Protein AF-A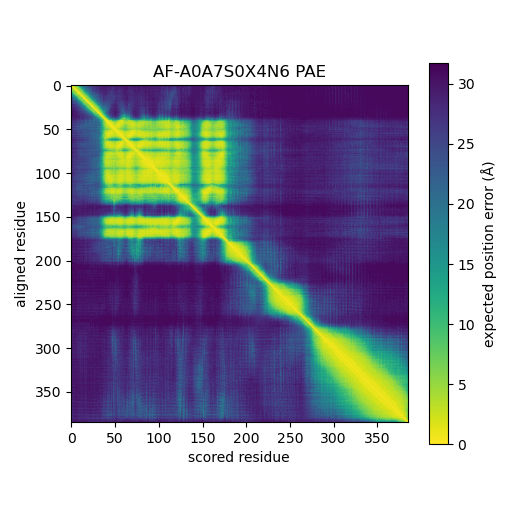0A7S0X4N6-F1 (afdb_monomer)

Structure (mmCIF, N/CA/C/O backbone):
data_AF-A0A7S0X4N6-F1
#
_entry.id   AF-A0A7S0X4N6-F1
#
loop_
_atom_site.group_PDB
_atom_site.id
_atom_site.type_symbol
_atom_site.label_atom_id
_atom_site.label_alt_id
_atom_site.label_comp_id
_atom_site.label_asym_id
_atom_site.label_entity_id
_atom_site.label_seq_id
_atom_site.pdbx_PDB_ins_code
_atom_site.Cartn_x
_atom_site.Cartn_y
_atom_site.Cartn_z
_atom_site.occupancy
_atom_site.B_iso_or_equiv
_atom_site.auth_seq_id
_atom_site.auth_comp_id
_atom_site.auth_asym_id
_atom_site.auth_atom_id
_atom_site.pdbx_PDB_model_num
ATOM 1 N N . GLU A 1 1 ? -35.706 44.283 23.475 1.00 34.91 1 GLU A N 1
ATOM 2 C CA . GLU A 1 1 ? -36.079 42.912 23.058 1.00 34.91 1 GLU A CA 1
ATOM 3 C C . GLU A 1 1 ? -34.803 42.077 23.034 1.00 34.91 1 GLU A C 1
ATOM 5 O O . GLU A 1 1 ? -33.827 42.545 22.472 1.00 34.91 1 GLU A O 1
ATOM 10 N N . LYS A 1 2 ? -34.649 41.153 23.996 1.00 35.38 2 LYS A N 1
ATOM 11 C CA . LYS A 1 2 ? -34.745 39.679 23.831 1.00 35.38 2 LYS A CA 1
ATOM 12 C C . LYS A 1 2 ? -33.702 39.139 22.829 1.00 35.38 2 LYS A C 1
ATOM 14 O O . LYS A 1 2 ? -33.760 39.520 21.676 1.00 35.38 2 LYS A O 1
ATOM 19 N N . GLY A 1 3 ? -32.761 38.253 23.155 1.00 32.62 3 GLY A N 1
ATOM 20 C CA . GLY A 1 3 ? -32.582 37.374 24.314 1.00 32.62 3 GLY A CA 1
ATOM 21 C C . GLY A 1 3 ? -32.271 35.942 23.844 1.00 32.62 3 GLY A C 1
ATOM 22 O O . GLY A 1 3 ? -32.855 35.508 22.856 1.00 32.62 3 GLY A O 1
ATOM 23 N N . PHE A 1 4 ? -31.438 35.250 24.632 1.00 31.69 4 PHE A N 1
ATOM 24 C CA . PHE A 1 4 ? -31.155 33.801 24.699 1.00 31.69 4 PHE A CA 1
ATOM 25 C C . PHE A 1 4 ? -30.160 33.152 23.715 1.00 31.69 4 PHE A C 1
ATOM 27 O O . PHE A 1 4 ? -30.196 33.454 22.532 1.00 31.69 4 PHE A O 1
ATOM 34 N N . GLU A 1 5 ? -29.376 32.111 24.042 1.00 32.62 5 GLU A N 1
ATOM 35 C CA . GLU A 1 5 ? -28.629 31.557 25.208 1.00 32.62 5 GLU A CA 1
ATOM 36 C C . GLU A 1 5 ? -28.194 30.130 24.773 1.00 32.62 5 GLU A C 1
ATOM 38 O O . GLU A 1 5 ? -28.921 29.487 24.016 1.00 32.62 5 GLU A O 1
ATOM 43 N N . GLY A 1 6 ? -27.058 29.610 25.261 1.00 29.50 6 GLY A N 1
ATOM 44 C CA . GLY A 1 6 ? -26.665 28.189 25.142 1.00 29.50 6 GLY A CA 1
ATOM 45 C C . GLY A 1 6 ? -25.225 27.998 24.640 1.00 29.50 6 GLY A C 1
ATOM 46 O O . GLY A 1 6 ? -25.002 27.913 23.442 1.00 29.50 6 GLY A O 1
ATOM 47 N N . ALA A 1 7 ? -24.168 28.118 25.451 1.00 30.84 7 ALA A N 1
ATOM 48 C CA . ALA A 1 7 ? -23.722 27.247 26.550 1.00 30.84 7 ALA A CA 1
ATOM 49 C C . ALA A 1 7 ? -23.368 25.813 26.117 1.00 30.84 7 ALA A C 1
ATOM 51 O O . ALA A 1 7 ? -24.271 25.003 25.984 1.00 30.84 7 ALA A O 1
ATOM 52 N N . LEU A 1 8 ? -22.067 25.483 26.036 1.00 30.23 8 LEU A N 1
ATOM 53 C CA . LEU A 1 8 ? -21.508 24.160 26.372 1.00 30.23 8 LEU A CA 1
ATOM 54 C C . LEU A 1 8 ? -20.004 24.269 26.739 1.00 30.23 8 LEU A C 1
ATOM 56 O O . LEU A 1 8 ? -19.116 24.176 25.905 1.00 30.23 8 LEU A O 1
ATOM 60 N N . ARG A 1 9 ? -19.787 24.520 28.037 1.00 32.00 9 ARG A N 1
ATOM 61 C CA . ARG A 1 9 ? -18.803 23.949 28.989 1.00 32.00 9 ARG A CA 1
ATOM 62 C C . ARG A 1 9 ? -17.347 23.640 28.556 1.00 32.00 9 ARG A C 1
ATOM 64 O O . ARG A 1 9 ? -17.135 22.733 27.759 1.00 32.00 9 ARG A O 1
ATOM 71 N N . PRO A 1 10 ? -16.343 24.184 29.277 1.00 28.00 10 PRO A N 1
ATOM 72 C CA . PRO A 1 10 ? -15.025 23.564 29.400 1.00 28.00 10 PRO A CA 1
ATOM 73 C C . PRO A 1 10 ? -15.053 22.467 30.483 1.00 28.00 10 PRO A C 1
ATOM 75 O O . PRO A 1 10 ? -15.591 22.676 31.573 1.00 28.00 10 PRO A O 1
ATOM 78 N N . ARG A 1 11 ? -14.482 21.289 30.199 1.00 32.66 11 ARG A N 1
ATOM 79 C CA . ARG A 1 11 ? -14.186 20.271 31.221 1.00 32.66 11 ARG A CA 1
ATOM 80 C C . ARG A 1 11 ? -12.713 20.353 31.609 1.00 32.66 11 ARG A C 1
ATOM 82 O O . ARG A 1 11 ? -11.833 20.066 30.810 1.00 32.66 11 ARG A O 1
ATOM 89 N N . THR A 1 12 ? -12.496 20.736 32.856 1.00 32.38 12 THR A N 1
ATOM 90 C CA . THR A 1 12 ? -11.285 20.524 33.650 1.00 32.38 12 THR A CA 1
ATOM 91 C C . THR A 1 12 ? -11.126 19.047 34.018 1.00 32.38 12 THR A C 1
ATOM 93 O O . THR A 1 12 ? -12.127 18.430 34.373 1.00 32.38 12 THR A O 1
ATOM 96 N N . TYR A 1 13 ? -9.894 18.532 34.012 1.00 29.19 13 TYR A N 1
ATOM 97 C CA . TYR A 1 13 ? -9.364 17.497 34.924 1.00 29.19 13 TYR A CA 1
ATOM 98 C C . TYR A 1 13 ? -7.826 17.639 34.887 1.00 29.19 13 TYR A C 1
ATOM 100 O O . TYR A 1 13 ? -7.227 17.532 33.823 1.00 29.19 13 TYR A O 1
ATOM 108 N N . GLU A 1 14 ? -7.230 18.286 35.895 1.00 27.55 14 GLU A N 1
ATOM 109 C CA . GLU A 1 14 ? -6.426 17.651 36.964 1.00 27.55 14 GLU A CA 1
ATOM 110 C C . GLU A 1 14 ? -5.335 16.717 36.411 1.00 27.55 14 GLU A C 1
ATOM 112 O O . GLU A 1 14 ? -5.600 15.631 35.919 1.00 27.55 14 GLU A O 1
ATOM 117 N N . SER A 1 15 ? -4.098 17.206 36.311 1.00 26.28 15 SER A N 1
ATOM 118 C CA . SER A 1 15 ? -3.085 17.131 37.377 1.00 26.28 15 SER A CA 1
ATOM 119 C C . SER A 1 15 ? -2.648 15.695 37.682 1.00 26.28 15 SER A C 1
ATOM 121 O O . SER A 1 15 ? -3.133 15.066 38.615 1.00 26.28 15 SER A O 1
ATOM 123 N N . TYR A 1 16 ? -1.645 15.228 36.937 1.00 28.50 16 TYR A N 1
ATOM 124 C CA . TYR A 1 16 ? -0.627 14.330 37.472 1.00 28.50 16 TYR A CA 1
ATOM 125 C C . TYR A 1 16 ? 0.748 14.893 37.124 1.00 28.50 16 TYR A C 1
ATOM 127 O O . TYR A 1 16 ? 1.290 14.688 36.042 1.00 28.50 16 TYR A O 1
ATOM 135 N N . CYS A 1 17 ? 1.303 15.635 38.077 1.00 26.27 17 CYS A N 1
ATOM 136 C CA . CYS A 1 17 ? 2.735 15.834 38.185 1.00 26.27 17 CYS A CA 1
ATOM 137 C C . CYS A 1 17 ? 3.366 14.506 38.629 1.00 26.27 17 CYS A C 1
ATOM 139 O O . CYS A 1 17 ? 3.067 14.035 39.724 1.00 26.27 17 CYS A O 1
ATOM 141 N N . TYR A 1 18 ? 4.277 13.947 37.837 1.00 28.02 18 TYR A N 1
ATOM 142 C CA . TYR A 1 18 ? 5.422 13.207 38.368 1.00 28.02 18 TYR A CA 1
ATOM 143 C C . TYR A 1 18 ? 6.668 13.585 37.561 1.00 28.02 18 TYR A C 1
ATOM 145 O O . TYR A 1 18 ? 6.627 13.750 36.347 1.00 28.02 18 TYR A O 1
ATOM 153 N N . ALA A 1 19 ? 7.732 13.848 38.308 1.00 29.48 19 ALA A N 1
ATOM 154 C CA . ALA A 1 19 ? 8.927 14.594 37.937 1.00 29.48 19 ALA A CA 1
ATOM 155 C C . ALA A 1 19 ? 9.917 13.792 37.046 1.00 29.48 19 ALA A C 1
ATOM 157 O O . ALA A 1 19 ? 9.737 12.588 36.858 1.00 29.48 19 ALA A O 1
ATOM 158 N N . PRO A 1 20 ? 10.975 14.438 36.511 1.00 35.53 20 PRO A N 1
ATOM 159 C CA . PRO A 1 20 ? 11.866 13.875 35.504 1.00 35.53 20 PRO A CA 1
ATOM 160 C C . PRO A 1 20 ? 13.005 13.072 36.147 1.00 35.53 20 PRO A C 1
ATOM 162 O O . PRO A 1 20 ? 13.591 13.500 37.141 1.00 35.53 20 PRO A O 1
ATOM 165 N N . ALA A 1 21 ? 13.374 11.939 35.549 1.00 28.84 21 ALA A N 1
ATOM 166 C CA . ALA A 1 21 ? 14.582 11.206 35.918 1.00 28.84 21 ALA A CA 1
ATOM 167 C C . ALA A 1 21 ? 15.628 11.347 34.808 1.00 28.84 21 ALA A C 1
ATOM 169 O O . ALA A 1 21 ? 15.604 10.654 33.795 1.00 28.84 21 ALA A O 1
ATOM 170 N N . ALA A 1 22 ? 16.559 12.271 35.030 1.00 32.19 22 ALA A N 1
ATOM 171 C CA . ALA A 1 22 ? 17.873 12.229 34.419 1.00 32.19 22 ALA A CA 1
ATOM 172 C C . ALA A 1 22 ? 18.614 10.980 34.915 1.00 32.19 22 ALA A C 1
ATOM 174 O O . ALA A 1 22 ? 18.684 10.774 36.120 1.00 32.19 22 ALA A O 1
ATOM 175 N N . HIS A 1 23 ? 19.227 10.208 34.019 1.00 28.94 23 HIS A N 1
ATOM 176 C CA . HIS A 1 23 ? 20.441 9.460 34.336 1.00 28.94 23 HIS A CA 1
ATOM 177 C C . HIS A 1 23 ? 21.284 9.285 33.074 1.00 28.94 23 HIS A C 1
ATOM 179 O O . HIS A 1 23 ? 21.007 8.474 32.196 1.00 28.94 23 HIS A O 1
ATOM 185 N N . ALA A 1 24 ? 22.334 10.098 33.012 1.00 31.66 24 ALA A N 1
ATOM 186 C CA . ALA A 1 24 ? 23.507 9.835 32.211 1.00 31.66 24 ALA A CA 1
ATOM 187 C C . ALA A 1 24 ? 24.289 8.646 32.798 1.00 31.66 24 ALA A C 1
ATOM 189 O O . ALA A 1 24 ? 24.423 8.533 34.017 1.00 31.66 24 ALA A O 1
ATOM 190 N N . GLY A 1 25 ? 24.885 7.855 31.904 1.00 30.17 25 GLY A N 1
ATOM 191 C CA . GLY A 1 25 ? 26.102 7.085 32.155 1.00 30.17 25 GLY A CA 1
ATOM 192 C C . GLY A 1 25 ? 25.907 5.611 32.502 1.00 30.17 25 GLY A C 1
ATOM 193 O O . GLY A 1 25 ? 25.486 5.282 33.602 1.00 30.17 25 GLY A O 1
ATOM 194 N N . LEU A 1 26 ? 26.355 4.725 31.606 1.00 30.03 26 LEU A N 1
ATOM 195 C CA . LEU A 1 26 ? 27.521 3.870 31.866 1.00 30.03 26 LEU A CA 1
ATOM 196 C C . LEU A 1 26 ? 27.906 3.064 30.616 1.00 30.03 26 LEU A C 1
ATOM 198 O O . LEU A 1 26 ? 27.135 2.276 30.080 1.00 30.03 26 LEU A O 1
ATOM 202 N N . LEU A 1 27 ? 29.150 3.278 30.187 1.00 35.69 27 LEU A N 1
ATOM 203 C CA . LEU A 1 27 ? 29.918 2.390 29.325 1.00 35.69 27 LEU A CA 1
ATOM 204 C C . LEU A 1 27 ? 30.130 1.053 30.040 1.00 35.69 27 LEU A C 1
ATOM 206 O O . LEU A 1 27 ? 30.664 1.035 31.149 1.00 35.69 27 LEU A O 1
ATOM 210 N N . THR A 1 28 ? 29.837 -0.071 29.389 1.00 33.66 28 THR A N 1
ATOM 211 C CA . THR A 1 28 ? 30.566 -1.324 29.636 1.00 33.66 28 THR A CA 1
ATOM 212 C C . THR A 1 28 ? 30.598 -2.161 28.359 1.00 33.66 28 THR A C 1
ATOM 214 O O . THR A 1 28 ? 29.594 -2.331 27.676 1.00 33.66 28 THR A O 1
ATOM 217 N N . SER A 1 29 ? 31.800 -2.621 28.027 1.00 30.09 29 SER A N 1
ATOM 218 C CA . SER A 1 29 ? 32.171 -3.372 26.830 1.00 30.09 29 SER A CA 1
ATOM 219 C C . SER A 1 29 ? 32.307 -4.873 27.130 1.00 30.09 29 SER A C 1
ATOM 221 O O . SER A 1 29 ? 32.554 -5.239 28.277 1.00 30.09 29 SER A O 1
ATOM 223 N N . LEU A 1 30 ? 32.276 -5.671 26.049 1.00 31.58 30 LEU A N 1
ATOM 224 C CA . LEU A 1 30 ? 32.696 -7.078 25.863 1.00 31.58 30 LEU A CA 1
ATOM 225 C C . LEU A 1 30 ? 31.650 -8.181 26.142 1.00 31.58 30 LEU A C 1
ATOM 227 O O . LEU A 1 30 ? 31.481 -8.610 27.275 1.00 31.58 30 LEU A O 1
ATOM 231 N N . ALA A 1 31 ? 31.047 -8.767 25.093 1.00 32.34 31 ALA A N 1
ATOM 232 C CA . ALA A 1 31 ? 31.640 -9.865 24.303 1.00 32.34 31 ALA A CA 1
ATOM 233 C C . ALA A 1 31 ? 30.640 -10.513 23.302 1.00 32.34 31 ALA A C 1
ATOM 235 O O . ALA A 1 31 ? 29.616 -11.055 23.693 1.00 32.34 31 ALA A O 1
ATOM 236 N N . SER A 1 32 ? 31.033 -10.521 22.019 1.00 30.52 32 SER A N 1
ATOM 237 C CA . SER A 1 32 ? 30.942 -11.627 21.040 1.00 30.52 32 SER A CA 1
ATOM 238 C C . SER A 1 32 ? 29.589 -12.311 20.728 1.00 30.52 32 SER A C 1
ATOM 240 O O . SER A 1 32 ? 29.183 -13.237 21.420 1.00 30.52 32 SER A O 1
ATOM 242 N N . MET A 1 33 ? 28.971 -11.964 19.586 1.00 35.75 33 MET A N 1
ATOM 243 C CA . MET A 1 33 ? 28.905 -12.776 18.342 1.00 35.75 33 MET A CA 1
ATOM 244 C C . MET A 1 33 ? 27.758 -12.287 17.425 1.00 35.75 33 MET A C 1
ATOM 246 O O . MET A 1 33 ? 26.588 -12.439 17.757 1.00 35.75 33 MET A O 1
ATOM 250 N N . GLY A 1 34 ? 28.116 -11.763 16.242 1.00 30.05 34 GLY A N 1
ATOM 251 C CA . GLY A 1 34 ? 27.210 -11.403 15.133 1.00 30.05 34 GLY A CA 1
ATOM 252 C C . GLY A 1 34 ? 26.963 -9.895 15.001 1.00 30.05 34 GLY A C 1
ATOM 253 O O . GLY A 1 34 ? 26.256 -9.325 15.816 1.00 30.05 34 GLY A O 1
ATOM 254 N N . SER A 1 35 ? 27.561 -9.242 13.998 1.00 36.75 35 SER A N 1
ATOM 255 C CA . SER A 1 35 ? 27.470 -7.789 13.750 1.00 36.75 35 SER A CA 1
ATOM 256 C C . SER A 1 35 ? 26.150 -7.377 13.077 1.00 36.75 35 SER A C 1
ATOM 258 O O . SER A 1 35 ? 25.861 -7.881 11.990 1.00 36.75 35 SER A O 1
ATOM 260 N N . PRO A 1 36 ? 25.419 -6.398 13.647 1.00 42.59 36 PRO A N 1
ATOM 261 C CA . PRO A 1 36 ? 24.640 -5.425 12.897 1.00 42.59 36 PRO A CA 1
ATOM 262 C C . PRO A 1 36 ? 25.120 -4.015 13.285 1.00 42.59 36 PRO A C 1
ATOM 264 O O . PRO A 1 36 ? 24.481 -3.315 14.068 1.00 42.59 36 PRO A O 1
ATOM 267 N N . GLN A 1 37 ? 26.302 -3.622 12.814 1.00 48.06 37 GLN A N 1
ATOM 268 C CA . GLN A 1 37 ? 26.739 -2.227 12.893 1.00 48.06 37 GLN A CA 1
ATOM 269 C C . GLN A 1 37 ? 26.198 -1.479 11.671 1.00 48.06 37 GLN A C 1
ATOM 271 O O . GLN A 1 37 ? 26.290 -2.018 10.572 1.00 48.06 37 GLN A O 1
ATOM 276 N N . ASP A 1 38 ? 25.569 -0.319 11.924 1.00 50.66 38 ASP A N 1
ATOM 277 C CA . ASP A 1 38 ? 25.437 0.867 11.045 1.00 50.66 38 ASP A CA 1
ATOM 278 C C . ASP A 1 38 ? 24.070 1.593 11.097 1.00 50.66 38 ASP A C 1
ATOM 280 O O . ASP A 1 38 ? 23.763 2.403 10.225 1.00 50.66 38 ASP A O 1
ATOM 284 N N . VAL A 1 39 ? 23.235 1.383 12.123 1.00 58.09 39 VAL A N 1
ATOM 285 C CA . VAL A 1 39 ? 21.984 2.153 12.294 1.00 58.09 39 VAL A CA 1
ATOM 286 C C . VAL A 1 39 ? 22.184 3.296 13.302 1.00 58.09 39 VAL A C 1
ATOM 288 O O . VAL A 1 39 ? 22.515 3.044 14.457 1.00 58.09 39 VAL A O 1
ATOM 291 N N . GLU A 1 40 ? 22.003 4.549 12.869 1.00 71.00 40 GLU A N 1
ATOM 292 C CA . GLU A 1 40 ? 22.199 5.770 13.677 1.00 71.00 40 GLU A CA 1
ATOM 293 C C . GLU A 1 40 ? 21.029 6.020 14.641 1.00 71.00 40 GLU A C 1
ATOM 295 O O . GLU A 1 40 ? 21.235 6.426 15.782 1.00 71.00 40 GLU A O 1
ATOM 300 N N . PHE A 1 41 ? 19.802 5.729 14.207 1.00 80.62 41 PHE A N 1
ATOM 301 C CA . PHE A 1 41 ? 18.626 5.631 15.071 1.00 80.62 41 PHE A CA 1
ATOM 302 C C . PHE A 1 41 ? 17.556 4.765 14.399 1.00 80.62 41 PHE A C 1
ATOM 304 O O . PHE A 1 41 ? 17.538 4.619 13.174 1.00 80.62 41 PHE A O 1
ATOM 311 N N . THR A 1 42 ? 16.664 4.181 15.195 1.00 86.12 42 THR A N 1
ATOM 312 C CA . THR A 1 42 ? 15.464 3.477 14.725 1.00 86.12 42 THR A CA 1
ATOM 313 C C . THR A 1 42 ? 14.300 3.884 15.604 1.00 86.12 42 THR A C 1
ATOM 315 O O . THR A 1 42 ? 14.384 3.745 16.819 1.00 86.12 42 THR A O 1
ATOM 318 N N . GLU A 1 43 ? 13.236 4.366 14.982 1.00 88.75 43 GLU A N 1
ATOM 319 C CA . GLU A 1 43 ? 11.966 4.674 15.628 1.00 88.75 43 GLU A CA 1
ATOM 320 C C . GLU A 1 43 ? 10.880 3.770 15.061 1.00 88.75 43 GLU A C 1
ATOM 322 O O . GLU A 1 43 ? 10.932 3.358 13.899 1.00 88.75 43 GLU A O 1
ATOM 327 N N . THR A 1 44 ? 9.914 3.399 15.891 1.00 88.94 44 THR A N 1
ATOM 328 C CA . THR A 1 44 ? 8.843 2.481 15.499 1.00 88.94 44 THR A CA 1
ATOM 329 C C . THR A 1 44 ? 7.545 2.915 16.151 1.00 88.94 44 THR A C 1
ATOM 331 O O . THR A 1 44 ? 7.507 3.106 17.363 1.00 88.94 44 THR A O 1
ATOM 334 N N . ALA A 1 45 ? 6.482 3.049 15.362 1.00 89.94 45 ALA A N 1
ATOM 335 C CA . ALA A 1 45 ? 5.161 3.380 15.880 1.00 89.94 45 ALA A CA 1
ATOM 336 C C . ALA A 1 45 ? 4.057 2.592 15.180 1.00 89.94 45 ALA A C 1
ATOM 338 O O . ALA A 1 45 ? 4.219 2.085 14.067 1.00 89.94 45 ALA A O 1
ATOM 339 N N . GLU A 1 46 ? 2.918 2.505 15.855 1.00 90.56 46 GLU A N 1
ATOM 340 C CA . GLU A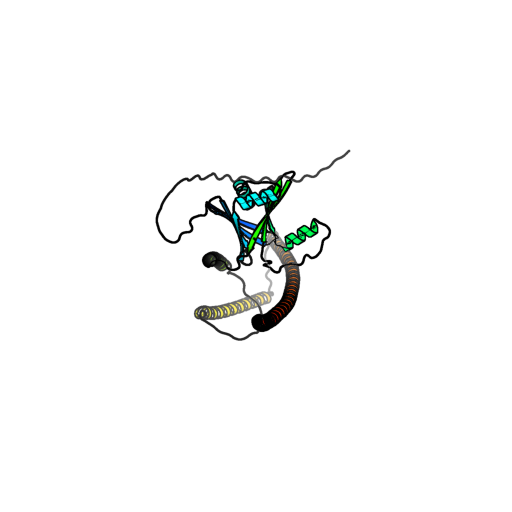 1 46 ? 1.722 1.848 15.350 1.00 90.56 46 GLU A CA 1
ATOM 341 C C . GLU A 1 46 ? 0.758 2.906 14.812 1.00 90.56 46 GLU A C 1
ATOM 343 O O . GLU A 1 46 ? 0.332 3.795 15.545 1.00 90.56 46 GLU A O 1
ATOM 348 N N . LEU A 1 47 ? 0.423 2.817 13.526 1.00 89.62 47 LEU A N 1
ATOM 349 C CA . LEU A 1 47 ? -0.438 3.773 12.834 1.00 89.62 47 LEU A CA 1
ATOM 350 C C . LEU A 1 47 ? -1.588 3.043 12.147 1.00 89.62 47 LEU A C 1
ATOM 352 O O . LEU A 1 47 ? -1.427 1.933 11.639 1.00 89.62 47 LEU A O 1
ATOM 356 N N . SER A 1 48 ? -2.756 3.683 12.100 1.00 88.62 48 SER A N 1
ATOM 357 C CA . SER A 1 48 ? -3.917 3.153 11.384 1.00 88.62 48 SER A CA 1
ATOM 358 C C . SER A 1 48 ? -4.145 3.931 10.088 1.00 88.62 48 SER A C 1
ATOM 360 O O . SER A 1 48 ? -4.376 5.137 10.099 1.00 88.62 48 SER A O 1
ATOM 362 N N . PHE A 1 49 ? -4.087 3.234 8.952 1.00 87.62 49 PHE A N 1
ATOM 363 C CA . PHE A 1 49 ? -4.353 3.803 7.629 1.00 87.62 49 PHE A CA 1
ATOM 364 C C . PHE A 1 49 ? -5.600 3.142 7.047 1.00 87.62 49 PHE A C 1
ATOM 366 O O . PHE A 1 49 ? -5.674 1.917 6.952 1.00 87.62 49 PHE A O 1
ATOM 373 N N . HIS A 1 50 ? -6.600 3.943 6.671 1.00 85.31 50 HIS A N 1
ATOM 374 C CA . HIS A 1 50 ? -7.865 3.467 6.090 1.00 85.31 50 HIS A CA 1
ATOM 375 C C . HIS A 1 50 ? -8.580 2.360 6.900 1.00 85.31 50 HIS A C 1
ATOM 377 O O . HIS A 1 50 ? -9.245 1.501 6.325 1.00 85.31 50 HIS A O 1
ATOM 383 N N . GLY A 1 51 ? -8.461 2.387 8.233 1.00 81.44 51 GLY A N 1
ATOM 384 C CA . GLY A 1 51 ? -9.074 1.395 9.126 1.00 81.44 51 GLY A CA 1
ATOM 385 C C . GLY A 1 51 ? -8.290 0.087 9.271 1.00 81.44 51 GLY A C 1
ATOM 386 O O . GLY A 1 51 ? -8.821 -0.862 9.839 1.00 81.44 51 GLY A O 1
ATOM 387 N N . VAL A 1 52 ? -7.052 0.035 8.774 1.00 86.50 52 VAL A N 1
ATOM 388 C CA . VAL A 1 52 ? -6.131 -1.098 8.929 1.00 86.50 52 VAL A CA 1
ATOM 389 C C . VAL A 1 52 ? -4.928 -0.661 9.762 1.00 86.50 52 VAL A C 1
ATOM 391 O O . VAL A 1 52 ? -4.395 0.429 9.548 1.00 86.50 52 VAL A O 1
ATOM 394 N N . GLU A 1 53 ? -4.495 -1.502 10.701 1.00 90.50 53 GLU A N 1
ATOM 395 C CA . GLU A 1 53 ? -3.349 -1.224 11.571 1.00 90.50 53 GLU A CA 1
ATOM 396 C C . GLU A 1 53 ? -2.019 -1.668 10.949 1.00 90.50 53 GLU A C 1
ATOM 398 O O . GLU A 1 53 ? -1.863 -2.793 10.459 1.00 90.50 53 GLU A O 1
ATOM 403 N N . TYR A 1 54 ? -1.031 -0.781 11.029 1.00 90.75 54 TYR A N 1
ATOM 404 C CA . TYR A 1 54 ? 0.323 -0.995 10.542 1.00 90.75 54 TYR A CA 1
ATOM 405 C C . TYR A 1 54 ? 1.346 -0.634 11.614 1.00 90.75 54 TYR A C 1
ATOM 407 O O . TYR A 1 54 ? 1.146 0.281 12.410 1.00 90.75 54 TYR A O 1
ATOM 415 N N . VAL A 1 55 ? 2.475 -1.330 11.592 1.00 91.38 55 VAL A N 1
ATOM 416 C CA . VAL A 1 55 ? 3.682 -0.977 12.335 1.00 91.38 55 VAL A CA 1
ATOM 417 C C . VAL A 1 55 ? 4.643 -0.324 11.350 1.00 91.38 55 VAL A C 1
ATOM 419 O O . VAL A 1 55 ? 5.049 -0.950 10.371 1.00 91.38 55 VAL A O 1
ATOM 422 N N . VAL A 1 56 ? 4.972 0.944 11.578 1.00 92.25 56 VAL A N 1
ATOM 423 C CA . VAL A 1 56 ? 5.893 1.717 10.741 1.00 92.25 56 VAL A CA 1
ATOM 424 C C . VAL A 1 56 ? 7.207 1.884 11.489 1.00 92.25 56 VAL A C 1
ATOM 426 O O . VAL A 1 56 ? 7.242 2.490 12.558 1.00 92.25 56 VAL A O 1
ATOM 429 N N . SER A 1 57 ? 8.286 1.374 10.904 1.00 91.50 57 SER A N 1
ATOM 430 C CA . SER A 1 57 ? 9.650 1.501 11.409 1.00 91.50 57 SER A CA 1
ATOM 431 C C . SER A 1 57 ? 10.455 2.422 10.501 1.00 91.50 57 SER A C 1
ATOM 433 O O . SER A 1 57 ? 10.532 2.218 9.288 1.00 91.50 57 SER A O 1
ATOM 435 N N . VAL A 1 58 ? 11.086 3.434 11.085 1.00 92.50 58 VAL A N 1
ATOM 436 C CA . VAL A 1 58 ? 11.939 4.393 10.384 1.00 92.50 58 VAL A CA 1
ATOM 437 C C . VAL A 1 58 ? 13.336 4.321 10.966 1.00 92.50 58 VAL A C 1
ATOM 439 O O . VAL A 1 58 ? 13.523 4.455 12.170 1.00 92.50 58 VAL A O 1
ATOM 442 N N . SER A 1 59 ? 14.331 4.127 10.109 1.00 90.69 59 SER A N 1
ATOM 443 C CA . SER A 1 59 ? 15.730 4.006 10.507 1.00 90.69 59 SER A CA 1
ATOM 444 C C . SER A 1 59 ? 16.624 4.885 9.637 1.00 90.69 59 SER A C 1
ATOM 446 O O . SER A 1 59 ? 16.437 4.965 8.423 1.00 90.69 59 SER A O 1
ATOM 448 N N . SER A 1 60 ? 17.591 5.561 10.259 1.00 88.31 60 SER A N 1
ATOM 449 C CA . SER A 1 60 ? 18.666 6.262 9.544 1.00 88.31 60 SER A CA 1
ATOM 450 C C . SER A 1 60 ? 19.912 5.390 9.556 1.00 88.31 60 SER A C 1
ATOM 452 O O . SER A 1 60 ? 20.378 4.984 10.621 1.00 88.31 60 SER A O 1
ATOM 454 N N . LEU A 1 61 ? 20.451 5.098 8.378 1.00 84.19 61 LEU A N 1
ATOM 455 C CA . LEU A 1 61 ? 21.718 4.405 8.189 1.00 84.19 61 LEU A CA 1
ATOM 456 C C . LEU A 1 61 ? 22.776 5.440 7.787 1.00 84.19 61 LEU A C 1
ATOM 458 O O . LEU A 1 61 ? 22.592 6.168 6.808 1.00 84.19 61 LEU A O 1
ATOM 462 N N . HIS A 1 62 ? 23.892 5.491 8.517 1.00 77.12 62 HIS A N 1
ATOM 463 C CA . HIS A 1 62 ? 25.036 6.371 8.222 1.00 77.12 62 HIS A CA 1
ATOM 464 C C . HIS A 1 62 ? 24.725 7.880 8.071 1.00 77.12 62 HIS A C 1
ATOM 466 O O . HIS A 1 62 ? 25.504 8.593 7.444 1.00 77.12 62 HIS A O 1
ATOM 472 N N . GLY A 1 63 ? 23.590 8.381 8.573 1.00 74.31 63 GLY A N 1
ATOM 473 C CA . GLY A 1 63 ? 23.196 9.794 8.447 1.00 74.31 63 GLY A CA 1
ATOM 474 C C . GLY A 1 63 ? 22.857 10.275 7.034 1.00 74.31 63 GLY A C 1
ATOM 475 O O . GLY A 1 63 ? 22.495 11.437 6.866 1.00 74.31 63 GLY A O 1
ATOM 476 N N . ASP A 1 64 ? 22.917 9.394 6.035 1.00 84.69 64 ASP A N 1
ATOM 477 C CA . ASP A 1 64 ? 22.729 9.722 4.615 1.00 84.69 64 ASP A CA 1
ATOM 478 C C . ASP A 1 64 ? 21.756 8.777 3.894 1.00 84.69 64 ASP A C 1
ATOM 480 O O . ASP A 1 64 ? 21.495 8.934 2.695 1.00 84.69 64 ASP A O 1
ATOM 484 N N . MET A 1 65 ? 21.189 7.799 4.602 1.00 89.06 65 MET A N 1
ATOM 485 C CA . MET A 1 65 ? 20.206 6.877 4.048 1.00 89.06 65 MET A CA 1
ATOM 486 C C . MET A 1 65 ? 19.049 6.647 5.020 1.00 89.06 65 MET A C 1
ATOM 488 O O . MET A 1 65 ? 19.247 6.302 6.178 1.00 89.06 65 MET A O 1
ATOM 492 N N . LEU A 1 66 ? 17.831 6.810 4.522 1.00 91.69 66 LEU A N 1
ATOM 493 C CA . LEU A 1 66 ? 16.574 6.602 5.222 1.00 91.69 66 LEU A CA 1
ATOM 494 C C . LEU A 1 66 ? 15.988 5.256 4.801 1.00 91.69 66 LEU A C 1
ATOM 496 O O . LEU A 1 66 ? 15.622 5.084 3.643 1.00 91.69 66 LEU A O 1
ATOM 500 N N . SER A 1 67 ? 15.875 4.320 5.735 1.00 91.94 67 SER A N 1
ATOM 501 C CA . SER A 1 67 ? 15.203 3.037 5.538 1.00 91.94 67 SER A CA 1
ATOM 502 C C . SER A 1 67 ? 13.856 3.057 6.254 1.00 91.94 67 SER A C 1
ATOM 504 O O . SER A 1 67 ? 13.784 3.254 7.469 1.00 91.94 67 SER A O 1
ATOM 506 N N . ILE A 1 68 ? 12.787 2.875 5.484 1.00 93.25 68 ILE A N 1
ATOM 507 C CA . ILE A 1 68 ? 11.406 2.837 5.964 1.00 93.25 68 ILE A CA 1
ATOM 508 C C . ILE A 1 68 ? 10.864 1.436 5.755 1.00 93.25 68 ILE A C 1
ATOM 510 O O . ILE A 1 68 ? 10.931 0.894 4.651 1.00 93.25 68 ILE A O 1
ATOM 514 N N . GLU A 1 69 ? 10.267 0.885 6.797 1.00 92.31 69 GLU A N 1
ATOM 515 C CA . GLU A 1 69 ? 9.612 -0.411 6.779 1.00 92.31 69 GLU A CA 1
ATOM 516 C C . GLU A 1 69 ? 8.196 -0.270 7.329 1.00 92.31 69 GLU A C 1
ATOM 518 O O . GLU A 1 69 ? 7.957 0.425 8.310 1.00 92.31 69 GLU A O 1
ATOM 523 N N . VAL A 1 70 ? 7.243 -0.920 6.677 1.00 92.06 70 VAL A N 1
ATOM 524 C CA . VAL A 1 70 ? 5.832 -0.914 7.053 1.00 92.06 70 VAL A CA 1
ATOM 525 C C . VAL A 1 70 ? 5.362 -2.356 7.089 1.00 92.06 70 VAL A C 1
ATOM 527 O O . VAL A 1 70 ? 5.424 -3.041 6.073 1.00 92.06 70 VAL A O 1
ATOM 530 N N . GLU A 1 71 ? 4.895 -2.822 8.237 1.00 90.44 71 GLU A N 1
ATOM 531 C CA . GLU A 1 71 ? 4.339 -4.160 8.443 1.00 90.44 71 GLU A CA 1
ATOM 532 C C . GLU A 1 71 ? 2.840 -4.041 8.729 1.00 90.44 71 GLU A C 1
ATOM 534 O O . GLU A 1 71 ? 2.426 -3.255 9.577 1.00 90.44 71 GLU A O 1
ATOM 539 N N . GLN A 1 72 ? 2.006 -4.800 8.023 1.00 89.62 72 GLN A N 1
ATOM 540 C CA . GLN A 1 72 ? 0.573 -4.883 8.312 1.00 89.62 72 GLN A CA 1
ATOM 541 C C . GLN A 1 72 ? 0.318 -5.906 9.417 1.00 89.62 72 GLN A C 1
ATOM 543 O O . GLN A 1 72 ? 0.741 -7.054 9.283 1.00 89.62 72 GLN A O 1
ATOM 548 N N . LYS A 1 73 ? -0.421 -5.532 10.470 1.00 83.00 73 LYS A N 1
ATOM 549 C CA . LYS A 1 73 ? -0.657 -6.430 11.614 1.00 83.00 73 LYS A CA 1
ATOM 550 C C . LYS A 1 73 ? -1.521 -7.650 11.272 1.00 83.00 73 LYS A C 1
ATOM 552 O O . LYS A 1 73 ? -1.267 -8.727 11.800 1.00 83.00 73 LYS A O 1
ATOM 557 N N . ASP A 1 74 ? -2.496 -7.498 10.375 1.00 76.19 74 ASP A N 1
ATOM 558 C CA . ASP A 1 74 ? -3.480 -8.555 10.081 1.00 76.19 74 ASP A CA 1
ATOM 559 C C . ASP A 1 74 ? -2.894 -9.758 9.325 1.00 76.19 74 ASP A C 1
ATOM 561 O O . ASP A 1 74 ? -3.222 -10.903 9.622 1.00 76.19 74 ASP A O 1
ATOM 565 N N . ASP A 1 75 ? -2.045 -9.495 8.328 1.00 75.19 75 ASP A N 1
ATOM 566 C CA . ASP A 1 75 ? -1.527 -10.506 7.388 1.00 75.19 75 ASP A CA 1
ATOM 567 C C . ASP A 1 75 ? 0.004 -10.659 7.470 1.00 75.19 75 ASP A C 1
ATOM 569 O O . ASP A 1 75 ? 0.594 -11.539 6.851 1.00 75.19 75 ASP A O 1
ATOM 573 N N . GLY A 1 76 ? 0.689 -9.789 8.223 1.00 76.06 76 GLY A N 1
ATOM 574 C CA . GLY A 1 76 ? 2.153 -9.791 8.341 1.00 76.06 76 GLY A CA 1
ATOM 575 C C . GLY A 1 76 ? 2.893 -9.359 7.070 1.00 76.06 76 GLY A C 1
ATOM 576 O O . GLY A 1 76 ? 4.119 -9.452 7.009 1.00 76.06 76 GLY A O 1
ATOM 577 N N . SER A 1 77 ? 2.172 -8.889 6.049 1.00 84.12 77 SER A N 1
ATOM 578 C CA . SER A 1 77 ? 2.753 -8.357 4.817 1.00 84.12 77 SER A CA 1
ATOM 579 C C . SER A 1 77 ? 3.644 -7.144 5.123 1.00 84.12 77 SER A C 1
ATOM 581 O O . SER A 1 77 ? 3.240 -6.246 5.869 1.00 84.12 77 SER A O 1
ATOM 583 N N . ARG A 1 78 ? 4.852 -7.104 4.542 1.00 88.12 78 ARG A N 1
ATOM 584 C CA . ARG A 1 78 ? 5.858 -6.060 4.800 1.00 88.12 78 ARG A CA 1
ATOM 585 C C . ARG A 1 78 ? 6.243 -5.314 3.529 1.00 88.12 78 ARG A C 1
ATOM 587 O O . ARG A 1 78 ? 6.430 -5.906 2.465 1.00 88.12 78 ARG A O 1
ATOM 594 N N . TRP A 1 79 ? 6.410 -4.005 3.654 1.00 92.31 79 TRP A N 1
ATOM 595 C CA . TRP A 1 79 ? 6.906 -3.125 2.606 1.00 92.31 79 TRP A CA 1
ATOM 596 C C . TRP A 1 79 ? 8.124 -2.365 3.092 1.00 92.31 79 TRP A C 1
ATOM 598 O O . TRP A 1 79 ? 8.098 -1.803 4.182 1.00 92.31 79 TRP A O 1
ATOM 608 N N . ARG A 1 80 ? 9.168 -2.311 2.270 1.00 91.25 80 ARG A N 1
ATOM 609 C CA . ARG A 1 80 ? 10.417 -1.623 2.587 1.00 91.25 80 ARG A CA 1
ATOM 610 C C . ARG A 1 80 ? 10.824 -0.662 1.477 1.00 91.25 80 ARG A C 1
ATOM 612 O O . ARG A 1 80 ? 10.599 -0.926 0.293 1.00 91.25 80 ARG A O 1
ATOM 619 N N . GLY A 1 81 ? 11.430 0.455 1.860 1.00 91.56 81 GLY A N 1
ATOM 620 C CA . GLY A 1 81 ? 12.066 1.397 0.949 1.00 91.56 81 GLY A CA 1
ATOM 621 C C . GLY A 1 81 ? 13.312 2.007 1.577 1.00 91.56 81 GLY A C 1
ATOM 622 O O . GLY A 1 81 ? 13.231 2.591 2.654 1.00 91.56 81 GLY A O 1
ATOM 623 N N . ASP A 1 82 ? 14.443 1.886 0.884 1.00 92.06 82 ASP A N 1
ATOM 624 C CA . ASP A 1 82 ? 15.693 2.552 1.245 1.00 92.06 82 ASP A CA 1
ATOM 625 C C . ASP A 1 82 ? 15.890 3.775 0.330 1.00 92.06 82 ASP A C 1
ATOM 627 O O . ASP A 1 82 ? 15.842 3.672 -0.901 1.00 92.06 82 ASP A O 1
ATOM 631 N N . PHE A 1 83 ? 16.105 4.948 0.922 1.00 93.38 83 PHE A N 1
ATOM 632 C CA . PHE A 1 83 ? 16.174 6.233 0.231 1.00 93.38 83 PHE A CA 1
ATOM 633 C C . PHE A 1 83 ? 17.435 6.990 0.629 1.00 93.38 83 PHE A C 1
ATOM 635 O O . PHE A 1 83 ? 17.678 7.235 1.804 1.00 93.38 83 PHE A O 1
ATOM 642 N N . THR A 1 84 ? 18.234 7.419 -0.343 1.00 94.25 84 THR A N 1
ATOM 643 C CA . THR A 1 84 ? 19.408 8.257 -0.061 1.00 94.25 84 THR A CA 1
ATOM 644 C C . THR A 1 84 ? 19.000 9.697 0.252 1.00 94.25 84 THR A C 1
ATOM 646 O O . THR A 1 84 ? 17.966 10.176 -0.225 1.00 94.25 84 THR A O 1
ATOM 649 N N . SER A 1 85 ? 19.836 10.425 0.992 1.00 93.12 85 SER A N 1
ATOM 650 C CA . SER A 1 85 ? 19.629 11.844 1.310 1.00 93.12 85 SER A CA 1
ATOM 651 C C . SER A 1 85 ? 19.387 12.685 0.053 1.00 93.12 85 SER A C 1
ATOM 653 O O . SER A 1 85 ? 18.413 13.436 -0.022 1.00 93.12 85 SER A O 1
ATOM 655 N N . ARG A 1 86 ? 20.178 12.444 -1.001 1.00 93.44 86 ARG A N 1
ATOM 656 C CA . ARG A 1 86 ? 20.000 13.055 -2.327 1.00 93.44 86 ARG A CA 1
ATOM 657 C C . ARG A 1 86 ? 18.631 12.767 -2.949 1.00 93.44 86 ARG A C 1
ATOM 659 O O . ARG A 1 86 ? 18.023 13.668 -3.513 1.00 93.44 86 ARG A O 1
ATOM 666 N N . TYR A 1 87 ? 18.131 11.535 -2.856 1.00 94.00 87 TYR A N 1
ATOM 667 C CA . TYR A 1 87 ? 16.815 11.191 -3.403 1.00 94.00 87 TYR A CA 1
ATOM 668 C C . TYR A 1 87 ? 15.686 11.952 -2.690 1.00 94.00 87 TYR A C 1
ATOM 670 O O . TYR A 1 87 ? 14.757 12.437 -3.339 1.00 94.00 87 TYR A O 1
ATOM 678 N N . ILE A 1 88 ? 15.779 12.088 -1.363 1.00 94.62 88 ILE A N 1
ATOM 679 C CA . ILE A 1 88 ? 14.812 12.845 -0.554 1.00 94.62 88 ILE A CA 1
ATOM 680 C C . ILE A 1 88 ? 14.849 14.344 -0.899 1.00 94.62 88 ILE A C 1
ATOM 682 O O . ILE A 1 88 ? 13.818 15.006 -1.031 1.00 94.62 88 ILE A O 1
ATOM 686 N N . GLU A 1 89 ? 16.032 14.901 -1.112 1.00 95.00 89 GLU A N 1
ATOM 687 C CA . GLU A 1 89 ? 16.177 16.292 -1.542 1.00 95.00 89 GLU A CA 1
ATOM 688 C C . GLU A 1 89 ? 15.648 16.513 -2.969 1.00 95.00 89 GLU A C 1
ATOM 690 O O . GLU A 1 89 ? 14.935 17.486 -3.235 1.00 95.00 89 GLU A O 1
ATOM 695 N N . ASP A 1 90 ? 15.888 15.566 -3.875 1.00 95.12 90 ASP A N 1
ATOM 696 C CA . ASP A 1 90 ? 15.364 15.609 -5.240 1.00 95.12 90 ASP A CA 1
ATOM 697 C C . ASP A 1 90 ? 13.829 15.525 -5.263 1.00 95.12 90 ASP A C 1
ATOM 699 O O . ASP A 1 90 ? 13.184 16.241 -6.036 1.00 95.12 90 ASP A O 1
ATOM 703 N N . ILE A 1 91 ? 13.210 14.672 -4.435 1.00 93.81 91 ILE A N 1
ATOM 704 C CA . ILE A 1 91 ? 11.746 14.548 -4.414 1.00 93.81 91 ILE A CA 1
ATOM 705 C C . ILE A 1 91 ? 11.078 15.791 -3.829 1.00 93.81 91 ILE A C 1
ATOM 707 O O . ILE A 1 91 ? 10.076 16.247 -4.375 1.00 93.81 91 ILE A O 1
ATOM 711 N N . THR A 1 92 ? 11.656 16.385 -2.783 1.00 93.75 92 THR A N 1
ATOM 712 C CA . THR A 1 92 ? 11.128 17.626 -2.192 1.00 93.75 92 THR A CA 1
ATOM 713 C C . THR A 1 92 ? 11.310 18.822 -3.130 1.00 93.75 92 THR A C 1
ATOM 715 O O . THR A 1 92 ? 10.451 19.698 -3.211 1.00 93.75 92 THR A O 1
ATOM 718 N N . THR A 1 93 ? 12.378 18.825 -3.933 1.00 93.69 93 THR A N 1
ATOM 719 C CA . THR A 1 93 ? 12.553 19.802 -5.017 1.00 93.69 93 THR A CA 1
ATOM 720 C C . THR A 1 93 ? 11.479 19.631 -6.094 1.00 93.69 93 THR A C 1
ATOM 722 O O . THR A 1 93 ? 10.865 20.608 -6.520 1.00 93.69 93 THR A O 1
ATOM 725 N N . LYS A 1 94 ? 11.204 18.390 -6.521 1.00 92.81 94 LYS A N 1
ATOM 726 C CA . LYS A 1 94 ? 10.201 18.086 -7.559 1.00 92.81 94 LYS A CA 1
ATOM 727 C C . LYS A 1 94 ? 8.777 18.461 -7.158 1.00 92.81 94 LYS A C 1
ATOM 729 O O . LYS A 1 94 ? 7.982 18.796 -8.030 1.00 92.81 94 LYS A O 1
ATOM 734 N N . THR A 1 95 ? 8.447 18.401 -5.872 1.00 89.44 95 THR A N 1
ATOM 735 C CA . THR A 1 95 ? 7.123 18.790 -5.364 1.00 89.44 95 THR A CA 1
ATOM 736 C C . THR A 1 95 ? 6.976 20.303 -5.170 1.00 89.44 95 THR A C 1
ATOM 738 O O . THR A 1 95 ? 5.888 20.761 -4.830 1.00 89.44 95 THR A O 1
ATOM 741 N N . GLY A 1 96 ? 8.032 21.089 -5.419 1.00 88.50 96 GLY A N 1
ATOM 742 C CA . GLY A 1 96 ? 8.014 22.553 -5.350 1.00 88.50 96 GLY A CA 1
ATOM 743 C C . GLY A 1 96 ? 8.251 23.134 -3.953 1.00 88.50 96 GLY A C 1
ATOM 744 O O . GLY A 1 96 ? 8.252 24.352 -3.802 1.00 88.50 96 GLY A O 1
ATOM 745 N N . ASN A 1 97 ? 8.492 22.297 -2.939 1.00 90.75 97 ASN A N 1
ATOM 746 C CA . ASN A 1 97 ? 8.785 22.725 -1.571 1.00 90.75 97 ASN A CA 1
ATOM 747 C C . ASN A 1 97 ? 9.996 21.957 -1.045 1.00 90.75 97 ASN A C 1
ATOM 749 O O . ASN A 1 97 ? 9.886 20.875 -0.470 1.00 90.75 97 ASN A O 1
ATOM 753 N N . PHE A 1 98 ? 11.172 22.535 -1.277 1.00 93.19 98 PHE A N 1
ATOM 754 C CA . PHE A 1 98 ? 12.435 21.916 -0.910 1.00 93.19 98 PHE A CA 1
ATOM 755 C C . PHE A 1 98 ? 12.573 21.749 0.609 1.00 93.19 98 PHE A C 1
ATOM 757 O O . PHE A 1 98 ? 12.340 22.683 1.389 1.00 93.19 98 PHE A O 1
ATOM 764 N N . LYS A 1 99 ? 13.026 20.563 1.027 1.00 92.81 99 LYS A N 1
ATOM 765 C CA . LYS A 1 99 ? 13.407 20.257 2.407 1.00 92.81 99 LYS A CA 1
ATOM 766 C C . LYS A 1 99 ? 14.743 19.526 2.402 1.00 92.81 99 LYS A C 1
ATOM 768 O O . LYS A 1 99 ? 14.901 18.522 1.716 1.00 92.81 99 LYS A O 1
ATOM 773 N N . LYS A 1 100 ? 15.684 20.014 3.217 1.00 93.19 100 LYS A N 1
ATOM 774 C CA . LYS A 1 100 ? 16.941 19.301 3.483 1.00 93.19 100 LYS A CA 1
ATOM 775 C C . LYS A 1 100 ? 16.644 17.954 4.132 1.00 93.19 100 LYS A C 1
ATOM 777 O O . LYS A 1 100 ? 15.721 17.872 4.948 1.00 93.19 100 LYS A O 1
ATOM 782 N N . TYR A 1 101 ? 17.473 16.952 3.857 1.00 92.31 101 TYR A N 1
ATOM 783 C CA . TYR A 1 101 ? 17.294 15.592 4.376 1.00 92.31 101 TYR A CA 1
ATOM 784 C C . TYR A 1 101 ? 17.021 15.540 5.892 1.00 92.31 101 TYR A C 1
ATOM 786 O O . TYR A 1 101 ? 15.998 15.015 6.325 1.00 92.31 101 TYR A O 1
ATOM 794 N N . GLY A 1 102 ? 17.862 16.183 6.709 1.00 90.06 102 GLY A N 1
ATOM 795 C CA . GLY A 1 102 ? 17.690 16.183 8.169 1.00 90.06 102 GLY A CA 1
ATOM 796 C C . GLY A 1 102 ? 16.418 16.888 8.666 1.00 90.06 102 GLY A C 1
ATOM 797 O O . GLY A 1 102 ? 15.933 16.585 9.752 1.00 90.06 102 GLY A O 1
ATOM 798 N N . VAL A 1 103 ? 15.852 17.816 7.885 1.00 91.88 103 VAL A N 1
ATOM 799 C CA . VAL A 1 103 ? 14.550 18.434 8.195 1.00 91.88 103 VAL A CA 1
ATOM 800 C C . VAL A 1 103 ? 13.424 17.476 7.830 1.00 91.88 103 VAL A C 1
ATOM 802 O O . VAL A 1 103 ? 12.508 17.289 8.623 1.00 91.88 103 VAL A O 1
ATOM 805 N N . PHE A 1 104 ? 13.518 16.836 6.664 1.00 93.00 104 PHE A N 1
ATOM 806 C CA . PHE A 1 104 ? 12.552 15.837 6.216 1.00 93.00 104 PHE A CA 1
ATOM 807 C C . PHE A 1 104 ? 12.448 14.663 7.198 1.00 93.00 104 PHE A C 1
ATOM 809 O O . PHE A 1 104 ? 11.343 14.259 7.541 1.00 93.00 104 PHE A O 1
ATOM 816 N N . LEU A 1 105 ? 13.579 14.168 7.711 1.00 91.62 105 LEU A N 1
ATOM 817 C CA . LEU A 1 105 ? 13.599 13.133 8.747 1.00 91.62 105 LEU A CA 1
ATOM 818 C C . LEU A 1 105 ? 12.840 13.560 10.002 1.00 91.62 105 LEU A C 1
ATOM 820 O O . LEU A 1 105 ? 11.977 12.831 10.469 1.00 91.62 105 LEU A O 1
ATOM 824 N N . LYS A 1 106 ? 13.117 14.758 10.527 1.00 90.56 106 LYS A N 1
ATOM 825 C CA . LYS A 1 106 ? 12.418 15.275 11.713 1.00 90.56 106 LYS A CA 1
ATOM 826 C C . LYS A 1 106 ? 10.921 15.428 11.471 1.00 90.56 106 LYS A C 1
ATOM 828 O O . LYS A 1 106 ? 10.135 15.097 12.346 1.00 90.56 106 LYS A O 1
ATOM 833 N N . MET A 1 107 ? 10.536 15.900 10.286 1.00 91.88 107 MET A N 1
ATOM 834 C CA . MET A 1 107 ? 9.134 15.990 9.881 1.00 91.88 107 MET A CA 1
ATOM 835 C C . MET A 1 107 ? 8.466 14.613 9.842 1.00 91.88 107 MET A C 1
ATOM 837 O O . MET A 1 107 ? 7.348 14.474 10.320 1.00 91.88 107 MET A O 1
ATOM 841 N N . LEU A 1 108 ? 9.148 13.604 9.296 1.00 92.00 108 LEU A N 1
ATOM 842 C CA . LEU A 1 108 ? 8.645 12.235 9.243 1.00 92.00 108 LEU A CA 1
ATOM 843 C C . LEU A 1 108 ? 8.506 11.631 10.646 1.00 92.00 108 LEU A C 1
ATOM 845 O O . LEU A 1 108 ? 7.493 11.009 10.932 1.00 92.00 108 LEU A O 1
ATOM 849 N N . LEU A 1 109 ? 9.484 11.849 11.527 1.00 90.25 109 LEU A N 1
ATOM 850 C CA . LEU A 1 109 ? 9.427 11.368 12.908 1.00 90.25 109 LEU A CA 1
ATOM 851 C C . LEU A 1 109 ? 8.307 12.039 13.701 1.00 90.25 109 LEU A C 1
ATOM 853 O O . LEU A 1 109 ? 7.527 11.342 14.339 1.00 90.25 109 LEU A O 1
ATOM 857 N N . ALA A 1 110 ? 8.161 13.361 13.591 1.00 88.94 110 ALA A N 1
ATOM 858 C CA . ALA A 1 110 ? 7.065 14.089 14.230 1.00 88.94 110 ALA A CA 1
ATOM 859 C C . ALA A 1 110 ? 5.689 13.615 13.729 1.00 88.94 110 ALA A C 1
ATOM 861 O O . ALA A 1 110 ? 4.747 13.519 14.505 1.00 88.94 110 ALA A O 1
ATOM 862 N N . ALA A 1 111 ? 5.579 13.270 12.444 1.00 89.75 111 ALA A N 1
ATOM 863 C CA . ALA A 1 111 ? 4.341 12.753 11.867 1.00 89.75 111 ALA A CA 1
ATOM 864 C C . ALA A 1 111 ? 3.996 11.321 12.325 1.00 89.75 111 ALA A C 1
ATOM 866 O O . ALA A 1 111 ? 2.857 10.895 12.166 1.00 89.75 111 ALA A O 1
ATOM 867 N N . ILE A 1 112 ? 4.969 10.568 12.849 1.00 87.62 112 ILE A N 1
ATOM 868 C CA . ILE A 1 112 ? 4.798 9.177 13.293 1.00 87.62 112 ILE A CA 1
ATOM 869 C C . ILE A 1 112 ? 4.656 9.087 14.821 1.00 87.62 112 ILE A C 1
ATOM 871 O O . ILE A 1 112 ? 3.885 8.263 15.304 1.00 87.62 112 ILE A O 1
ATOM 875 N N . VAL A 1 113 ? 5.394 9.911 15.572 1.00 83.75 113 VAL A N 1
ATOM 876 C CA . VAL A 1 113 ? 5.471 9.861 17.044 1.00 83.75 113 VAL A CA 1
ATOM 877 C C . VAL A 1 113 ? 4.570 10.900 17.710 1.00 83.75 113 VAL A C 1
ATOM 879 O O . VAL A 1 113 ? 3.876 10.575 18.669 1.00 83.75 113 VAL A O 1
ATOM 882 N N . ASP A 1 114 ? 4.575 12.138 17.209 1.00 77.00 114 ASP A N 1
ATOM 883 C CA . ASP A 1 114 ? 3.987 13.293 17.903 1.00 77.00 114 ASP A CA 1
ATOM 884 C C . ASP A 1 114 ? 2.599 13.697 17.370 1.00 77.00 114 ASP A C 1
ATOM 886 O O . ASP A 1 114 ? 2.003 14.628 17.907 1.00 77.00 114 ASP A O 1
ATOM 890 N N . ASP A 1 115 ? 2.104 13.032 16.317 1.00 72.94 115 ASP A N 1
ATOM 891 C CA . ASP A 1 115 ? 0.838 13.328 15.619 1.00 72.94 115 ASP A CA 1
ATOM 892 C C . ASP A 1 115 ? 0.623 14.839 15.387 1.00 72.94 115 ASP A C 1
ATOM 894 O O . ASP A 1 115 ? -0.271 15.483 15.937 1.00 72.94 115 ASP A O 1
ATOM 898 N N . SER A 1 116 ? 1.526 15.452 14.616 1.00 80.12 116 SER A N 1
ATOM 899 C CA . SER A 1 116 ? 1.500 16.900 14.392 1.00 80.12 116 SER A CA 1
ATOM 900 C C . SER A 1 116 ? 0.398 17.324 13.411 1.00 80.12 116 SER A C 1
ATOM 902 O O . SER A 1 116 ? 0.386 16.893 12.261 1.00 80.12 116 SER A O 1
ATOM 904 N N . ASP A 1 117 ? -0.426 18.311 13.788 1.00 80.94 117 ASP A N 1
ATOM 905 C CA . ASP A 1 117 ? -1.475 18.893 12.921 1.00 80.94 117 ASP A CA 1
ATOM 906 C C . ASP A 1 117 ? -0.961 19.379 11.549 1.00 80.94 117 ASP A C 1
ATOM 908 O O . ASP A 1 117 ? -1.692 19.405 10.556 1.00 80.94 117 ASP A O 1
ATOM 912 N N . SER A 1 118 ? 0.309 19.788 11.484 1.00 87.12 118 SER A N 1
ATOM 913 C CA . SER A 1 118 ? 0.930 20.333 10.269 1.00 87.12 118 SER A CA 1
ATOM 914 C C . SER A 1 118 ? 1.626 19.283 9.400 1.00 87.12 118 SER A C 1
ATOM 916 O O . SER A 1 118 ? 1.939 19.555 8.234 1.00 87.12 118 SER A O 1
ATOM 918 N N . VAL A 1 119 ? 1.896 18.092 9.942 1.00 90.50 119 VAL A N 1
ATOM 919 C CA . VAL A 1 119 ? 2.617 17.032 9.236 1.00 90.50 119 VAL A CA 1
ATOM 920 C C . VAL A 1 119 ? 2.058 15.672 9.618 1.00 90.50 119 VAL A C 1
ATOM 922 O O . VAL A 1 119 ? 2.208 15.233 10.749 1.00 90.50 119 VAL A O 1
ATOM 925 N N . PHE A 1 120 ? 1.481 14.977 8.645 1.00 91.81 120 PHE A N 1
ATOM 926 C CA . PHE A 1 120 ? 0.919 13.646 8.847 1.00 91.81 120 PHE A CA 1
ATOM 927 C C . PHE A 1 120 ? 1.335 12.711 7.719 1.00 91.81 120 PHE A C 1
ATOM 929 O O . PHE A 1 120 ? 1.728 13.143 6.626 1.00 91.81 120 PHE A O 1
ATOM 936 N N . VAL A 1 121 ? 1.243 11.416 7.991 1.00 92.69 121 VAL A N 1
ATOM 937 C CA . VAL A 1 121 ? 1.586 10.364 7.039 1.00 92.69 121 VAL A CA 1
ATOM 938 C C . VAL A 1 121 ? 0.317 9.661 6.574 1.00 92.69 121 VAL A C 1
ATOM 940 O O . VAL A 1 121 ? -0.650 9.557 7.320 1.00 92.69 121 VAL A O 1
ATOM 943 N N . ASP A 1 122 ? 0.314 9.194 5.333 1.00 92.62 122 ASP A N 1
ATOM 944 C CA . ASP A 1 122 ? -0.731 8.331 4.782 1.00 92.62 122 ASP A CA 1
ATOM 945 C C . ASP A 1 122 ? -0.089 7.177 4.003 1.00 92.62 122 ASP A C 1
ATOM 947 O O . ASP A 1 122 ? 1.038 7.306 3.519 1.00 92.62 122 ASP A O 1
ATOM 951 N N . LEU A 1 123 ? -0.780 6.050 3.859 1.00 91.69 123 LEU A N 1
ATOM 952 C CA . LEU A 1 123 ? -0.272 4.870 3.161 1.00 91.69 123 LEU A CA 1
ATOM 953 C C . LEU A 1 123 ? -1.250 4.443 2.072 1.00 91.69 123 LEU A C 1
ATOM 955 O O . LEU A 1 123 ? -2.264 3.803 2.339 1.00 91.69 123 LEU A O 1
ATOM 959 N N . LEU A 1 124 ? -0.897 4.745 0.825 1.00 89.69 124 LEU A N 1
ATOM 960 C CA . LEU A 1 124 ? -1.773 4.546 -0.326 1.00 89.69 124 LEU A CA 1
ATOM 961 C C . LEU A 1 124 ? -1.324 3.380 -1.205 1.00 89.69 124 LEU A C 1
ATOM 963 O O . LEU A 1 124 ? -0.128 3.155 -1.423 1.00 89.69 124 LEU A O 1
ATOM 967 N N . THR A 1 125 ? -2.289 2.666 -1.779 1.00 87.44 125 THR A N 1
ATOM 968 C CA . THR A 1 125 ? -2.041 1.712 -2.864 1.00 87.44 125 THR A CA 1
ATOM 969 C C . THR A 1 125 ? -2.065 2.410 -4.225 1.00 87.44 125 THR A C 1
ATOM 971 O O . THR A 1 125 ? -2.510 3.551 -4.369 1.00 87.44 125 THR A O 1
ATOM 974 N N . TYR A 1 126 ? -1.612 1.714 -5.272 1.00 80.25 126 TYR A N 1
ATOM 975 C CA . TYR A 1 126 ? -1.719 2.231 -6.640 1.00 80.25 126 TYR A CA 1
ATOM 976 C C . TYR A 1 126 ? -3.175 2.537 -7.042 1.00 80.25 126 TYR A C 1
ATOM 978 O O . TYR A 1 126 ? -3.436 3.548 -7.691 1.00 80.25 126 TYR A O 1
ATOM 986 N N . ALA A 1 127 ? -4.127 1.706 -6.606 1.00 78.50 127 ALA A N 1
ATOM 987 C CA . ALA A 1 127 ? -5.547 1.913 -6.879 1.00 78.50 127 ALA A CA 1
ATOM 988 C C . ALA A 1 127 ? -6.082 3.189 -6.206 1.00 78.50 127 ALA A C 1
ATOM 990 O O . ALA A 1 127 ? -6.846 3.937 -6.820 1.00 78.50 127 ALA A O 1
ATOM 991 N N . ASP A 1 128 ? -5.632 3.484 -4.983 1.00 83.94 128 ASP A N 1
ATOM 992 C CA . ASP A 1 128 ? -6.031 4.696 -4.258 1.00 83.94 128 ASP A CA 1
ATOM 993 C C . ASP A 1 128 ? -5.495 5.958 -4.942 1.00 83.94 128 ASP A C 1
ATOM 995 O O . ASP A 1 128 ? -6.205 6.959 -5.070 1.00 83.94 128 ASP A O 1
ATOM 999 N N . LEU A 1 129 ? -4.265 5.898 -5.465 1.00 79.62 129 LEU A N 1
ATOM 1000 C CA . LEU A 1 129 ? -3.682 6.984 -6.254 1.00 79.62 129 LEU A CA 1
ATOM 1001 C C . LEU A 1 129 ? -4.466 7.242 -7.550 1.00 79.62 129 LEU A C 1
ATOM 1003 O O . LEU A 1 129 ? -4.716 8.402 -7.893 1.00 79.62 129 LEU A O 1
ATOM 1007 N N . GLU A 1 130 ? -4.896 6.192 -8.258 1.00 78.69 130 GLU A N 1
ATOM 1008 C CA . GLU A 1 130 ? -5.758 6.333 -9.440 1.00 78.69 130 GLU A CA 1
ATOM 1009 C C . GLU A 1 130 ? -7.126 6.930 -9.079 1.00 78.69 130 GLU A C 1
ATOM 1011 O O . GLU A 1 130 ? -7.615 7.832 -9.766 1.00 78.69 130 GLU A O 1
ATOM 1016 N N . ALA A 1 131 ? -7.724 6.494 -7.968 1.00 76.62 131 ALA A N 1
ATOM 1017 C CA . ALA A 1 131 ? -8.995 7.023 -7.484 1.00 76.62 131 ALA A CA 1
ATOM 1018 C C . ALA A 1 131 ? -8.901 8.513 -7.101 1.00 76.62 131 ALA A C 1
ATOM 1020 O O . ALA A 1 131 ? -9.795 9.299 -7.431 1.00 76.62 131 ALA A O 1
ATOM 1021 N N . LEU A 1 132 ? -7.805 8.930 -6.458 1.00 74.31 132 LEU A N 1
ATOM 1022 C CA . LEU A 1 132 ? -7.546 10.332 -6.110 1.00 74.31 132 LEU A CA 1
ATOM 1023 C C . LEU A 1 132 ? -7.323 11.207 -7.347 1.00 74.31 132 LEU A C 1
ATOM 1025 O O . LEU A 1 132 ? -7.828 12.333 -7.404 1.00 74.31 132 LEU A O 1
ATOM 1029 N N . LYS A 1 133 ? -6.623 10.687 -8.361 1.00 73.88 133 LYS A N 1
ATOM 1030 C CA . LYS A 1 133 ? -6.423 11.374 -9.644 1.00 73.88 133 LYS A CA 1
ATOM 1031 C C . LYS A 1 133 ? -7.751 11.585 -10.379 1.00 73.88 133 LYS A C 1
ATOM 1033 O O . LYS A 1 133 ? -8.012 12.690 -10.852 1.00 73.88 133 LYS A O 1
ATOM 1038 N N . ASN A 1 134 ? -8.620 10.574 -10.384 1.00 65.88 134 ASN A N 1
ATOM 1039 C CA . ASN A 1 134 ? -9.943 10.641 -11.012 1.00 65.88 134 ASN A CA 1
ATOM 1040 C C . ASN A 1 134 ? -10.923 11.567 -10.268 1.00 65.88 134 ASN A C 1
ATOM 1042 O O . ASN A 1 134 ? -11.836 12.111 -10.884 1.00 65.88 134 ASN A O 1
ATOM 1046 N N . LYS A 1 135 ? -10.738 11.779 -8.956 1.00 67.12 135 LYS A N 1
ATOM 1047 C CA . LYS A 1 135 ? -11.533 12.738 -8.167 1.00 67.12 135 LYS A CA 1
ATOM 1048 C C . LYS A 1 135 ? -11.088 14.194 -8.331 1.00 67.12 135 LYS A C 1
ATOM 1050 O O . LYS A 1 135 ? -11.923 15.082 -8.195 1.00 67.12 135 LYS A O 1
ATOM 1055 N N . ARG A 1 136 ? -9.799 14.458 -8.587 1.00 65.62 136 ARG A N 1
ATOM 1056 C CA . ARG A 1 136 ? -9.258 15.830 -8.715 1.00 65.62 136 ARG A CA 1
ATOM 1057 C C . ARG A 1 136 ? -9.232 16.367 -10.150 1.00 65.62 136 ARG A C 1
ATOM 1059 O O . ARG A 1 136 ? -9.175 17.579 -10.323 1.00 65.62 136 ARG A O 1
ATOM 1066 N N . GLY A 1 137 ? -9.300 15.504 -11.163 1.00 50.41 137 GLY A N 1
ATOM 1067 C CA . GLY A 1 137 ? -9.384 15.897 -12.570 1.00 50.41 137 GLY A CA 1
ATOM 1068 C C . GLY A 1 137 ? -10.523 15.167 -13.267 1.00 50.41 137 GLY A C 1
ATOM 1069 O O . GLY A 1 137 ? -10.457 13.956 -13.462 1.00 50.41 137 GLY A O 1
ATOM 1070 N N . GLY A 1 138 ? -11.572 15.898 -13.644 1.00 49.47 138 GLY A N 1
ATOM 1071 C CA . GLY A 1 138 ? -12.655 15.353 -14.453 1.00 49.47 138 GLY A CA 1
ATOM 1072 C C . GLY A 1 138 ? -12.141 14.872 -15.812 1.00 49.47 138 GLY A C 1
ATOM 1073 O O . GLY A 1 138 ? -11.738 15.681 -16.640 1.00 49.47 138 GLY A O 1
ATOM 1074 N N . GLY A 1 139 ? -12.214 13.559 -16.038 1.00 44.72 139 GLY A N 1
ATOM 1075 C CA . GLY A 1 139 ? -12.093 12.922 -17.350 1.00 44.72 139 GLY A CA 1
ATOM 1076 C C . GLY A 1 139 ? -10.682 12.478 -17.745 1.00 44.72 139 GLY A C 1
ATOM 1077 O O . GLY A 1 139 ? -9.768 13.286 -17.862 1.00 44.72 139 GLY A O 1
ATOM 1078 N N . GLY A 1 140 ? -10.532 11.185 -18.062 1.00 37.47 140 GLY A N 1
ATOM 1079 C CA . GLY A 1 140 ? -9.391 10.733 -18.862 1.00 37.47 140 GLY A CA 1
ATOM 1080 C C . GLY A 1 140 ? -8.987 9.267 -18.740 1.00 37.47 140 GLY A C 1
ATOM 1081 O O . GLY A 1 140 ? -7.882 9.010 -18.291 1.00 37.47 140 GLY A O 1
ATOM 1082 N N . GLY A 1 141 ? -9.841 8.351 -19.219 1.00 43.09 141 GLY A N 1
ATOM 1083 C CA . GLY A 1 141 ? -9.465 7.099 -19.903 1.00 43.09 141 GLY A CA 1
ATOM 1084 C C . GLY A 1 141 ? -8.731 5.986 -19.121 1.00 43.09 141 GLY A C 1
ATOM 1085 O O . GLY A 1 141 ? -7.801 6.248 -18.367 1.00 43.09 141 GLY A O 1
ATOM 1086 N N . PRO A 1 142 ? -9.065 4.700 -19.353 1.00 42.16 142 PRO A N 1
ATOM 1087 C CA . PRO A 1 142 ? -8.328 3.586 -18.766 1.00 42.16 142 PRO A CA 1
ATOM 1088 C C . PRO A 1 142 ? -6.945 3.477 -19.424 1.00 42.16 142 PRO A C 1
ATOM 1090 O O . PRO A 1 142 ? -6.805 2.968 -20.540 1.00 42.16 142 PRO A O 1
ATOM 1093 N N . SER A 1 143 ? -5.903 3.959 -18.745 1.00 45.19 143 SER A N 1
ATOM 1094 C CA . SER A 1 143 ? -4.525 3.741 -19.176 1.00 45.19 143 SER A CA 1
ATOM 1095 C C . SER A 1 143 ? -4.119 2.298 -18.894 1.00 45.19 143 SER A C 1
ATOM 1097 O O . SER A 1 143 ? -3.693 1.931 -17.805 1.00 45.19 143 SER A O 1
ATOM 1099 N N . SER A 1 144 ? -4.241 1.471 -19.926 1.00 52.84 144 SER A N 1
ATOM 1100 C CA . SER A 1 144 ? -3.531 0.203 -20.042 1.00 52.84 144 SER A CA 1
ATOM 1101 C C . SER A 1 144 ? -2.025 0.434 -19.885 1.00 52.84 144 SER A C 1
ATOM 1103 O O . SER A 1 144 ? -1.439 1.124 -20.722 1.00 52.84 144 SER A O 1
ATOM 1105 N N . ARG A 1 145 ? -1.402 -0.159 -18.852 1.00 41.84 145 ARG A N 1
ATOM 1106 C CA . ARG A 1 145 ? -0.206 -1.028 -18.957 1.00 41.84 145 ARG A CA 1
ATOM 1107 C C . ARG A 1 145 ? 0.482 -1.270 -17.608 1.00 41.84 145 ARG A C 1
ATOM 1109 O O . ARG A 1 145 ? 1.127 -0.391 -17.053 1.00 41.84 145 ARG A O 1
ATOM 1116 N N . SER A 1 146 ? 0.481 -2.552 -17.242 1.00 38.00 146 SER A N 1
ATOM 1117 C CA . SER A 1 146 ? 1.578 -3.345 -16.664 1.00 38.00 146 SER A CA 1
ATOM 1118 C C . SER A 1 146 ? 1.191 -4.034 -15.353 1.00 38.00 146 SER A C 1
ATOM 1120 O O . SER A 1 146 ? 1.091 -3.436 -14.294 1.00 38.00 146 SER A O 1
ATOM 1122 N N . SER A 1 147 ? 0.995 -5.349 -15.445 1.00 39.78 147 SER A N 1
ATOM 1123 C CA . SER A 1 147 ? 0.821 -6.287 -14.334 1.00 39.78 147 SER A CA 1
ATOM 1124 C C . SER A 1 147 ? 2.137 -6.521 -13.575 1.00 39.78 147 SER A C 1
ATOM 1126 O O . SER A 1 147 ? 2.502 -7.664 -13.307 1.00 39.78 147 SER A O 1
ATOM 1128 N N . HIS A 1 148 ? 2.894 -5.459 -13.297 1.00 40.19 148 HIS A N 1
ATOM 1129 C CA . HIS A 1 148 ? 4.126 -5.533 -12.517 1.00 40.19 148 HIS A CA 1
ATOM 1130 C C . HIS A 1 148 ? 3.807 -5.102 -11.084 1.00 40.19 148 HIS A C 1
ATOM 1132 O O . HIS A 1 148 ? 3.681 -3.914 -10.808 1.00 40.19 148 HIS A O 1
ATOM 1138 N N . SER A 1 149 ? 3.641 -6.102 -10.213 1.00 51.22 149 SER A N 1
ATOM 1139 C CA . SER A 1 149 ? 3.532 -5.984 -8.753 1.00 51.22 149 SER A CA 1
ATOM 1140 C C . SER A 1 149 ? 2.572 -4.898 -8.240 1.00 51.22 149 SER A C 1
ATOM 1142 O O . SER A 1 149 ? 2.981 -3.868 -7.709 1.00 51.22 149 SER A O 1
ATOM 1144 N N . ASN A 1 150 ? 1.267 -5.198 -8.272 1.00 57.19 150 ASN A N 1
ATOM 1145 C CA . ASN A 1 150 ? 0.215 -4.415 -7.595 1.00 57.19 150 ASN A CA 1
ATOM 1146 C C . ASN 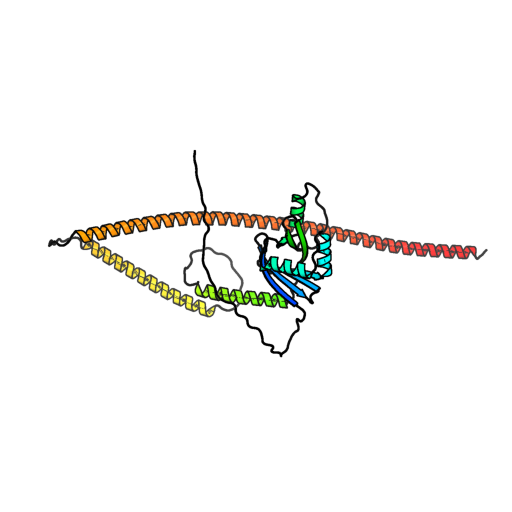A 1 150 ? 0.364 -4.341 -6.060 1.00 57.19 150 ASN A C 1
ATOM 1148 O O . ASN A 1 150 ? -0.468 -3.734 -5.397 1.00 57.19 150 ASN A O 1
ATOM 1152 N N . ASN A 1 151 ? 1.423 -4.925 -5.497 1.00 74.94 151 ASN A N 1
ATOM 1153 C CA . ASN A 1 151 ? 1.718 -4.887 -4.071 1.00 74.94 151 ASN A CA 1
ATOM 1154 C C . ASN A 1 151 ? 2.595 -3.685 -3.689 1.00 74.94 151 ASN A C 1
ATOM 1156 O O . ASN A 1 151 ? 3.041 -3.614 -2.556 1.00 74.94 151 ASN A O 1
ATOM 1160 N N . LYS A 1 152 ? 2.897 -2.743 -4.591 1.00 85.31 152 LYS A N 1
ATOM 1161 C CA . LYS A 1 152 ? 3.610 -1.513 -4.205 1.00 85.31 152 LYS A CA 1
ATOM 1162 C C . LYS A 1 152 ? 2.710 -0.611 -3.365 1.00 85.31 152 LYS A C 1
ATOM 1164 O O . LYS A 1 152 ? 1.547 -0.397 -3.711 1.00 85.31 152 LYS A O 1
ATOM 1169 N N . ARG A 1 153 ? 3.278 -0.039 -2.306 1.00 90.12 153 ARG A N 1
ATOM 1170 C CA . ARG A 1 153 ? 2.623 0.972 -1.470 1.00 90.12 153 ARG A CA 1
ATOM 1171 C C . ARG A 1 153 ? 3.373 2.287 -1.558 1.00 90.12 153 ARG A C 1
ATOM 1173 O O . ARG A 1 153 ? 4.561 2.308 -1.858 1.00 90.12 153 ARG A O 1
ATOM 1180 N N . TYR A 1 154 ? 2.679 3.382 -1.306 1.00 92.00 154 TYR A N 1
ATOM 1181 C CA . TYR A 1 154 ? 3.254 4.715 -1.293 1.00 92.00 154 TYR A CA 1
ATOM 1182 C C . TYR A 1 154 ? 2.993 5.331 0.070 1.00 92.00 154 TYR A C 1
ATOM 1184 O O . TYR A 1 154 ? 1.845 5.605 0.411 1.00 92.00 154 TYR A O 1
ATOM 1192 N N . LEU A 1 155 ? 4.059 5.538 0.837 1.00 93.69 155 LEU A N 1
ATOM 1193 C CA . LEU A 1 155 ? 3.989 6.308 2.067 1.00 93.69 155 LEU A CA 1
ATOM 1194 C C . LEU A 1 155 ? 4.028 7.790 1.697 1.00 93.69 155 LEU A C 1
ATOM 1196 O O . LEU A 1 155 ? 4.991 8.263 1.099 1.00 93.69 155 LEU A O 1
ATOM 1200 N N . ILE A 1 156 ? 2.969 8.524 1.994 1.00 93.69 156 ILE A N 1
ATOM 1201 C CA . ILE A 1 156 ? 2.819 9.926 1.631 1.00 93.69 156 ILE A CA 1
ATOM 1202 C C . ILE A 1 156 ? 3.032 10.772 2.875 1.00 93.69 156 ILE A C 1
ATOM 1204 O O . ILE A 1 156 ? 2.158 10.839 3.735 1.00 93.69 156 ILE A O 1
ATOM 1208 N N . LEU A 1 157 ? 4.159 11.478 2.947 1.00 94.38 157 LEU A N 1
ATOM 1209 C CA . LEU A 1 157 ? 4.312 12.542 3.933 1.00 94.38 157 LEU A CA 1
ATOM 1210 C C . LEU A 1 157 ? 3.575 13.780 3.417 1.00 94.38 157 LEU A C 1
ATOM 1212 O O . LEU A 1 157 ? 3.926 14.321 2.365 1.00 94.38 157 LEU A O 1
ATOM 1216 N N . THR A 1 158 ? 2.553 14.228 4.137 1.00 93.00 158 THR A N 1
ATOM 1217 C CA . THR A 1 158 ? 1.819 15.450 3.807 1.00 93.00 158 THR A CA 1
ATOM 1218 C C . THR A 1 158 ? 2.236 16.563 4.746 1.00 93.00 158 THR A C 1
ATOM 1220 O O . THR A 1 158 ? 2.076 16.452 5.955 1.00 93.00 158 THR A O 1
ATOM 1223 N N . TYR A 1 159 ? 2.732 17.654 4.174 1.00 93.56 159 TYR A N 1
ATOM 1224 C CA . TYR A 1 159 ? 2.991 18.895 4.888 1.00 93.56 159 TYR A CA 1
ATOM 1225 C C . TYR A 1 159 ? 1.870 19.889 4.589 1.00 93.56 159 TYR A C 1
ATOM 1227 O O . TYR A 1 159 ? 1.680 20.264 3.429 1.00 93.56 159 TYR A O 1
ATOM 1235 N N . ALA A 1 160 ? 1.124 20.279 5.619 1.00 91.06 160 ALA A N 1
ATOM 1236 C CA . ALA A 1 160 ? 0.027 21.235 5.559 1.00 91.06 160 ALA A CA 1
ATOM 1237 C C . ALA A 1 160 ? 0.384 22.480 6.389 1.00 91.06 160 ALA A C 1
ATOM 1239 O O . ALA A 1 160 ? 0.246 22.502 7.608 1.00 91.06 160 ALA A O 1
ATOM 1240 N N . ALA A 1 161 ? 0.865 23.513 5.704 1.00 85.38 161 ALA A N 1
ATOM 1241 C CA . ALA A 1 161 ? 1.044 24.857 6.243 1.00 85.38 161 ALA A CA 1
ATOM 1242 C C . ALA A 1 161 ? -0.209 25.713 5.966 1.00 85.38 161 ALA A C 1
ATOM 1244 O O . ALA A 1 161 ? -1.092 25.309 5.212 1.00 85.38 161 ALA A O 1
ATOM 1245 N N . GLU A 1 162 ? -0.273 26.921 6.534 1.00 85.12 162 GLU A N 1
ATOM 1246 C CA . GLU A 1 162 ? -1.434 27.828 6.426 1.00 85.12 162 GLU A CA 1
ATOM 1247 C C . GLU A 1 162 ? -1.880 28.107 4.979 1.00 85.12 162 GLU A C 1
ATOM 1249 O O . GLU A 1 162 ? -3.072 28.262 4.716 1.00 85.12 162 GLU A O 1
ATOM 1254 N N . PHE A 1 163 ? -0.934 28.134 4.034 1.00 83.62 163 PHE A N 1
ATOM 1255 C CA . PHE A 1 163 ? -1.195 28.454 2.626 1.00 83.62 163 PHE A CA 1
ATOM 1256 C C . PHE A 1 163 ? -0.709 27.383 1.641 1.00 83.62 163 PHE A C 1
ATOM 1258 O O . PHE A 1 163 ? -0.985 27.495 0.450 1.00 83.62 163 PHE A O 1
ATOM 1265 N N . ASP A 1 164 ? -0.042 26.330 2.126 1.00 86.88 164 ASP A N 1
ATOM 1266 C CA . ASP A 1 164 ? 0.603 25.317 1.290 1.00 86.88 164 ASP A CA 1
ATOM 1267 C C . ASP A 1 164 ? 0.258 23.907 1.758 1.00 86.88 164 ASP A C 1
ATOM 1269 O O . ASP A 1 164 ? 0.422 23.563 2.928 1.00 86.88 164 ASP A O 1
ATOM 1273 N N . ARG A 1 165 ? -0.139 23.045 0.817 1.00 91.25 165 ARG A N 1
ATOM 1274 C CA . ARG A 1 165 ? -0.296 21.609 1.064 1.00 91.25 165 ARG A CA 1
ATOM 1275 C C . ARG A 1 165 ? 0.520 20.814 0.062 1.00 91.25 165 ARG A C 1
ATOM 1277 O O . ARG A 1 165 ? 0.189 20.769 -1.122 1.00 91.25 165 ARG A O 1
ATOM 1284 N N . VAL A 1 166 ? 1.574 20.169 0.548 1.00 92.94 166 VAL A N 1
ATOM 1285 C CA . VAL A 1 166 ? 2.543 19.449 -0.281 1.00 92.94 166 VAL A CA 1
ATOM 1286 C C . VAL A 1 166 ? 2.592 17.987 0.130 1.00 92.94 166 VAL A C 1
ATOM 1288 O O . VAL A 1 166 ? 2.624 17.667 1.314 1.00 92.94 166 VAL A O 1
ATOM 1291 N N . HIS A 1 167 ? 2.606 17.102 -0.862 1.00 92.62 167 HIS A N 1
ATOM 1292 C CA . HIS A 1 167 ? 2.670 15.658 -0.669 1.00 92.62 167 HIS A CA 1
ATOM 1293 C C . HIS A 1 167 ? 4.009 15.133 -1.186 1.00 92.62 167 HIS A C 1
ATOM 1295 O O . HIS A 1 167 ? 4.338 15.350 -2.353 1.00 92.62 167 HIS A O 1
ATOM 1301 N N . TYR A 1 168 ? 4.753 14.418 -0.346 1.00 94.38 168 TYR A N 1
ATOM 1302 C CA . TYR A 1 168 ? 6.013 13.773 -0.706 1.00 94.38 168 TYR A CA 1
ATOM 1303 C C . TYR A 1 168 ? 5.803 12.250 -0.765 1.00 94.38 168 TYR A C 1
ATOM 1305 O O . TYR A 1 168 ? 5.719 11.609 0.284 1.00 94.38 168 TYR A O 1
ATOM 1313 N N . PRO A 1 169 ? 5.662 11.661 -1.969 1.00 93.00 169 PRO A N 1
ATOM 1314 C CA . PRO A 1 169 ? 5.377 10.237 -2.116 1.00 93.00 169 PRO A CA 1
ATOM 1315 C C . PRO A 1 169 ? 6.646 9.380 -2.024 1.00 93.00 169 PRO A C 1
ATOM 1317 O O . PRO A 1 169 ? 7.524 9.462 -2.878 1.00 93.00 169 PRO A O 1
ATOM 1320 N N . LEU A 1 170 ? 6.719 8.492 -1.040 1.00 93.50 170 LEU A N 1
ATOM 1321 C CA . LEU A 1 170 ? 7.815 7.544 -0.851 1.00 93.50 170 LEU A CA 1
ATOM 1322 C C . LEU A 1 170 ? 7.369 6.138 -1.290 1.00 93.50 170 LEU A C 1
ATOM 1324 O O . LEU A 1 170 ? 6.543 5.516 -0.619 1.00 93.50 170 LEU A O 1
ATOM 1328 N N . PRO A 1 171 ? 7.857 5.628 -2.436 1.00 91.50 171 PRO A N 1
ATOM 1329 C CA . PRO A 1 171 ? 7.470 4.314 -2.934 1.00 91.50 171 PRO A CA 1
ATOM 1330 C C . PRO A 1 171 ? 8.125 3.198 -2.116 1.00 91.50 171 PRO A C 1
ATOM 1332 O O . PRO A 1 171 ? 9.347 3.112 -2.041 1.00 91.50 171 PRO A O 1
ATOM 1335 N N . LEU A 1 172 ? 7.307 2.305 -1.571 1.00 91.06 172 LEU A N 1
ATOM 1336 C CA . LEU A 1 172 ? 7.725 1.126 -0.825 1.00 91.06 172 LEU A CA 1
ATOM 1337 C C . LEU A 1 172 ? 7.478 -0.140 -1.652 1.00 91.06 172 LEU A C 1
ATOM 1339 O O . LEU A 1 172 ? 6.429 -0.316 -2.287 1.00 91.06 172 LEU A O 1
ATOM 1343 N N . LEU A 1 173 ? 8.459 -1.037 -1.643 1.00 87.88 173 LEU A N 1
ATOM 1344 C CA . LEU A 1 173 ? 8.409 -2.316 -2.339 1.00 87.88 173 LEU A CA 1
ATOM 1345 C C . LEU A 1 173 ? 7.955 -3.404 -1.372 1.00 87.88 173 LEU A C 1
ATOM 1347 O O . LEU A 1 173 ? 8.411 -3.453 -0.236 1.00 87.88 173 LEU A O 1
ATOM 1351 N N . HIS A 1 174 ? 7.057 -4.274 -1.829 1.00 84.06 174 HIS A N 1
ATOM 1352 C CA . HIS A 1 174 ? 6.636 -5.432 -1.049 1.00 84.06 174 HIS A CA 1
ATOM 1353 C C . HIS A 1 174 ? 7.785 -6.433 -0.931 1.00 84.06 174 HIS A C 1
ATOM 1355 O O . HIS A 1 174 ? 8.361 -6.838 -1.945 1.00 84.06 174 HIS A O 1
ATOM 1361 N N . GLU A 1 175 ? 8.097 -6.838 0.292 1.00 79.25 175 GLU A N 1
ATOM 1362 C CA . GLU A 1 175 ? 9.098 -7.855 0.572 1.00 79.25 175 GLU A CA 1
ATOM 1363 C C . GLU A 1 175 ? 8.400 -9.222 0.614 1.00 79.25 175 GLU A C 1
ATOM 1365 O O . GLU A 1 175 ? 7.864 -9.636 1.635 1.00 79.25 175 GLU A O 1
ATOM 1370 N N . GLU A 1 176 ? 8.378 -9.935 -0.518 1.00 57.06 176 GLU A N 1
ATOM 1371 C CA . GLU A 1 176 ? 7.748 -11.269 -0.611 1.00 57.06 176 GLU A CA 1
ATOM 1372 C C . GLU A 1 176 ? 8.519 -12.363 0.146 1.00 57.06 176 GLU A C 1
ATOM 1374 O O . GLU A 1 176 ? 8.028 -13.481 0.277 1.00 57.06 176 GLU A O 1
ATOM 1379 N N . ASN A 1 177 ? 9.725 -12.065 0.640 1.00 46.50 177 ASN A N 1
ATOM 1380 C CA . ASN A 1 177 ? 10.591 -13.053 1.268 1.00 46.50 177 ASN A CA 1
ATOM 1381 C C . ASN A 1 177 ? 11.336 -12.441 2.470 1.00 46.50 177 ASN A C 1
ATOM 1383 O O . ASN A 1 177 ? 12.497 -12.052 2.324 1.00 46.50 177 ASN A O 1
ATOM 1387 N N . PRO A 1 178 ? 10.695 -12.329 3.649 1.00 54.12 178 PRO A N 1
ATOM 1388 C CA . PRO A 1 178 ? 11.359 -11.809 4.838 1.00 54.12 178 PRO A CA 1
ATOM 1389 C C . PRO A 1 178 ? 12.553 -12.699 5.196 1.00 54.12 178 PRO A C 1
ATOM 1391 O O . PRO A 1 178 ? 12.448 -13.930 5.225 1.00 54.12 178 PRO A O 1
ATOM 1394 N N . ALA A 1 179 ? 13.702 -12.083 5.482 1.00 50.88 179 ALA A N 1
ATOM 1395 C CA . ALA A 1 179 ? 14.882 -12.804 5.948 1.00 50.88 179 ALA A CA 1
ATOM 1396 C C . ALA A 1 179 ? 14.523 -13.725 7.139 1.00 50.88 179 ALA A C 1
ATOM 1398 O O . ALA A 1 179 ? 13.733 -13.334 8.004 1.00 50.88 179 ALA A O 1
ATOM 1399 N N . PRO A 1 180 ? 15.115 -14.930 7.254 1.00 52.16 180 PRO A N 1
ATOM 1400 C CA . PRO A 1 180 ? 14.758 -15.903 8.292 1.00 52.16 180 PRO A CA 1
ATOM 1401 C C . PRO A 1 180 ? 14.895 -15.354 9.722 1.00 52.16 180 PRO A C 1
ATOM 1403 O O . PRO A 1 180 ? 14.183 -15.804 10.613 1.00 52.16 180 PRO A O 1
ATOM 1406 N N . ALA A 1 181 ? 15.749 -14.348 9.940 1.00 56.03 181 ALA A N 1
ATOM 1407 C CA . ALA A 1 181 ? 15.874 -13.641 11.214 1.00 56.03 181 ALA A CA 1
ATOM 1408 C C . ALA A 1 181 ? 14.639 -12.784 11.557 1.00 56.03 181 ALA A C 1
ATOM 1410 O O . ALA A 1 181 ? 14.210 -12.770 12.708 1.00 56.03 181 ALA A O 1
ATOM 1411 N N . ALA A 1 182 ? 14.028 -12.121 10.568 1.00 57.12 182 ALA A N 1
ATOM 1412 C CA . ALA A 1 182 ? 12.795 -11.360 10.762 1.00 57.12 182 ALA A CA 1
ATOM 1413 C C . ALA A 1 182 ? 11.625 -12.302 11.074 1.00 57.12 182 ALA A C 1
ATOM 1415 O O . ALA A 1 182 ? 10.910 -12.082 12.044 1.00 57.12 182 ALA A O 1
ATOM 1416 N N . LEU A 1 183 ? 11.511 -13.422 10.348 1.00 60.97 183 LEU A N 1
ATOM 1417 C CA . LEU A 1 183 ? 10.534 -14.471 10.663 1.00 60.97 183 LEU A CA 1
ATOM 1418 C C . LEU A 1 183 ? 10.732 -15.030 12.075 1.00 60.97 183 LEU A C 1
ATOM 1420 O O . LEU A 1 183 ? 9.761 -15.231 12.796 1.00 60.97 183 LEU A O 1
ATOM 1424 N N . GLN A 1 184 ? 11.975 -15.263 12.498 1.00 61.19 184 GLN A N 1
ATOM 1425 C CA . GLN A 1 184 ? 12.273 -15.720 13.857 1.00 61.19 184 GLN A CA 1
ATOM 1426 C C . GLN A 1 184 ? 11.897 -14.681 14.920 1.00 61.19 184 GLN A C 1
ATOM 1428 O O . GLN A 1 184 ? 11.364 -15.070 15.959 1.00 61.19 184 GLN A O 1
ATOM 1433 N N . ALA A 1 185 ? 12.108 -13.388 14.660 1.00 68.62 185 ALA A N 1
ATOM 1434 C CA . ALA A 1 185 ? 11.689 -12.307 15.550 1.00 68.62 185 ALA A CA 1
ATOM 1435 C C . ALA A 1 185 ? 10.158 -12.206 15.646 1.00 68.62 185 ALA A C 1
ATOM 1437 O O . ALA A 1 185 ? 9.617 -12.151 16.750 1.00 68.62 185 ALA A O 1
ATOM 1438 N N . THR A 1 186 ? 9.445 -12.293 14.519 1.00 71.12 186 THR A N 1
ATOM 1439 C CA . THR A 1 186 ? 7.976 -12.327 14.496 1.00 71.12 186 THR A CA 1
ATOM 1440 C C . THR A 1 186 ? 7.443 -13.574 15.201 1.00 71.12 186 THR A C 1
ATOM 1442 O O . THR A 1 186 ? 6.536 -13.474 16.021 1.00 71.12 186 THR A O 1
ATOM 1445 N N . ILE A 1 187 ? 8.040 -14.749 14.975 1.00 73.94 187 ILE A N 1
ATOM 1446 C CA . ILE A 1 187 ? 7.687 -15.990 15.682 1.00 73.94 187 ILE A CA 1
ATOM 1447 C C . ILE A 1 187 ? 7.940 -15.850 17.187 1.00 73.94 187 ILE A C 1
ATOM 1449 O O . ILE A 1 187 ? 7.139 -16.339 17.979 1.00 73.94 187 ILE A O 1
ATOM 1453 N N . ALA A 1 188 ? 9.032 -15.207 17.602 1.00 77.06 188 ALA A N 1
ATOM 1454 C CA . ALA A 1 188 ? 9.318 -14.965 19.013 1.00 77.06 188 ALA A CA 1
ATOM 1455 C C . ALA A 1 188 ? 8.278 -14.023 19.642 1.00 77.06 188 ALA A C 1
ATOM 1457 O O . ALA A 1 188 ? 7.725 -14.362 20.689 1.00 77.06 188 ALA A O 1
ATOM 1458 N N . ARG A 1 189 ? 7.940 -12.917 18.962 1.00 80.62 189 ARG A N 1
ATOM 1459 C CA . ARG A 1 189 ? 6.883 -11.976 19.370 1.00 80.62 189 ARG A CA 1
ATOM 1460 C C . ARG A 1 189 ? 5.536 -12.686 19.514 1.00 80.62 189 ARG A C 1
ATOM 1462 O O . ARG A 1 189 ? 4.939 -12.654 20.584 1.00 80.62 189 ARG A O 1
ATOM 1469 N N . LEU A 1 190 ? 5.108 -13.414 18.482 1.00 78.00 190 LEU A N 1
ATOM 1470 C CA . LEU A 1 190 ? 3.839 -14.152 18.470 1.00 78.00 190 LEU A CA 1
ATOM 1471 C C . LEU A 1 190 ? 3.797 -15.267 19.523 1.00 78.00 190 LEU A C 1
ATOM 1473 O O . LEU A 1 190 ? 2.752 -15.533 20.109 1.00 78.00 190 LEU A O 1
ATOM 1477 N N . LYS A 1 191 ? 4.924 -15.935 19.801 1.00 78.69 191 LYS A N 1
ATOM 1478 C CA . LYS A 1 191 ? 5.010 -16.926 20.887 1.00 78.69 191 LYS A CA 1
ATOM 1479 C C . LYS A 1 191 ? 4.876 -16.280 22.260 1.00 78.69 191 LYS A C 1
ATOM 1481 O O . LYS A 1 191 ? 4.242 -16.867 23.133 1.00 78.69 191 LYS A O 1
ATOM 1486 N N . GLN A 1 192 ? 5.459 -15.101 22.455 1.00 80.88 192 GLN A N 1
ATOM 1487 C CA . GLN A 1 192 ? 5.343 -14.352 23.701 1.00 80.88 192 GLN A CA 1
ATOM 1488 C C . GLN A 1 192 ? 3.912 -13.846 23.912 1.00 80.88 192 GLN A C 1
ATOM 1490 O O . GLN A 1 192 ? 3.365 -14.004 25.000 1.00 80.88 192 GLN A O 1
ATOM 1495 N N . GLU A 1 193 ? 3.278 -13.327 22.864 1.00 77.06 193 GLU A N 1
ATOM 1496 C CA . GLU A 1 193 ? 1.882 -12.893 22.892 1.00 77.06 193 GLU A CA 1
ATOM 1497 C C . GLU A 1 193 ? 0.928 -14.070 23.134 1.00 77.06 193 GLU A C 1
ATOM 1499 O O . GLU A 1 193 ? 0.082 -14.004 24.020 1.00 77.06 193 GLU A O 1
ATOM 1504 N N . ASN A 1 194 ? 1.128 -15.211 22.465 1.00 72.25 194 ASN A N 1
ATOM 1505 C CA . ASN A 1 194 ? 0.361 -16.429 22.741 1.00 72.25 194 ASN A CA 1
ATOM 1506 C C . ASN A 1 194 ? 0.561 -16.941 24.168 1.00 72.25 194 ASN A C 1
ATOM 1508 O O . ASN A 1 194 ? -0.381 -17.451 24.768 1.00 72.25 194 ASN A O 1
ATOM 1512 N N . ALA A 1 195 ? 1.762 -16.812 24.735 1.00 79.25 195 ALA A N 1
ATOM 1513 C CA . ALA A 1 195 ? 1.998 -17.166 26.131 1.00 79.25 195 ALA A CA 1
ATOM 1514 C C . ALA A 1 195 ? 1.250 -16.219 27.086 1.00 79.25 195 ALA A C 1
ATOM 1516 O O . ALA A 1 195 ? 0.669 -16.679 28.069 1.00 79.25 195 ALA A O 1
ATOM 1517 N N . GLN A 1 196 ? 1.199 -14.921 26.777 1.00 76.06 196 GLN A N 1
ATOM 1518 C CA . GLN A 1 196 ? 0.427 -13.937 27.540 1.00 76.06 196 GLN A CA 1
ATOM 1519 C C . GLN A 1 196 ? -1.083 -14.180 27.420 1.00 76.06 196 GLN A C 1
ATOM 1521 O O . GLN A 1 196 ? -1.782 -14.205 28.433 1.00 76.06 196 GLN A O 1
ATOM 1526 N N . LEU A 1 197 ? -1.584 -14.447 26.213 1.00 71.62 197 LEU A N 1
ATOM 1527 C CA . LEU A 1 197 ? -2.986 -14.774 25.955 1.00 71.62 197 LEU A CA 1
ATOM 1528 C C . LEU A 1 197 ? -3.389 -16.112 26.584 1.00 71.62 197 LEU A C 1
ATOM 1530 O O . LEU A 1 197 ? -4.475 -16.211 27.148 1.00 71.62 197 LEU A O 1
ATOM 1534 N N . ALA A 1 198 ? -2.519 -17.123 26.568 1.00 72.12 198 ALA A N 1
ATOM 1535 C CA . ALA A 1 198 ? -2.753 -18.393 27.253 1.00 72.12 198 ALA A CA 1
ATOM 1536 C C . ALA A 1 198 ? -2.784 -18.222 28.780 1.00 72.12 198 ALA A C 1
ATOM 1538 O O . ALA A 1 198 ? -3.620 -18.829 29.447 1.00 72.12 198 ALA A O 1
ATOM 1539 N N . HIS A 1 199 ? -1.929 -17.360 29.337 1.00 65.38 199 HIS A N 1
ATOM 1540 C CA . HIS A 1 199 ? -1.950 -17.020 30.760 1.00 65.38 199 HIS A CA 1
ATOM 1541 C C . HIS A 1 199 ? -3.233 -16.256 31.146 1.00 65.38 199 HIS A C 1
ATOM 1543 O O . HIS A 1 199 ? -3.855 -16.552 32.166 1.00 65.38 199 HIS A O 1
ATOM 1549 N N . LEU A 1 200 ? -3.691 -15.334 30.294 1.00 62.75 200 LEU A N 1
ATOM 1550 C CA . LEU A 1 200 ? -4.963 -14.617 30.453 1.00 62.75 200 LEU A CA 1
ATOM 1551 C C . LEU A 1 200 ? -6.182 -15.547 30.305 1.00 62.75 200 LEU A C 1
ATOM 1553 O O . LEU A 1 200 ? -7.139 -15.440 31.073 1.00 62.75 200 LEU A O 1
ATOM 1557 N N . ALA A 1 201 ? -6.144 -16.502 29.373 1.00 59.62 201 ALA A N 1
ATOM 1558 C CA . ALA A 1 201 ? -7.193 -17.502 29.179 1.00 59.62 201 ALA A CA 1
ATOM 1559 C C . ALA A 1 201 ? -7.258 -18.508 30.343 1.00 59.62 201 ALA A C 1
ATOM 1561 O O . ALA A 1 201 ? -8.352 -18.868 30.780 1.00 59.62 201 ALA A O 1
ATOM 1562 N N . ALA A 1 202 ? -6.112 -18.892 30.915 1.00 58.03 202 ALA A N 1
ATOM 1563 C CA . ALA A 1 202 ? -6.040 -19.722 32.118 1.00 58.03 202 ALA A CA 1
ATOM 1564 C C . ALA A 1 202 ? -6.612 -19.021 33.367 1.00 58.03 202 ALA A C 1
ATOM 1566 O O . ALA A 1 202 ? -7.088 -19.692 34.280 1.00 58.03 202 ALA A O 1
ATOM 1567 N N . HIS A 1 203 ? -6.623 -17.684 33.404 1.00 50.44 203 HIS A N 1
ATOM 1568 C CA . HIS A 1 203 ? -7.288 -16.901 34.454 1.00 50.44 203 HIS A CA 1
ATOM 1569 C C . HIS A 1 203 ? -8.779 -16.628 34.198 1.00 50.44 203 HIS A C 1
ATOM 1571 O O . HIS A 1 203 ? -9.496 -16.297 35.139 1.00 50.44 203 HIS A O 1
ATOM 1577 N N . ARG A 1 204 ? -9.278 -16.791 32.963 1.00 44.75 204 ARG A N 1
ATOM 1578 C CA . ARG A 1 204 ? -10.675 -16.475 32.598 1.00 44.75 204 ARG A CA 1
ATOM 1579 C C . ARG A 1 204 ? -11.560 -17.703 32.324 1.00 44.75 204 ARG A C 1
ATOM 1581 O O . ARG A 1 204 ? -12.767 -17.551 32.181 1.00 44.75 204 ARG A O 1
ATOM 1588 N N . GLY A 1 205 ? -10.996 -18.915 32.288 1.00 40.06 205 GLY A N 1
ATOM 1589 C CA . GLY A 1 205 ? -11.688 -20.174 31.953 1.00 40.06 205 GLY A CA 1
ATOM 1590 C C . GLY A 1 205 ? -12.505 -20.845 33.068 1.00 40.06 205 GLY A C 1
ATOM 1591 O O . GLY A 1 205 ? -12.907 -21.998 32.921 1.00 40.06 205 GLY A O 1
ATOM 1592 N N . GLY A 1 206 ? -12.767 -20.154 34.179 1.00 39.91 206 GLY A N 1
ATOM 1593 C CA . GLY A 1 206 ? -13.772 -20.567 35.154 1.00 39.91 206 GLY A CA 1
ATOM 1594 C C . GLY A 1 206 ? -15.165 -20.135 34.702 1.00 39.91 2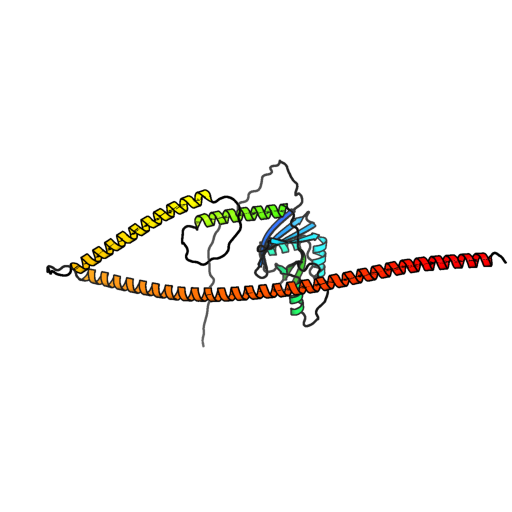06 GLY A C 1
ATOM 1595 O O . GLY A 1 206 ? -15.605 -19.047 35.058 1.00 39.91 206 GLY A O 1
ATOM 1596 N N . GLY A 1 207 ? -15.874 -20.974 33.944 1.00 35.84 207 GLY A N 1
ATOM 1597 C CA . GLY A 1 207 ? -17.315 -20.792 33.759 1.00 35.84 207 GLY A CA 1
ATOM 1598 C C . GLY A 1 207 ? -17.883 -21.256 32.424 1.00 35.84 207 GLY A C 1
ATOM 1599 O O . GLY A 1 207 ? -17.548 -20.720 31.375 1.00 35.84 207 GLY A O 1
ATOM 1600 N N . GLY A 1 208 ? -18.854 -22.168 32.513 1.00 35.22 208 GLY A N 1
ATOM 1601 C CA . GLY A 1 208 ? -19.982 -22.217 31.582 1.00 35.22 208 GLY A CA 1
ATOM 1602 C C . GLY A 1 208 ? -19.872 -23.248 30.468 1.00 35.22 208 GLY A C 1
ATOM 1603 O O . GLY A 1 208 ? -19.319 -22.979 29.409 1.00 35.22 208 GLY A O 1
ATOM 1604 N N . GLY A 1 209 ? -20.461 -24.420 30.704 1.00 35.53 209 GLY A N 1
ATOM 1605 C CA . GLY A 1 209 ? -20.671 -25.438 29.682 1.00 35.53 209 GLY A CA 1
ATOM 1606 C C . GLY A 1 209 ? -21.728 -25.064 28.632 1.00 35.53 209 GLY A C 1
ATOM 1607 O O . GLY A 1 209 ? -22.684 -24.350 28.920 1.00 35.53 209 GLY A O 1
ATOM 1608 N N . ASP A 1 210 ? -21.478 -25.583 27.428 1.00 38.97 210 ASP A N 1
ATOM 1609 C CA . ASP A 1 210 ? -22.352 -26.265 26.449 1.00 38.97 210 ASP A CA 1
ATOM 1610 C C . ASP A 1 210 ? -23.891 -26.134 26.596 1.00 38.97 210 ASP A C 1
ATOM 1612 O O . ASP A 1 210 ? -24.422 -26.267 27.704 1.00 38.97 210 ASP A O 1
ATOM 1616 N N . PRO A 1 211 ? -24.658 -26.030 25.484 1.00 51.41 211 PRO A N 1
ATOM 1617 C CA . PRO A 1 211 ? -25.089 -27.293 24.863 1.00 51.41 211 PRO A CA 1
ATOM 1618 C C . PRO A 1 211 ? -25.328 -27.303 23.331 1.00 51.41 211 PRO A C 1
ATOM 1620 O O . PRO A 1 211 ? -25.931 -26.392 22.766 1.00 51.41 211 PRO A O 1
ATOM 1623 N N . SER A 1 212 ? -25.099 -28.493 22.751 1.00 34.41 212 SER A N 1
ATOM 1624 C CA . SER A 1 212 ? -25.846 -29.155 21.648 1.00 34.41 212 SER A CA 1
ATOM 1625 C C . SER A 1 212 ? -25.711 -28.571 20.228 1.00 34.41 212 SER A C 1
ATOM 1627 O O . SER A 1 212 ? -25.873 -27.383 20.016 1.00 34.41 212 SER A O 1
ATOM 1629 N N . GLY A 1 213 ? -25.505 -29.322 19.145 1.00 34.53 213 GLY A N 1
ATOM 1630 C CA . GLY A 1 213 ? -25.385 -30.756 18.916 1.00 34.53 213 GLY A CA 1
ATOM 1631 C C . GLY A 1 213 ? -25.767 -31.047 17.459 1.00 34.53 213 GLY A C 1
ATOM 1632 O O . GLY A 1 213 ? -26.916 -30.830 17.106 1.00 34.53 213 GLY A O 1
ATOM 1633 N N . SER A 1 214 ? -24.829 -31.533 16.637 1.00 34.66 214 SER A N 1
ATOM 1634 C CA . SER A 1 214 ? -25.063 -32.394 15.456 1.00 34.66 214 SER A CA 1
ATOM 1635 C C . SER A 1 214 ? -23.752 -32.582 14.681 1.00 34.66 214 SER A C 1
ATOM 1637 O O . SER A 1 214 ? -23.179 -31.607 14.201 1.00 34.66 214 SER A O 1
ATOM 1639 N N . GLY A 1 215 ? -23.277 -33.828 14.555 1.00 37.06 215 GLY A N 1
ATOM 1640 C CA . GLY A 1 215 ? -22.201 -34.197 13.616 1.00 37.06 215 GLY A CA 1
ATOM 1641 C C . GLY A 1 215 ? -22.633 -34.033 12.143 1.00 37.06 215 GLY A C 1
ATOM 1642 O O . GLY A 1 215 ? -23.764 -33.604 11.917 1.00 37.06 215 GLY A O 1
ATOM 1643 N N . PRO A 1 216 ? -21.817 -34.410 11.133 1.00 53.66 216 PRO A N 1
ATOM 1644 C CA . PRO A 1 216 ? -20.801 -35.473 11.181 1.00 53.66 216 PRO A CA 1
ATOM 1645 C C . PRO A 1 216 ? -19.460 -35.113 10.499 1.00 53.66 216 PRO A C 1
ATOM 1647 O O . PRO A 1 216 ? -19.421 -34.254 9.630 1.00 53.66 216 PRO A O 1
ATOM 1650 N N . ALA A 1 217 ? -18.378 -35.841 10.797 1.00 34.09 217 ALA A N 1
ATOM 1651 C CA . ALA A 1 217 ? -17.497 -36.381 9.747 1.00 34.09 217 ALA A CA 1
ATOM 1652 C C . ALA A 1 217 ? -16.369 -37.268 10.316 1.00 34.09 217 ALA A C 1
ATOM 1654 O O . ALA A 1 217 ? -15.866 -37.005 11.410 1.00 34.09 217 ALA A O 1
ATOM 1655 N N . PRO A 1 218 ? -15.969 -38.319 9.576 1.00 54.59 218 PRO A N 1
ATOM 1656 C CA . PRO A 1 218 ? -14.953 -39.279 9.979 1.00 54.59 218 PRO A CA 1
ATOM 1657 C C . PRO A 1 218 ? -13.528 -38.893 9.538 1.00 54.59 218 PRO A C 1
ATOM 1659 O O . PRO A 1 218 ? -13.316 -38.027 8.696 1.00 54.59 218 PRO A O 1
ATOM 1662 N N . SER A 1 219 ? -12.582 -39.681 10.063 1.00 47.66 219 SER A N 1
ATOM 1663 C CA . SER A 1 219 ? -11.238 -39.993 9.543 1.00 47.66 219 SER A CA 1
ATOM 1664 C C . SER A 1 219 ? -10.177 -38.885 9.500 1.00 47.66 219 SER A C 1
ATOM 1666 O O . SER A 1 219 ? -10.135 -38.092 8.573 1.00 47.66 219 SER A O 1
ATOM 1668 N N . ALA A 1 220 ? -9.218 -38.950 10.430 1.00 38.09 220 ALA A N 1
ATOM 1669 C CA . ALA A 1 220 ? -7.819 -39.345 10.179 1.00 38.09 220 ALA A CA 1
ATOM 1670 C C . ALA A 1 220 ? -6.935 -38.935 11.379 1.00 38.09 220 ALA A C 1
ATOM 1672 O O . ALA A 1 220 ? -6.965 -37.800 11.837 1.00 38.09 220 ALA A O 1
ATOM 1673 N N . LYS A 1 221 ? -6.175 -39.899 11.915 1.00 51.41 221 LYS A N 1
ATOM 1674 C CA . LYS A 1 221 ? -5.186 -39.763 13.013 1.00 51.41 221 LYS A CA 1
ATOM 1675 C C . LYS A 1 221 ? -4.054 -38.792 12.591 1.00 51.41 221 LYS A C 1
ATOM 1677 O O . LYS A 1 221 ? -3.796 -38.786 11.386 1.00 51.41 221 LYS A O 1
ATOM 1682 N N . PRO A 1 222 ? -3.290 -38.101 13.489 1.00 52.47 222 PRO A N 1
ATOM 1683 C CA . PRO A 1 222 ? -2.460 -38.789 14.501 1.00 52.47 222 PRO A CA 1
ATOM 1684 C C . PRO A 1 222 ? -1.939 -38.006 15.754 1.00 52.47 222 PRO A C 1
ATOM 1686 O O . PRO A 1 222 ? -2.078 -36.800 15.884 1.00 52.47 222 PRO A O 1
ATOM 1689 N N . TYR A 1 223 ? -1.285 -38.765 16.652 1.00 34.66 223 TYR A N 1
ATOM 1690 C CA . TYR A 1 223 ? -0.355 -38.396 17.749 1.00 34.66 223 TYR A CA 1
ATOM 1691 C C . TYR A 1 223 ? -0.846 -37.649 19.019 1.00 34.66 223 TYR A C 1
ATOM 1693 O O . TYR A 1 223 ? -0.910 -36.433 19.093 1.00 34.66 223 TYR A O 1
ATOM 1701 N N . GLY A 1 224 ? -1.025 -38.431 20.097 1.00 45.50 224 GLY A N 1
ATOM 1702 C CA . GLY A 1 224 ? -0.183 -38.336 21.303 1.00 45.50 224 GLY A CA 1
ATOM 1703 C C . GLY A 1 224 ? -0.284 -37.118 22.233 1.00 45.50 224 GLY A C 1
ATOM 1704 O O . GLY A 1 224 ? 0.691 -36.393 22.335 1.00 45.50 224 GLY A O 1
ATOM 1705 N N . ALA A 1 225 ? -1.373 -36.973 23.005 1.00 42.56 225 ALA A N 1
ATOM 1706 C CA . ALA A 1 225 ? -1.378 -36.237 24.294 1.00 42.56 225 ALA A CA 1
ATOM 1707 C C . ALA A 1 225 ? -2.638 -36.485 25.172 1.00 42.56 225 ALA A C 1
ATOM 1709 O O . ALA A 1 225 ? -3.008 -35.645 25.984 1.00 42.56 225 ALA A O 1
ATOM 1710 N N . GLY A 1 226 ? -3.360 -37.604 25.011 1.00 40.06 226 GLY A N 1
ATOM 1711 C CA . GLY A 1 226 ? -4.747 -37.722 25.516 1.00 40.06 226 GLY A CA 1
ATOM 1712 C C . GLY A 1 226 ? -4.982 -38.514 26.811 1.00 40.06 226 GLY A C 1
ATOM 1713 O O . GLY A 1 226 ? -6.122 -38.622 27.252 1.00 40.06 226 GLY A O 1
ATOM 1714 N N . GLY A 1 227 ? -3.953 -39.112 27.419 1.00 46.84 227 GLY A N 1
ATOM 1715 C CA . GLY A 1 227 ? -4.158 -40.153 28.440 1.00 46.84 227 GLY A CA 1
ATOM 1716 C C . GLY A 1 227 ? -4.668 -39.663 29.802 1.00 46.84 227 GLY A C 1
ATOM 1717 O O . GLY A 1 227 ? -5.498 -40.325 30.415 1.00 46.84 227 GLY A O 1
ATOM 1718 N N . ARG A 1 228 ? -4.201 -38.504 30.287 1.00 48.38 228 ARG A N 1
ATOM 1719 C CA . ARG A 1 228 ? -4.547 -38.005 31.636 1.00 48.38 228 ARG A CA 1
ATOM 1720 C C . ARG A 1 228 ? -5.901 -37.296 31.695 1.00 48.38 228 ARG A C 1
ATOM 1722 O O . ARG A 1 228 ? -6.683 -37.568 32.599 1.00 48.38 228 ARG A O 1
ATOM 1729 N N . ALA A 1 229 ? -6.217 -36.488 30.685 1.00 49.88 229 ALA A N 1
ATOM 1730 C CA . ALA A 1 229 ? -7.487 -35.768 30.609 1.00 49.88 229 ALA A CA 1
ATOM 1731 C C . ALA A 1 229 ? -8.695 -36.714 30.481 1.00 49.88 229 ALA A C 1
ATOM 1733 O O . ALA A 1 229 ? -9.779 -36.403 30.967 1.00 49.88 229 ALA A O 1
ATOM 1734 N N . ALA A 1 230 ? -8.525 -37.887 29.862 1.00 55.28 230 ALA A N 1
ATOM 1735 C CA . ALA A 1 230 ? -9.604 -38.863 29.723 1.00 55.28 230 ALA A CA 1
ATOM 1736 C C . ALA A 1 230 ? -10.001 -39.503 31.066 1.00 55.28 230 ALA A C 1
ATOM 1738 O O . ALA A 1 230 ? -11.186 -39.707 31.308 1.00 55.28 230 ALA A O 1
ATOM 1739 N N . VAL A 1 231 ? -9.039 -39.773 31.957 1.00 57.97 231 VAL A N 1
ATOM 1740 C CA . VAL A 1 231 ? -9.299 -40.420 33.258 1.00 57.97 231 VAL A CA 1
ATOM 1741 C C . VAL A 1 231 ? -9.946 -39.446 34.246 1.00 57.97 231 VAL A C 1
ATOM 1743 O O . VAL A 1 231 ? -10.889 -39.811 34.947 1.00 57.97 231 VAL A O 1
ATOM 1746 N N . GLU A 1 232 ? -9.514 -38.183 34.250 1.00 58.00 232 GLU A N 1
ATOM 1747 C CA . GLU A 1 232 ? -10.137 -37.131 35.067 1.00 58.00 232 GLU A CA 1
ATOM 1748 C C . GLU A 1 232 ? -11.566 -36.814 34.605 1.00 58.00 232 GLU A C 1
ATOM 1750 O O . GLU A 1 232 ? -12.452 -36.629 35.436 1.00 58.00 232 GLU A O 1
ATOM 1755 N N . ASN A 1 233 ? -11.836 -36.862 33.296 1.00 55.91 233 ASN A N 1
ATOM 1756 C CA . ASN A 1 233 ? -13.189 -36.690 32.760 1.00 55.91 233 ASN A CA 1
ATOM 1757 C C . ASN A 1 233 ? -14.153 -37.817 33.155 1.00 55.91 233 ASN A C 1
ATOM 1759 O O . ASN A 1 233 ? -15.349 -37.572 33.293 1.00 55.91 233 ASN A O 1
ATOM 1763 N N . VAL A 1 234 ? -13.666 -39.049 33.322 1.00 69.56 234 VAL A N 1
ATOM 1764 C CA . VAL A 1 234 ? -14.506 -40.173 33.769 1.00 69.56 234 VAL A CA 1
ATOM 1765 C C . VAL A 1 234 ? -14.854 -40.006 35.248 1.00 69.56 234 VAL A C 1
ATOM 1767 O O . VAL A 1 234 ? -16.028 -40.043 35.606 1.00 69.56 234 VAL A O 1
ATOM 1770 N N . ARG A 1 235 ? -13.862 -39.688 36.086 1.00 68.19 235 ARG A N 1
ATOM 1771 C CA . ARG A 1 235 ? -14.064 -39.464 37.525 1.00 68.19 235 ARG A CA 1
ATOM 1772 C C . ARG A 1 235 ? -14.969 -38.258 37.810 1.00 68.19 235 ARG A C 1
ATOM 1774 O O . ARG A 1 235 ? -15.859 -38.337 38.650 1.00 68.19 235 ARG A O 1
ATOM 1781 N N . ALA A 1 236 ? -14.808 -37.172 37.052 1.00 67.31 236 ALA A N 1
ATOM 1782 C CA . ALA A 1 236 ? -15.665 -35.991 37.151 1.00 67.31 236 ALA A CA 1
ATOM 1783 C C . ALA A 1 236 ? -17.106 -36.252 36.672 1.00 67.31 236 ALA A C 1
ATOM 1785 O O . ALA A 1 236 ? -18.038 -35.583 37.125 1.00 67.31 236 ALA A O 1
ATOM 1786 N N . LYS A 1 237 ? -17.320 -37.215 35.763 1.00 72.00 237 LYS A N 1
ATOM 1787 C CA . LYS A 1 237 ? -18.665 -37.633 35.336 1.00 72.00 237 LYS A CA 1
ATOM 1788 C C . LYS A 1 237 ? -19.367 -38.469 36.399 1.00 72.00 237 LYS A C 1
ATOM 1790 O O . LYS A 1 237 ? -20.538 -38.212 36.662 1.00 72.00 237 LYS A O 1
ATOM 1795 N N . GLU A 1 238 ? -18.657 -39.394 37.037 1.00 72.00 238 GLU A N 1
ATOM 1796 C CA . GLU A 1 238 ? -19.189 -40.200 38.144 1.00 72.00 238 GLU A CA 1
ATOM 1797 C C . GLU A 1 238 ? -19.585 -39.319 39.341 1.00 72.00 238 GLU A C 1
ATOM 1799 O O . GLU A 1 238 ? -20.677 -39.464 39.892 1.00 72.00 238 GLU A O 1
ATOM 1804 N N . GLU A 1 239 ? -18.755 -38.331 39.689 1.00 75.12 239 GLU A N 1
ATOM 1805 C CA . GLU A 1 239 ? -19.058 -37.381 40.767 1.00 75.12 239 GLU A CA 1
ATOM 1806 C C . GLU A 1 239 ? -20.242 -36.460 40.417 1.00 75.12 239 GLU A C 1
ATOM 1808 O O . GLU A 1 239 ? -21.120 -36.221 41.248 1.00 75.12 239 GLU A O 1
ATOM 1813 N N . ASN A 1 240 ? -20.355 -36.018 39.159 1.00 64.88 240 ASN A N 1
ATOM 1814 C CA . ASN A 1 240 ? -21.522 -35.264 38.687 1.00 64.88 240 ASN A CA 1
ATOM 1815 C C . ASN A 1 240 ? -22.814 -36.088 38.710 1.00 64.88 240 ASN A C 1
ATOM 1817 O O . ASN A 1 240 ? -23.889 -35.547 38.977 1.00 64.88 240 ASN A O 1
ATOM 1821 N N . GLU A 1 241 ? -22.741 -37.382 38.415 1.00 82.06 241 GLU A N 1
ATOM 1822 C CA . GLU A 1 241 ? -23.899 -38.267 38.487 1.00 82.06 241 GLU A CA 1
ATOM 1823 C C . GLU A 1 241 ? -24.348 -38.481 39.939 1.00 82.06 241 GLU A C 1
ATOM 1825 O O . GLU A 1 241 ? -25.549 -38.398 40.226 1.00 82.06 241 GLU A O 1
ATOM 1830 N N . ALA A 1 242 ? -23.397 -38.637 40.866 1.00 81.50 242 ALA A N 1
ATOM 1831 C CA . ALA A 1 242 ? -23.663 -38.718 42.300 1.00 81.50 242 ALA A CA 1
ATOM 1832 C C . ALA A 1 242 ? -24.299 -37.426 42.844 1.00 81.50 242 ALA A C 1
ATOM 1834 O O . ALA A 1 242 ? -25.334 -37.477 43.515 1.00 81.50 242 ALA A O 1
ATOM 1835 N N . LEU A 1 243 ? -23.762 -36.257 42.479 1.00 76.19 243 LEU A N 1
ATOM 1836 C CA . LEU A 1 243 ? -24.325 -34.958 42.865 1.00 76.19 243 LEU A CA 1
ATOM 1837 C C . LEU A 1 243 ? -25.734 -34.754 42.288 1.00 76.19 243 LEU A C 1
ATOM 1839 O O . LEU A 1 243 ? -26.640 -34.304 42.991 1.00 76.19 243 LEU A O 1
ATOM 1843 N N . ARG A 1 244 ? -25.979 -35.163 41.035 1.00 81.69 244 ARG A N 1
ATOM 1844 C CA . ARG A 1 244 ? -27.326 -35.134 40.434 1.00 81.69 244 ARG A CA 1
ATOM 1845 C C . ARG A 1 244 ? -28.298 -36.076 41.144 1.00 81.69 244 ARG A C 1
ATOM 1847 O O . ARG A 1 244 ? -29.482 -35.755 41.253 1.00 81.69 244 ARG A O 1
ATOM 1854 N N . ALA A 1 245 ? -27.837 -37.222 41.640 1.00 85.31 245 ALA A N 1
ATOM 1855 C CA . ALA A 1 245 ? -28.659 -38.113 42.453 1.00 85.31 245 ALA A CA 1
ATOM 1856 C C . ALA A 1 245 ? -29.011 -37.485 43.813 1.00 85.31 245 ALA A C 1
ATOM 1858 O O . ALA A 1 245 ? -30.174 -37.540 44.218 1.00 85.31 245 ALA A O 1
ATOM 1859 N N . GLN A 1 246 ? -28.054 -36.811 44.455 1.00 79.62 246 GLN A N 1
ATOM 1860 C CA . GLN A 1 246 ? -28.262 -36.110 45.724 1.00 79.62 246 GLN A CA 1
ATOM 1861 C C . GLN A 1 246 ? -29.240 -34.934 45.581 1.00 79.62 246 GLN A C 1
ATOM 1863 O O . GLN A 1 246 ? -30.147 -34.788 46.400 1.00 79.62 246 GLN A O 1
ATOM 1868 N N . VAL A 1 247 ? -29.148 -34.158 44.495 1.00 81.38 247 VAL A N 1
ATOM 1869 C CA . VAL A 1 247 ? -30.110 -33.083 44.185 1.00 81.38 247 VAL A CA 1
ATOM 1870 C C . VAL A 1 247 ? -31.521 -33.642 44.000 1.00 81.38 247 VAL A C 1
ATOM 1872 O O . VAL A 1 247 ? -32.472 -33.099 44.559 1.00 81.38 247 VAL A O 1
ATOM 1875 N N . ARG A 1 248 ? -31.681 -34.770 43.293 1.00 86.44 248 ARG A N 1
ATOM 1876 C CA . ARG A 1 248 ? -32.995 -35.424 43.152 1.00 86.44 248 ARG A CA 1
ATOM 1877 C C . ARG A 1 248 ? -33.546 -35.920 44.488 1.00 86.44 248 ARG A C 1
ATOM 1879 O O . ARG A 1 248 ? -34.754 -35.868 44.705 1.00 86.44 248 ARG A O 1
ATOM 1886 N N . GLN A 1 249 ? -32.688 -36.409 45.380 1.00 83.94 249 GLN A N 1
ATOM 1887 C CA . GLN A 1 249 ? -33.097 -36.842 46.714 1.00 83.94 249 GLN A CA 1
ATOM 1888 C C . GLN A 1 249 ? -33.541 -35.656 47.579 1.00 83.94 249 GLN A C 1
ATOM 1890 O O . GLN A 1 249 ? -34.602 -35.733 48.195 1.00 83.94 249 GLN A O 1
ATOM 1895 N N . LEU A 1 250 ? -32.795 -34.550 47.567 1.00 82.25 250 LEU A N 1
ATOM 1896 C CA . LEU A 1 250 ? -33.155 -33.322 48.283 1.00 82.25 250 LEU A CA 1
ATOM 1897 C C . LEU A 1 250 ? -34.450 -32.704 47.741 1.00 82.25 250 LEU A C 1
ATOM 1899 O O . LEU A 1 250 ? -35.310 -32.308 48.519 1.00 82.25 250 LEU A O 1
ATOM 1903 N N . GLN A 1 251 ? -34.653 -32.709 46.421 1.00 82.56 251 GLN A N 1
ATOM 1904 C CA . GLN A 1 251 ? -35.913 -32.277 45.804 1.00 82.56 251 GLN A CA 1
ATOM 1905 C C . GLN A 1 251 ? -37.098 -33.159 46.219 1.00 82.56 251 GLN A C 1
ATOM 1907 O O . GLN A 1 251 ? -38.191 -32.652 46.453 1.00 82.56 251 GLN A O 1
ATOM 1912 N N . ARG A 1 252 ? -36.897 -34.477 46.365 1.00 81.25 252 ARG A N 1
ATOM 1913 C CA . ARG A 1 252 ? -37.933 -35.381 46.898 1.00 81.25 252 ARG A CA 1
ATOM 1914 C C . ARG A 1 252 ? -38.218 -35.123 48.375 1.00 81.25 252 ARG A C 1
ATOM 1916 O O . ARG A 1 252 ? -39.378 -35.185 48.771 1.00 81.25 252 ARG A O 1
ATOM 1923 N N . GLN A 1 253 ? -37.193 -34.824 49.172 1.00 80.50 253 GLN A N 1
ATOM 1924 C CA . GLN A 1 253 ? -37.356 -34.469 50.582 1.00 80.50 253 GLN A CA 1
ATOM 1925 C C . GLN A 1 253 ? -38.118 -33.150 50.737 1.00 80.50 253 GLN A C 1
ATOM 1927 O O . GLN A 1 253 ? -39.078 -33.106 51.503 1.00 80.50 253 GLN A O 1
ATOM 1932 N N . LEU A 1 254 ? -37.783 -32.129 49.944 1.00 75.62 254 LEU A N 1
ATOM 1933 C CA . LEU A 1 254 ? -38.521 -30.865 49.888 1.00 75.62 254 LEU A CA 1
ATOM 1934 C C . LEU A 1 254 ? -39.973 -31.078 49.456 1.00 75.62 254 LEU A C 1
ATOM 1936 O O . LEU A 1 254 ? -40.876 -30.664 50.170 1.00 75.62 254 LEU A O 1
ATOM 1940 N N . ALA A 1 255 ? -40.220 -31.840 48.388 1.00 75.44 255 ALA A N 1
ATOM 1941 C CA . ALA A 1 255 ? -41.582 -32.150 47.954 1.00 75.44 255 ALA A CA 1
ATOM 1942 C C . ALA A 1 255 ? -42.379 -32.956 49.003 1.00 75.44 255 ALA A C 1
ATOM 1944 O O . ALA A 1 255 ? -43.600 -32.824 49.101 1.00 75.44 255 ALA A O 1
ATOM 1945 N N . SER A 1 256 ? -41.713 -33.803 49.798 1.00 72.06 256 SER A N 1
ATOM 1946 C CA . SER A 1 256 ? -42.351 -34.527 50.906 1.00 72.06 256 SER A CA 1
ATOM 1947 C C . SER A 1 256 ? -42.635 -33.630 52.114 1.00 72.06 256 SER A C 1
ATOM 1949 O O . SER A 1 256 ? -43.678 -33.785 52.744 1.00 72.06 256 SER A O 1
ATOM 1951 N N . ALA A 1 257 ? -41.760 -32.661 52.396 1.00 69.94 257 ALA A N 1
ATOM 1952 C CA . ALA A 1 257 ? -41.940 -31.671 53.453 1.00 69.94 257 ALA A CA 1
ATOM 1953 C C . ALA A 1 257 ? -43.036 -30.656 53.092 1.00 69.94 257 ALA A C 1
ATOM 1955 O O . ALA A 1 257 ? -43.860 -30.323 53.937 1.00 69.94 257 ALA A O 1
ATOM 1956 N N . GLU A 1 258 ? -43.119 -30.242 51.827 1.00 68.50 258 GLU A N 1
ATOM 1957 C CA . GLU A 1 258 ? -44.194 -29.388 51.312 1.00 68.50 258 GLU A CA 1
ATOM 1958 C C . GLU A 1 258 ? -45.551 -30.092 51.388 1.00 68.50 258 GLU A C 1
ATOM 1960 O O . GLU A 1 258 ? -46.517 -29.498 51.864 1.00 68.50 258 GLU A O 1
ATOM 1965 N N . LYS A 1 259 ? -45.620 -31.380 51.017 1.00 63.69 259 LYS A N 1
ATOM 1966 C CA . LYS A 1 259 ? -46.836 -32.197 51.175 1.00 63.69 259 LYS A CA 1
ATOM 1967 C C . LYS A 1 259 ? -47.210 -32.436 52.641 1.00 63.69 259 LYS A C 1
ATOM 1969 O O . LYS A 1 259 ? -48.396 -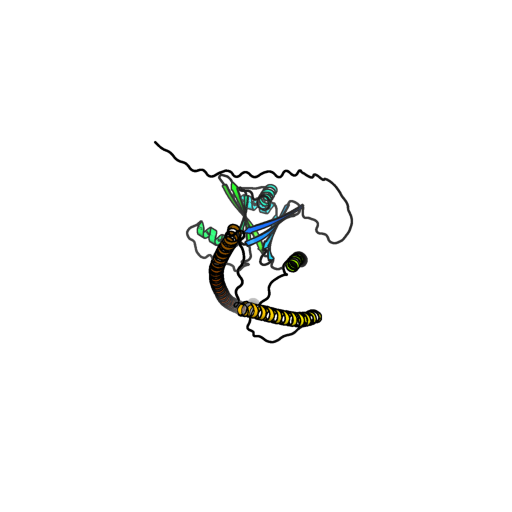32.467 52.958 1.00 63.69 259 LYS A O 1
ATOM 1974 N N . ALA A 1 260 ? -46.231 -32.572 53.538 1.00 61.53 260 ALA A N 1
ATOM 1975 C CA . ALA A 1 260 ? -46.476 -32.665 54.978 1.00 61.53 260 ALA A CA 1
ATOM 1976 C C . ALA A 1 260 ? -46.984 -31.334 55.563 1.00 61.53 260 ALA A C 1
ATOM 1978 O O . ALA A 1 260 ? -47.885 -31.338 56.399 1.00 61.53 260 ALA A O 1
ATOM 1979 N N . ALA A 1 261 ? -46.479 -30.198 55.072 1.00 58.06 261 ALA A N 1
ATOM 1980 C CA . ALA A 1 261 ? -46.949 -28.870 55.454 1.00 58.06 261 ALA A CA 1
ATOM 1981 C C . ALA A 1 261 ? -48.372 -28.577 54.940 1.00 58.06 261 ALA A C 1
ATOM 1983 O O . ALA A 1 261 ? -49.150 -27.933 55.639 1.00 58.06 261 ALA A O 1
ATOM 1984 N N . THR A 1 262 ? -48.758 -29.099 53.768 1.00 51.91 262 THR A N 1
ATOM 1985 C CA . THR A 1 262 ? -50.132 -28.946 53.242 1.00 51.91 262 THR A CA 1
ATOM 1986 C C . THR A 1 262 ? -51.144 -29.907 53.872 1.00 51.91 262 THR A C 1
ATOM 1988 O O . THR A 1 262 ? -52.327 -29.584 53.922 1.00 51.91 262 THR A O 1
ATOM 1991 N N . ALA A 1 263 ? -50.713 -31.060 54.396 1.00 48.72 263 ALA A N 1
ATOM 1992 C CA . ALA A 1 263 ? -51.590 -32.016 55.083 1.00 48.72 263 ALA A CA 1
ATOM 1993 C C . ALA A 1 263 ? -51.852 -31.677 56.570 1.00 48.72 263 ALA A C 1
ATOM 1995 O O . ALA A 1 263 ? -52.729 -32.280 57.184 1.00 48.72 263 ALA A O 1
ATOM 1996 N N . GLY A 1 264 ? -51.118 -30.718 57.151 1.00 46.78 264 GLY A N 1
ATOM 1997 C CA . GLY A 1 264 ? -51.240 -30.308 58.559 1.00 46.78 264 GLY A CA 1
ATOM 1998 C C . GLY A 1 264 ? -52.258 -29.195 58.850 1.00 46.78 264 GLY A C 1
ATOM 1999 O O . GLY A 1 264 ? -52.429 -28.816 60.007 1.00 46.78 264 GLY A O 1
ATOM 2000 N N . ALA A 1 265 ? -52.948 -28.658 57.839 1.00 40.94 265 ALA A N 1
ATOM 2001 C CA . ALA A 1 265 ? -53.911 -27.568 58.006 1.00 40.94 265 ALA A CA 1
ATOM 2002 C C . ALA A 1 265 ? -55.309 -28.090 58.392 1.00 40.94 265 ALA A C 1
ATOM 2004 O O . ALA A 1 265 ? -56.258 -28.042 57.614 1.00 40.94 265 ALA A O 1
ATOM 2005 N N . GLY A 1 266 ? -55.437 -28.606 59.614 1.00 37.66 266 GLY A N 1
ATOM 2006 C CA . GLY A 1 266 ? -56.718 -29.016 60.184 1.00 37.66 266 GLY A CA 1
ATOM 2007 C C . GLY A 1 266 ? -56.634 -29.178 61.696 1.00 37.66 266 GLY A C 1
ATOM 2008 O O . GLY A 1 266 ? -56.392 -30.274 62.184 1.00 37.66 266 GLY A O 1
ATOM 2009 N N . GLY A 1 267 ? -56.845 -28.092 62.443 1.00 33.28 267 GLY A N 1
ATOM 2010 C CA . GLY A 1 267 ? -56.956 -28.142 63.904 1.00 33.28 267 GLY A CA 1
ATOM 2011 C C . GLY A 1 267 ? -56.573 -26.823 64.562 1.00 33.28 267 GLY A C 1
ATOM 2012 O O . GLY A 1 267 ? -55.397 -26.502 64.674 1.00 33.28 267 GLY A O 1
ATOM 2013 N N . GLY A 1 268 ? -57.582 -26.045 64.955 1.00 37.47 268 GLY A N 1
ATOM 2014 C CA . GLY A 1 268 ? -57.428 -24.708 65.521 1.00 37.47 268 GLY A CA 1
ATOM 2015 C C . GLY A 1 268 ? -56.821 -24.660 66.925 1.00 37.47 268 GLY A C 1
ATOM 2016 O O . GLY A 1 268 ? -56.850 -25.622 67.687 1.00 37.47 268 GLY A O 1
ATOM 2017 N N . GLY A 1 269 ? -56.339 -23.471 67.276 1.00 31.34 269 GLY A N 1
ATOM 2018 C CA . GLY A 1 269 ? -55.876 -23.123 68.612 1.00 31.34 269 GLY A CA 1
ATOM 2019 C C . GLY A 1 269 ? -55.604 -21.628 68.692 1.00 31.34 269 GLY A C 1
ATOM 2020 O O . GLY A 1 269 ? -54.524 -21.166 68.352 1.00 31.34 269 GLY A O 1
ATOM 2021 N N . SER A 1 270 ? -56.629 -20.878 69.094 1.00 41.66 270 SER A N 1
ATOM 2022 C CA . SER A 1 270 ? -56.552 -19.467 69.478 1.00 41.66 270 SER A CA 1
ATOM 2023 C C . SER A 1 270 ? -55.466 -19.252 70.538 1.00 41.66 270 SER A C 1
ATOM 2025 O O . SER A 1 270 ? -55.320 -20.125 71.392 1.00 41.66 270 SER A O 1
ATOM 2027 N N . VAL A 1 271 ? -54.773 -18.100 70.516 1.00 36.00 271 VAL A N 1
ATOM 2028 C CA . VAL A 1 271 ? -54.514 -17.222 71.682 1.00 36.00 271 VAL A CA 1
ATOM 2029 C C . VAL A 1 271 ? -53.439 -16.156 71.372 1.00 36.00 271 VAL A C 1
ATOM 2031 O O . VAL A 1 271 ? -52.290 -16.467 71.091 1.00 36.00 271 VAL A O 1
ATOM 2034 N N . ARG A 1 272 ? -53.863 -14.895 71.566 1.00 37.88 272 ARG A N 1
ATOM 2035 C CA . ARG A 1 272 ? -53.118 -13.695 72.017 1.00 37.88 272 ARG A CA 1
ATOM 2036 C C . ARG A 1 272 ? -52.142 -12.988 71.066 1.00 37.88 272 ARG A C 1
ATOM 2038 O O . ARG A 1 272 ? -50.964 -13.297 71.003 1.00 37.88 272 ARG A O 1
ATOM 2045 N N . GLY A 1 273 ? -52.664 -11.906 70.483 1.00 47.59 273 GLY A N 1
ATOM 2046 C CA . GLY A 1 273 ? -52.289 -10.519 70.802 1.00 47.59 273 GLY A CA 1
ATOM 2047 C C . GLY A 1 273 ? -50.803 -10.191 70.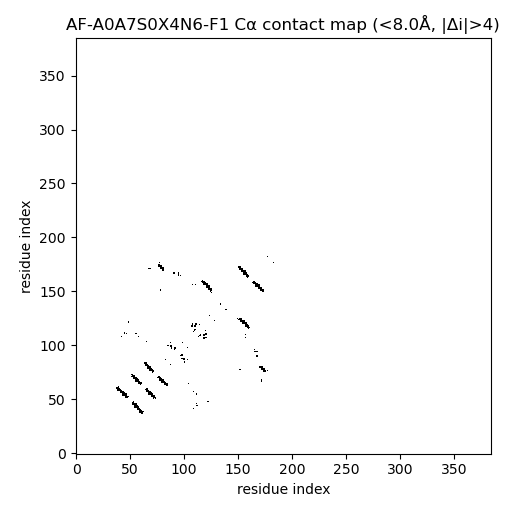966 1.00 47.59 273 GLY A C 1
ATOM 2048 O O . GLY A 1 273 ? -50.222 -10.484 72.007 1.00 47.59 273 GLY A O 1
ATOM 2049 N N . GLY A 1 274 ? -50.267 -9.460 69.988 1.00 45.47 274 GLY A N 1
ATOM 2050 C CA . GLY A 1 274 ? -48.991 -8.750 70.071 1.00 45.47 274 GLY A CA 1
ATOM 2051 C C . GLY A 1 274 ? -48.517 -8.283 68.691 1.00 45.47 274 GLY A C 1
ATOM 2052 O O . GLY A 1 274 ? -48.068 -9.099 67.901 1.00 45.47 274 GLY A O 1
ATOM 2053 N N . ASP A 1 275 ? -48.632 -6.977 68.440 1.00 43.38 275 ASP A N 1
ATOM 2054 C CA . ASP A 1 275 ? -47.877 -6.175 67.458 1.00 43.38 275 ASP A CA 1
ATOM 2055 C C . ASP A 1 275 ? -48.047 -6.484 65.949 1.00 43.38 275 ASP A C 1
ATOM 2057 O O . ASP A 1 275 ? -47.150 -6.964 65.259 1.00 43.38 275 ASP A O 1
ATOM 2061 N N . ASP A 1 276 ? -49.208 -6.096 65.409 1.00 47.75 276 ASP A N 1
ATOM 2062 C CA . ASP A 1 276 ? -49.665 -6.307 64.018 1.00 47.75 276 ASP A CA 1
ATOM 2063 C C . ASP A 1 276 ? -49.079 -5.327 62.966 1.00 47.75 276 ASP A C 1
ATOM 2065 O O . ASP A 1 276 ? -49.236 -5.508 61.762 1.00 47.75 276 ASP A O 1
ATOM 2069 N N . SER A 1 277 ? -48.347 -4.283 63.366 1.00 52.97 277 SER A N 1
ATOM 2070 C CA . SER A 1 277 ? -47.869 -3.255 62.420 1.00 52.97 277 SER A CA 1
ATOM 2071 C C . SER A 1 277 ? -46.545 -3.596 61.720 1.00 52.97 277 SER A C 1
ATOM 2073 O O . SER A 1 277 ? -46.309 -3.146 60.603 1.00 52.97 277 SER A O 1
ATOM 2075 N N . GLY A 1 278 ? -45.673 -4.406 62.329 1.00 54.06 278 GLY A N 1
ATOM 2076 C CA . GLY A 1 278 ? -44.352 -4.737 61.769 1.00 54.06 278 GLY A CA 1
ATOM 2077 C C . GLY A 1 278 ? -44.346 -5.912 60.782 1.00 54.06 278 GLY A C 1
ATOM 2078 O O . GLY A 1 278 ? -43.487 -5.970 59.900 1.00 54.06 278 GLY A O 1
ATOM 2079 N N . SER A 1 279 ? -45.301 -6.839 60.912 1.00 53.81 279 SER A N 1
ATOM 2080 C CA . SER A 1 279 ? -45.429 -8.021 60.045 1.00 53.81 279 SER A CA 1
ATOM 2081 C C . SER A 1 279 ? -46.041 -7.662 58.692 1.00 53.81 279 SER A C 1
ATOM 2083 O O . SER A 1 279 ? -45.478 -8.010 57.658 1.00 53.81 279 SER A O 1
ATOM 2085 N N . ALA A 1 280 ? -47.121 -6.873 58.691 1.00 57.53 280 ALA A N 1
ATOM 2086 C CA . ALA A 1 280 ? -47.766 -6.395 57.469 1.00 57.53 280 ALA A CA 1
ATOM 2087 C C . ALA A 1 280 ? -46.840 -5.498 56.626 1.00 57.53 280 ALA A C 1
ATOM 2089 O O . ALA A 1 280 ? -46.856 -5.571 55.402 1.00 57.53 280 ALA A O 1
ATOM 2090 N N . VAL A 1 281 ? -45.976 -4.697 57.265 1.00 59.66 281 VAL A N 1
ATOM 2091 C CA . VAL A 1 281 ? -44.982 -3.856 56.570 1.00 59.66 281 VAL A CA 1
ATOM 2092 C C . VAL A 1 281 ? -43.852 -4.693 55.960 1.00 59.66 281 VAL A C 1
ATOM 2094 O O . VAL A 1 281 ? -43.409 -4.399 54.854 1.00 59.66 281 VAL A O 1
ATOM 2097 N N . ARG A 1 282 ? -43.399 -5.763 56.632 1.00 62.66 282 ARG A N 1
ATOM 2098 C CA . ARG A 1 282 ? -42.406 -6.698 56.065 1.00 62.66 282 ARG A CA 1
ATOM 2099 C C . ARG A 1 282 ? -42.973 -7.524 54.915 1.00 62.66 282 ARG A C 1
ATOM 2101 O O . ARG A 1 282 ? -42.257 -7.785 53.955 1.00 62.66 282 ARG A O 1
ATOM 2108 N N . GLU A 1 283 ? -44.235 -7.920 55.006 1.00 61.25 283 GLU A N 1
ATOM 2109 C CA . GLU A 1 283 ? -44.922 -8.668 53.957 1.00 61.25 283 GLU A CA 1
ATOM 2110 C C . GLU A 1 283 ? -45.221 -7.777 52.739 1.00 61.25 283 GLU A C 1
ATOM 2112 O O . GLU A 1 283 ? -44.927 -8.169 51.613 1.00 61.25 283 GLU A O 1
ATOM 2117 N N . ALA A 1 284 ? -45.664 -6.532 52.950 1.00 67.19 284 ALA A N 1
ATOM 2118 C CA . ALA A 1 284 ? -45.807 -5.537 51.885 1.00 67.19 284 ALA A CA 1
ATOM 2119 C C . ALA A 1 284 ? -44.467 -5.222 51.192 1.00 67.19 284 ALA A C 1
ATOM 2121 O O . ALA A 1 284 ? -44.403 -5.211 49.964 1.00 67.19 284 ALA A O 1
ATOM 2122 N N . ALA A 1 285 ? -43.381 -5.061 51.959 1.00 71.81 285 ALA A N 1
ATOM 2123 C CA . ALA A 1 285 ? -42.040 -4.876 51.403 1.00 71.81 285 ALA A CA 1
ATOM 2124 C C . ALA A 1 285 ? -41.566 -6.101 50.598 1.00 71.81 285 ALA A C 1
ATOM 2126 O O . ALA A 1 285 ? -40.910 -5.950 49.571 1.00 71.81 285 ALA A O 1
ATOM 2127 N N . ALA A 1 286 ? -41.924 -7.320 51.018 1.00 73.06 286 ALA A N 1
ATOM 2128 C CA . ALA A 1 286 ? -41.608 -8.537 50.274 1.00 73.06 286 ALA A CA 1
ATOM 2129 C C . ALA A 1 286 ? -42.370 -8.623 48.938 1.00 73.06 286 ALA A C 1
ATOM 2131 O O . ALA A 1 286 ? -41.783 -9.036 47.938 1.00 73.06 286 ALA A O 1
ATOM 2132 N N . TYR A 1 287 ? -43.637 -8.197 48.889 1.00 77.12 287 TYR A N 1
ATOM 2133 C CA . TYR A 1 287 ? -44.404 -8.127 47.639 1.00 77.12 287 TYR A CA 1
ATOM 2134 C C . TYR A 1 287 ? -43.847 -7.074 46.671 1.00 77.12 287 TYR A C 1
ATOM 2136 O O . TYR A 1 287 ? -43.668 -7.380 45.493 1.00 77.12 287 TYR A O 1
ATOM 2144 N N . GLU A 1 288 ? -43.475 -5.885 47.157 1.00 77.50 288 GLU A N 1
ATOM 2145 C CA . GLU A 1 288 ? -42.809 -4.865 46.329 1.00 77.50 288 GLU A CA 1
ATOM 2146 C C . GLU A 1 288 ? -41.463 -5.361 45.775 1.00 77.50 288 GLU A C 1
ATOM 2148 O O . GLU A 1 288 ? -41.142 -5.140 44.604 1.00 77.50 288 GLU A O 1
ATOM 2153 N N . GLN A 1 289 ? -40.691 -6.096 46.583 1.00 84.69 289 GLN A N 1
ATOM 2154 C CA . GLN A 1 289 ? -39.429 -6.699 46.150 1.00 84.69 289 GLN A CA 1
ATOM 2155 C C . GLN A 1 289 ? -39.643 -7.749 45.045 1.00 84.69 289 GLN A C 1
ATOM 2157 O O . GLN A 1 289 ? -38.866 -7.819 44.091 1.00 84.69 289 GLN A O 1
ATOM 2162 N N . VAL A 1 290 ? -40.698 -8.565 45.151 1.00 85.62 290 VAL A N 1
ATOM 2163 C CA . VAL A 1 290 ? -41.054 -9.569 44.136 1.00 85.62 290 VAL A CA 1
ATOM 2164 C C . VAL A 1 290 ? -41.504 -8.902 42.837 1.00 85.62 290 VAL A C 1
ATOM 2166 O O . VAL A 1 290 ? -41.062 -9.322 41.766 1.00 85.62 290 VAL A O 1
ATOM 2169 N N . ASP A 1 291 ? -42.311 -7.846 42.906 1.00 84.88 291 ASP A N 1
ATOM 2170 C CA . ASP A 1 291 ? -42.754 -7.101 41.723 1.00 84.88 291 ASP A CA 1
ATOM 2171 C C . ASP A 1 291 ? -41.582 -6.414 41.005 1.00 84.88 291 ASP A C 1
ATOM 2173 O O . ASP A 1 291 ? -41.494 -6.467 39.773 1.00 84.88 291 ASP A O 1
ATOM 2177 N N . HIS A 1 292 ? -40.626 -5.855 41.757 1.00 85.94 292 HIS A N 1
ATOM 2178 C CA . HIS A 1 292 ? -39.396 -5.288 41.200 1.00 85.94 292 HIS A CA 1
ATOM 2179 C C . HIS A 1 292 ? -38.567 -6.345 40.456 1.00 85.94 292 HIS A C 1
ATOM 2181 O O . HIS A 1 292 ? -38.197 -6.151 39.297 1.00 85.94 292 HIS A O 1
ATOM 2187 N N . LEU A 1 293 ? -38.335 -7.507 41.075 1.00 87.44 293 LEU A N 1
ATOM 2188 C CA . LEU A 1 293 ? -37.593 -8.608 40.451 1.00 87.44 293 LEU A CA 1
ATOM 2189 C C . LEU A 1 293 ? -38.317 -9.173 39.218 1.00 87.44 293 LEU A C 1
ATOM 2191 O O . LEU A 1 293 ? -37.681 -9.532 38.225 1.00 87.44 293 LEU A O 1
ATOM 2195 N N . GLN A 1 294 ? -39.652 -9.226 39.229 1.00 89.25 294 GLN A N 1
ATOM 2196 C CA . GLN A 1 294 ? -40.435 -9.619 38.054 1.00 89.25 294 GLN A CA 1
ATOM 2197 C C . GLN A 1 294 ? -40.337 -8.594 36.917 1.00 89.25 294 GLN A C 1
ATOM 2199 O O . GLN A 1 294 ? -40.322 -8.982 35.742 1.00 89.25 294 GLN A O 1
ATOM 2204 N N . ALA A 1 295 ? -40.277 -7.299 37.235 1.00 90.12 295 ALA A N 1
ATOM 2205 C CA . ALA A 1 295 ? -40.066 -6.242 36.252 1.00 90.12 295 ALA A CA 1
ATOM 2206 C C . ALA A 1 295 ? -38.666 -6.333 35.625 1.00 90.12 295 ALA A C 1
ATOM 2208 O O . ALA A 1 295 ? -38.550 -6.291 34.398 1.00 90.12 295 ALA A O 1
ATOM 2209 N N . GLU A 1 296 ? -37.628 -6.565 36.432 1.00 91.62 296 GLU A N 1
ATOM 2210 C CA . GLU A 1 296 ? -36.259 -6.788 35.953 1.00 91.62 296 GLU A CA 1
ATOM 2211 C C . GLU A 1 296 ? -36.155 -8.032 35.065 1.00 91.62 296 GLU A C 1
ATOM 2213 O O . GLU A 1 296 ? -35.586 -7.967 33.977 1.00 91.62 296 GLU A O 1
ATOM 2218 N N . LEU A 1 297 ? -36.778 -9.151 35.449 1.00 87.88 297 LEU A N 1
ATOM 2219 C CA . LEU A 1 297 ? -36.775 -10.371 34.637 1.00 87.88 297 LEU A CA 1
ATOM 2220 C C . LEU A 1 297 ? -37.459 -10.154 33.275 1.00 87.88 297 LEU A C 1
ATOM 2222 O O . LEU A 1 297 ? -37.011 -10.679 32.250 1.00 87.88 297 LEU A O 1
ATOM 2226 N N . LYS A 1 298 ? -38.539 -9.361 33.239 1.00 92.19 298 LYS A N 1
ATOM 2227 C CA . LYS A 1 298 ? -39.228 -8.974 31.996 1.00 92.19 298 LYS A CA 1
ATOM 2228 C C . LYS A 1 298 ? -38.374 -8.033 31.142 1.00 92.19 298 LYS A C 1
ATOM 2230 O O . LYS A 1 298 ? -38.339 -8.215 29.922 1.00 92.19 298 LYS A O 1
ATOM 2235 N N . ALA A 1 299 ? -37.680 -7.072 31.753 1.00 90.12 299 ALA A N 1
ATOM 2236 C CA . ALA A 1 299 ? -36.761 -6.168 31.064 1.00 90.12 299 ALA A CA 1
ATOM 2237 C C . ALA A 1 299 ? -35.576 -6.938 30.458 1.00 90.12 299 ALA A C 1
ATOM 2239 O O . ALA A 1 299 ? -35.385 -6.897 29.242 1.00 90.12 299 ALA A O 1
ATOM 2240 N N . ALA A 1 300 ? -34.898 -7.767 31.255 1.00 89.00 300 ALA A N 1
ATOM 2241 C CA . ALA A 1 300 ? -33.808 -8.631 30.806 1.00 89.00 300 ALA A CA 1
ATOM 2242 C C . ALA A 1 300 ? -34.257 -9.614 29.708 1.00 89.00 300 ALA A C 1
ATOM 2244 O O . ALA A 1 300 ? -33.549 -9.850 28.730 1.00 89.00 300 ALA A O 1
ATOM 2245 N N . SER A 1 301 ? -35.480 -10.151 29.799 1.00 92.44 301 SER A N 1
ATOM 2246 C CA . SER A 1 301 ? -36.051 -11.005 28.746 1.00 92.44 301 SER A CA 1
ATOM 2247 C C . SER A 1 301 ? -36.310 -10.247 27.439 1.00 92.44 301 SER A C 1
ATOM 2249 O O . SER A 1 301 ? -36.185 -10.822 26.354 1.00 92.44 301 SER A O 1
ATOM 2251 N N . LYS A 1 302 ? -36.691 -8.967 27.514 1.00 93.62 302 LYS A N 1
ATOM 2252 C CA . LYS A 1 302 ? -36.876 -8.104 26.340 1.00 93.62 302 LYS A CA 1
ATOM 2253 C C . LYS A 1 302 ? -35.529 -7.772 25.699 1.00 93.62 302 LYS A C 1
ATOM 2255 O O . LYS A 1 302 ? -35.412 -7.900 24.483 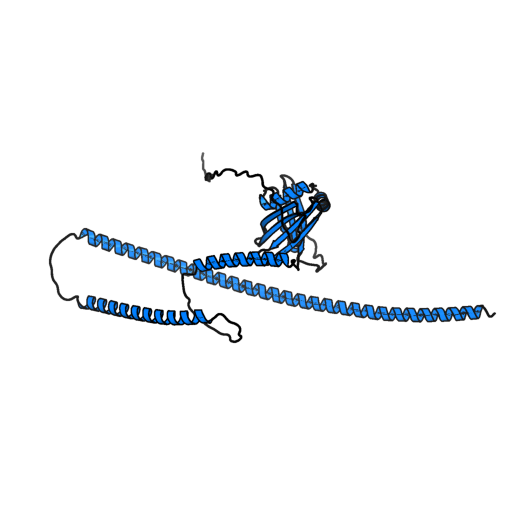1.00 93.62 302 LYS A O 1
ATOM 2260 N N . GLU A 1 303 ? -34.525 -7.435 26.499 1.00 93.06 303 GLU A N 1
ATOM 2261 C CA . GLU A 1 303 ? -33.152 -7.198 26.037 1.00 93.06 303 GLU A CA 1
ATOM 2262 C C . GLU A 1 303 ? -32.565 -8.442 25.367 1.00 93.06 303 GLU A C 1
ATOM 2264 O O . GLU A 1 303 ? -32.091 -8.367 24.238 1.00 93.06 303 GLU A O 1
ATOM 2269 N N . MET A 1 304 ? -32.735 -9.624 25.966 1.00 87.81 304 MET A N 1
ATOM 2270 C CA . MET A 1 304 ? -32.307 -10.895 25.373 1.00 87.81 304 MET A CA 1
ATOM 2271 C C . MET A 1 304 ? -32.941 -11.150 23.994 1.00 87.81 304 MET A C 1
ATOM 2273 O O . MET A 1 304 ? -32.317 -11.748 23.118 1.00 87.81 304 MET A O 1
ATOM 2277 N N . ARG A 1 305 ? -34.183 -10.704 23.761 1.00 93.81 305 ARG A N 1
ATOM 2278 C CA . ARG A 1 305 ? -34.829 -10.810 22.439 1.00 93.81 305 ARG A CA 1
ATOM 2279 C C . ARG A 1 305 ? -34.239 -9.836 21.425 1.00 93.81 305 ARG A C 1
ATOM 2281 O O . ARG A 1 305 ? -34.159 -10.199 20.255 1.00 93.81 305 ARG A O 1
ATOM 2288 N N . VAL A 1 306 ? -33.855 -8.634 21.851 1.00 94.62 306 VAL A N 1
ATOM 2289 C CA . VAL A 1 306 ? -33.191 -7.649 20.985 1.00 94.62 306 VAL A CA 1
ATOM 2290 C C . VAL A 1 306 ? -31.809 -8.160 20.596 1.00 94.62 306 VAL A C 1
ATOM 2292 O O . VAL A 1 306 ? -31.548 -8.306 19.409 1.00 94.62 306 VAL A O 1
ATOM 2295 N N . VAL A 1 307 ? -31.006 -8.595 21.568 1.00 94.00 307 VAL A N 1
ATOM 2296 C CA . VAL A 1 307 ? -29.667 -9.155 21.323 1.00 94.00 307 VAL A CA 1
ATOM 2297 C C . VAL A 1 307 ? -29.723 -10.383 20.411 1.00 94.00 307 VAL A C 1
ATOM 2299 O O . VAL A 1 307 ? -28.894 -10.539 19.520 1.00 94.00 307 VAL A O 1
ATOM 2302 N N . ARG A 1 308 ? -30.725 -11.262 20.568 1.00 93.75 308 ARG A N 1
ATOM 2303 C CA . ARG A 1 308 ? -30.914 -12.400 19.648 1.00 93.75 308 ARG A CA 1
ATOM 2304 C C . ARG A 1 308 ? -31.236 -11.957 18.222 1.00 93.75 308 ARG A C 1
ATOM 2306 O O . ARG A 1 308 ? -30.713 -12.560 17.295 1.00 93.75 308 ARG A O 1
ATOM 2313 N N . ARG A 1 309 ? -32.065 -10.923 18.044 1.00 95.31 309 ARG A N 1
ATOM 2314 C CA . ARG A 1 309 ? -32.360 -10.364 16.714 1.00 95.31 309 ARG A CA 1
ATOM 2315 C C . ARG A 1 309 ? -31.120 -9.733 16.093 1.00 95.31 309 ARG A C 1
ATOM 2317 O O . ARG A 1 309 ? -30.815 -10.044 14.953 1.00 95.31 309 ARG A O 1
ATOM 2324 N N . GLU A 1 310 ? -30.382 -8.937 16.861 1.00 95.19 310 GLU A N 1
ATOM 2325 C CA . GLU A 1 310 ? -29.122 -8.333 16.416 1.00 95.19 310 GLU A CA 1
ATOM 2326 C C . GLU A 1 310 ? -28.104 -9.401 16.015 1.00 95.19 310 GLU A C 1
ATOM 2328 O O . GLU A 1 310 ? -27.506 -9.309 14.949 1.00 95.19 310 GLU A O 1
ATOM 2333 N N . ARG A 1 311 ? -27.962 -10.465 16.812 1.00 93.62 311 ARG A N 1
ATOM 2334 C CA . ARG A 1 311 ? -27.130 -11.620 16.463 1.00 93.62 311 ARG A CA 1
ATOM 2335 C C . ARG A 1 311 ? -27.578 -12.258 15.148 1.00 93.62 311 ARG A C 1
ATOM 2337 O O . ARG A 1 311 ? -26.735 -12.543 14.306 1.00 93.62 311 ARG A O 1
ATOM 2344 N N . ASP A 1 312 ? -28.875 -12.498 14.972 1.00 94.00 312 ASP A N 1
ATOM 2345 C CA . ASP A 1 312 ? -29.398 -13.138 13.762 1.00 94.00 312 ASP A CA 1
ATOM 2346 C C . ASP A 1 312 ? -29.204 -12.243 12.521 1.00 94.00 312 ASP A C 1
ATOM 2348 O O . ASP A 1 312 ? -28.871 -12.743 11.445 1.00 94.00 312 ASP A O 1
ATOM 2352 N N . ASP A 1 313 ? -29.347 -10.924 12.663 1.00 94.25 313 ASP A N 1
ATOM 2353 C CA . ASP A 1 313 ? -29.104 -9.955 11.590 1.00 94.25 313 ASP A CA 1
ATOM 2354 C C . ASP A 1 313 ? -27.610 -9.844 11.250 1.00 94.25 313 ASP A C 1
ATOM 2356 O O . ASP A 1 313 ? -27.247 -9.874 10.071 1.00 94.25 313 ASP A O 1
ATOM 2360 N N . LEU A 1 314 ? -26.731 -9.820 12.258 1.00 94.25 314 LEU A N 1
ATOM 2361 C CA . LEU A 1 314 ? -25.280 -9.887 12.067 1.00 94.25 314 LEU A CA 1
ATOM 2362 C C . LEU A 1 314 ? -24.866 -11.195 11.389 1.00 94.25 314 LEU A C 1
ATOM 2364 O O . LEU A 1 314 ? -24.033 -11.183 10.488 1.00 94.25 314 LEU A O 1
ATOM 2368 N N . GLN A 1 315 ? -25.481 -12.319 11.758 1.00 95.50 315 GLN A N 1
ATOM 2369 C CA . GLN A 1 315 ? -25.190 -13.616 11.155 1.00 95.50 315 GLN A CA 1
ATOM 2370 C C . GLN A 1 315 ? -25.628 -13.675 9.684 1.00 95.50 315 GLN A C 1
ATOM 2372 O O . GLN A 1 315 ? -24.904 -14.227 8.856 1.00 95.50 315 GLN A O 1
ATOM 2377 N N . ARG A 1 316 ? -26.759 -13.053 9.320 1.00 96.25 316 ARG A N 1
ATOM 2378 C CA . ARG A 1 316 ? -27.157 -12.891 7.909 1.00 96.25 316 ARG A CA 1
ATOM 2379 C C . ARG A 1 316 ? -26.210 -11.972 7.144 1.00 96.25 316 ARG A C 1
ATOM 2381 O O . ARG A 1 316 ? -25.878 -12.272 6.001 1.00 96.25 316 ARG A O 1
ATOM 2388 N N . ALA A 1 317 ? -25.777 -10.870 7.755 1.00 95.31 317 ALA A N 1
ATOM 2389 C CA . ALA A 1 317 ? -24.823 -9.955 7.136 1.00 95.31 317 ALA A CA 1
ATOM 2390 C C . ALA A 1 317 ? -23.475 -10.644 6.875 1.00 95.31 317 ALA A C 1
ATOM 2392 O O . ALA A 1 317 ? -22.912 -10.492 5.793 1.00 95.31 317 ALA A O 1
ATOM 2393 N N . LEU A 1 318 ? -23.002 -11.456 7.825 1.00 91.62 318 LEU A N 1
ATOM 2394 C CA . LEU A 1 318 ? -21.778 -12.245 7.694 1.00 91.62 318 LEU A CA 1
ATOM 2395 C C . LEU A 1 318 ? -21.907 -13.267 6.555 1.00 91.62 318 LEU A C 1
ATOM 2397 O O . LEU A 1 318 ? -21.080 -13.274 5.651 1.00 91.62 318 LEU A O 1
ATOM 2401 N N . GLN A 1 319 ? -23.008 -14.025 6.504 1.00 96.44 319 GLN A N 1
ATOM 2402 C CA . GLN A 1 319 ? -23.273 -14.950 5.394 1.00 96.44 319 GLN A CA 1
ATOM 2403 C C . GLN A 1 319 ? -23.321 -14.244 4.031 1.00 96.44 319 GLN A C 1
ATOM 2405 O O . GLN A 1 319 ? -22.784 -14.757 3.052 1.00 96.44 319 GLN A O 1
ATOM 2410 N N . ALA A 1 320 ? -23.933 -13.059 3.947 1.00 95.94 320 ALA A N 1
ATOM 2411 C CA . ALA A 1 320 ? -23.944 -12.281 2.711 1.00 95.94 320 ALA A CA 1
ATOM 2412 C C . ALA A 1 320 ? -22.518 -11.882 2.291 1.00 95.94 320 ALA A C 1
ATOM 2414 O O . ALA A 1 320 ? -22.149 -12.067 1.130 1.00 95.94 320 ALA A O 1
ATOM 2415 N N . ARG A 1 321 ? -21.690 -11.421 3.236 1.00 93.69 321 ARG A N 1
ATOM 2416 C CA . ARG A 1 321 ? -20.284 -11.074 2.980 1.00 93.69 321 ARG A CA 1
ATOM 2417 C C . ARG A 1 321 ? -19.464 -12.279 2.528 1.00 93.69 321 ARG A C 1
ATOM 2419 O O . ARG A 1 321 ? -18.740 -12.159 1.544 1.00 93.69 321 ARG A O 1
ATOM 2426 N N . ASP A 1 322 ? -19.644 -13.442 3.145 1.00 92.69 322 ASP A N 1
ATOM 2427 C CA . ASP A 1 322 ? -18.971 -14.676 2.724 1.00 92.69 322 ASP A CA 1
ATOM 2428 C C . ASP A 1 322 ? -19.330 -15.051 1.280 1.00 92.69 322 ASP A C 1
ATOM 2430 O O . ASP A 1 322 ? -18.461 -15.421 0.487 1.00 92.69 322 ASP A O 1
ATOM 2434 N N . THR A 1 323 ? -20.604 -14.907 0.892 1.00 95.88 323 THR A N 1
ATOM 2435 C CA . THR A 1 323 ? -21.019 -15.168 -0.495 1.00 95.88 323 THR A CA 1
ATOM 2436 C C . THR A 1 323 ? -20.453 -14.150 -1.485 1.00 95.88 323 THR A C 1
ATOM 2438 O O . THR A 1 323 ? -20.088 -14.524 -2.601 1.00 95.88 323 THR A O 1
ATOM 2441 N N . GLU A 1 324 ? -20.336 -12.875 -1.100 1.00 95.56 324 GLU A N 1
ATOM 2442 C CA . GLU A 1 324 ? -19.700 -11.838 -1.920 1.00 95.56 324 GLU A CA 1
ATOM 2443 C C . GLU A 1 324 ? -18.215 -12.145 -2.145 1.00 95.56 324 GLU A C 1
ATOM 2445 O O . GLU A 1 324 ? -17.752 -12.100 -3.288 1.00 95.56 324 GLU A O 1
ATOM 2450 N N . VAL A 1 325 ? -17.491 -12.531 -1.089 1.00 92.69 325 VAL A N 1
ATOM 2451 C CA . VAL A 1 325 ? -16.077 -12.929 -1.168 1.00 92.69 325 VAL A CA 1
ATOM 2452 C C . VAL A 1 325 ? -15.913 -14.161 -2.057 1.00 92.69 325 VAL A C 1
ATOM 2454 O O . VAL A 1 325 ? -15.125 -14.129 -3.001 1.00 92.69 325 VAL A O 1
ATOM 2457 N N . ALA A 1 326 ? -16.724 -15.204 -1.859 1.00 94.62 326 ALA A N 1
ATOM 2458 C CA . ALA A 1 326 ? -16.675 -16.409 -2.688 1.00 94.62 326 ALA A CA 1
ATOM 2459 C C . ALA A 1 326 ? -16.938 -16.113 -4.179 1.00 94.62 326 ALA A C 1
ATOM 2461 O O . ALA A 1 326 ? -16.280 -16.670 -5.064 1.00 94.62 326 ALA A O 1
ATOM 2462 N N . ASN A 1 327 ? -17.871 -15.204 -4.479 1.00 95.06 327 ASN A N 1
ATOM 2463 C CA . ASN A 1 327 ? -18.149 -14.766 -5.847 1.00 95.06 327 ASN A CA 1
ATOM 2464 C C . ASN A 1 327 ? -16.985 -13.958 -6.445 1.00 95.06 327 ASN A C 1
ATOM 2466 O O . ASN A 1 327 ? -16.642 -14.147 -7.619 1.00 95.06 327 ASN A O 1
ATOM 2470 N N . ALA A 1 328 ? -16.368 -13.076 -5.654 1.00 92.38 328 ALA A N 1
ATOM 2471 C CA . ALA A 1 328 ? -15.204 -12.299 -6.067 1.00 92.38 328 ALA A CA 1
ATOM 2472 C C . ALA A 1 328 ? -14.003 -13.207 -6.369 1.00 92.38 328 ALA A C 1
ATOM 2474 O O . ALA A 1 328 ? -13.383 -13.067 -7.427 1.00 92.38 328 ALA A O 1
ATOM 2475 N N . ASP A 1 329 ? -13.740 -14.195 -5.514 1.00 93.00 329 ASP A N 1
ATOM 2476 C CA . ASP A 1 329 ? -12.683 -15.184 -5.716 1.00 93.00 329 ASP A CA 1
ATOM 2477 C C . ASP A 1 329 ? -12.937 -16.031 -6.962 1.00 93.00 329 ASP A C 1
ATOM 2479 O O . ASP A 1 329 ? -12.059 -16.155 -7.818 1.00 93.00 329 ASP A O 1
ATOM 2483 N N . ALA A 1 330 ? -14.163 -16.528 -7.154 1.00 95.00 330 ALA A N 1
ATOM 2484 C CA . ALA A 1 330 ? -14.521 -17.272 -8.360 1.00 95.00 330 ALA A CA 1
ATOM 2485 C C . ALA A 1 330 ? -14.323 -16.435 -9.639 1.00 95.00 330 ALA A C 1
ATOM 2487 O O . ALA A 1 330 ? -13.843 -16.947 -10.658 1.00 95.00 330 ALA A O 1
ATOM 2488 N N . SER A 1 331 ? -14.661 -15.143 -9.599 1.00 94.81 331 SER A N 1
ATOM 2489 C CA . SER A 1 331 ? -14.430 -14.208 -10.705 1.00 94.81 331 SER A CA 1
ATOM 2490 C C . SER A 1 331 ? -12.934 -13.992 -10.963 1.00 94.81 331 SER A C 1
ATOM 2492 O O . SER A 1 331 ? -12.473 -14.117 -12.104 1.00 94.81 331 SER A O 1
ATOM 2494 N N . LYS A 1 332 ? -12.147 -13.765 -9.902 1.00 95.94 332 LYS A N 1
ATOM 2495 C CA . LYS A 1 332 ? -10.688 -13.604 -9.961 1.00 95.94 332 LYS A CA 1
ATOM 2496 C C . LYS A 1 332 ? -10.014 -14.843 -10.546 1.00 95.94 332 LYS A C 1
ATOM 2498 O O . LYS A 1 332 ? -9.208 -14.714 -11.466 1.00 95.94 332 LYS A O 1
ATOM 2503 N N . THR A 1 333 ? -10.383 -16.044 -10.103 1.00 95.94 333 THR A N 1
ATOM 2504 C CA . THR A 1 333 ? -9.852 -17.308 -10.635 1.00 95.94 333 THR A CA 1
ATOM 2505 C C . THR A 1 333 ? -10.160 -17.474 -12.123 1.00 95.94 333 THR A C 1
ATOM 2507 O O . THR A 1 333 ? -9.285 -17.874 -12.895 1.00 95.94 333 THR A O 1
ATOM 2510 N N . ARG A 1 334 ? -11.375 -17.124 -12.572 1.00 97.00 334 ARG A N 1
ATOM 2511 C CA . ARG A 1 334 ? -11.735 -17.160 -14.002 1.00 97.00 334 ARG A CA 1
ATOM 2512 C C . ARG A 1 334 ? -10.903 -16.175 -14.820 1.00 97.00 334 ARG A C 1
ATOM 2514 O O . ARG A 1 334 ? -10.420 -16.535 -15.895 1.00 97.00 334 ARG A O 1
ATOM 2521 N N . LEU A 1 335 ? -10.710 -14.957 -14.313 1.00 96.12 335 LEU A N 1
ATOM 2522 C CA . LEU A 1 335 ? -9.900 -13.941 -14.979 1.00 96.12 335 LEU A CA 1
ATOM 2523 C C . LEU A 1 335 ? -8.432 -14.369 -15.076 1.00 96.12 335 LEU A C 1
ATOM 2525 O O . LEU A 1 335 ? -7.847 -14.277 -16.154 1.00 96.12 335 LEU A O 1
ATOM 2529 N N . LEU A 1 336 ? -7.861 -14.893 -13.989 1.00 95.31 336 LEU A N 1
ATOM 2530 C CA . LEU A 1 336 ? -6.494 -15.414 -13.970 1.00 95.31 336 LEU A CA 1
ATOM 2531 C C . LEU A 1 336 ? -6.319 -16.552 -14.973 1.00 95.31 336 LEU A C 1
ATOM 2533 O O . LEU A 1 336 ? -5.377 -16.526 -15.759 1.00 95.31 336 LEU A O 1
ATOM 2537 N N . ARG A 1 337 ? -7.262 -17.499 -15.034 1.00 97.06 337 ARG A N 1
ATOM 2538 C CA . ARG A 1 337 ? -7.217 -18.591 -16.017 1.00 97.06 337 ARG A CA 1
ATOM 2539 C C . ARG A 1 337 ? -7.271 -18.076 -17.457 1.00 97.06 337 ARG A C 1
ATOM 2541 O O . ARG A 1 337 ? -6.548 -18.580 -18.315 1.00 97.06 337 ARG A O 1
ATOM 2548 N N . ARG A 1 338 ? -8.093 -17.058 -17.729 1.00 96.88 338 ARG A N 1
ATOM 2549 C CA . ARG A 1 338 ? -8.145 -16.409 -19.047 1.00 96.88 338 ARG A CA 1
ATOM 2550 C C . ARG A 1 338 ? -6.816 -15.731 -19.385 1.00 96.88 338 ARG A C 1
ATOM 2552 O O . ARG A 1 338 ? -6.315 -15.913 -20.488 1.00 96.88 338 ARG A O 1
ATOM 2559 N N . LYS A 1 339 ? -6.228 -14.996 -18.437 1.00 96.75 339 LYS A N 1
ATOM 2560 C CA . LYS A 1 339 ? -4.928 -14.338 -18.624 1.00 96.75 339 LYS A CA 1
ATOM 2561 C C . LYS A 1 339 ? -3.785 -15.325 -18.806 1.00 96.75 339 LYS A C 1
ATOM 2563 O O . LYS A 1 339 ? -2.943 -15.087 -19.665 1.00 96.75 339 LYS A O 1
ATOM 2568 N N . GLN A 1 340 ? -3.807 -16.448 -18.096 1.00 96.19 340 GLN A N 1
ATOM 2569 C CA . GLN A 1 340 ? -2.846 -17.525 -18.302 1.00 96.19 340 GLN A CA 1
ATOM 2570 C C . GLN A 1 340 ? -2.952 -18.094 -19.722 1.00 96.19 340 GLN A C 1
ATOM 2572 O O . GLN A 1 340 ? -1.954 -18.165 -20.426 1.00 96.19 340 GLN A O 1
ATOM 2577 N N . SER A 1 341 ? -4.169 -18.384 -20.194 1.00 97.19 341 SER A N 1
ATOM 2578 C CA . SER A 1 341 ? -4.379 -18.867 -21.565 1.00 97.19 341 SER A CA 1
ATOM 2579 C C . SER A 1 341 ? -3.949 -17.853 -22.635 1.00 97.19 341 SER A C 1
ATOM 2581 O O . SER A 1 341 ? -3.438 -18.257 -23.679 1.00 97.19 341 SER A O 1
ATOM 2583 N N . GLU A 1 342 ? -4.157 -16.551 -22.407 1.00 96.69 342 GLU A N 1
ATOM 2584 C CA . GLU A 1 342 ? -3.684 -15.483 -23.303 1.00 96.69 342 GLU A CA 1
ATOM 2585 C C . GLU A 1 342 ? -2.144 -15.427 -23.339 1.00 96.69 342 GLU A C 1
ATOM 2587 O O . GLU A 1 342 ? -1.555 -15.284 -24.413 1.00 96.69 342 GLU A O 1
ATOM 2592 N N . LEU A 1 343 ? -1.488 -15.588 -22.185 1.00 95.56 343 LEU A N 1
ATOM 2593 C CA . LEU A 1 343 ? -0.029 -15.615 -22.063 1.00 95.56 343 LEU A CA 1
ATOM 2594 C C . LEU A 1 343 ? 0.580 -16.844 -22.748 1.00 95.56 343 LEU A C 1
ATOM 2596 O O . LEU A 1 343 ? 1.565 -16.714 -23.479 1.00 95.56 343 LEU A O 1
ATOM 2600 N N . ASP A 1 344 ? -0.028 -18.015 -22.576 1.00 96.81 344 ASP A N 1
ATOM 2601 C CA . ASP A 1 344 ? 0.405 -19.253 -23.227 1.00 96.81 344 ASP A CA 1
ATOM 2602 C C . ASP A 1 344 ? 0.274 -19.139 -24.757 1.00 96.81 344 ASP A C 1
ATOM 2604 O O . ASP A 1 344 ? 1.192 -19.502 -25.497 1.00 96.81 344 ASP A O 1
ATOM 2608 N N . ALA A 1 345 ? -0.823 -18.548 -25.250 1.00 97.38 345 ALA A N 1
ATOM 2609 C CA . ALA A 1 345 ? -1.028 -18.303 -26.677 1.00 97.38 345 ALA A CA 1
ATOM 2610 C C . ALA A 1 345 ? 0.012 -17.328 -27.259 1.00 97.38 345 ALA A C 1
ATOM 2612 O O . ALA A 1 345 ? 0.590 -17.600 -28.315 1.00 97.38 345 ALA A O 1
ATOM 2613 N N . ALA A 1 346 ? 0.293 -16.221 -26.563 1.00 96.25 346 ALA A N 1
ATOM 2614 C CA . ALA A 1 346 ? 1.327 -15.267 -26.964 1.00 96.25 346 ALA A CA 1
ATOM 2615 C C . ALA A 1 346 ? 2.726 -15.905 -26.965 1.00 96.25 346 ALA A C 1
ATOM 2617 O O . ALA A 1 346 ? 3.518 -15.676 -27.879 1.00 96.25 346 ALA A O 1
ATOM 2618 N N . THR A 1 347 ? 3.018 -16.750 -25.976 1.00 96.94 347 THR A N 1
ATOM 2619 C CA . THR A 1 347 ? 4.286 -17.487 -25.888 1.00 96.94 347 THR A CA 1
ATOM 2620 C C . THR A 1 347 ? 4.433 -18.475 -27.047 1.00 96.94 347 THR A C 1
ATOM 2622 O O . THR A 1 347 ? 5.493 -18.540 -27.674 1.00 96.94 347 THR A O 1
ATOM 2625 N N . GLY A 1 348 ? 3.359 -19.190 -27.397 1.00 97.81 348 GLY A N 1
ATOM 2626 C CA . GLY A 1 348 ? 3.314 -20.040 -28.586 1.00 97.81 348 GLY A CA 1
ATOM 2627 C C . GLY A 1 348 ? 3.593 -19.262 -29.873 1.00 97.81 348 GLY A C 1
ATOM 2628 O O . GLY A 1 348 ? 4.390 -19.702 -30.698 1.00 97.81 348 GLY A O 1
ATOM 2629 N N . GLU A 1 349 ? 3.008 -18.074 -30.023 1.00 97.75 349 GLU A N 1
ATOM 2630 C CA . GLU A 1 349 ? 3.237 -17.211 -31.186 1.00 97.75 349 GLU A CA 1
ATOM 2631 C C . GLU A 1 349 ? 4.685 -16.707 -31.278 1.00 97.75 349 GLU A C 1
ATOM 2633 O O . GLU A 1 349 ? 5.291 -16.737 -32.351 1.00 97.75 349 GLU A O 1
ATOM 2638 N N . VAL A 1 350 ? 5.290 -16.310 -30.154 1.00 97.00 350 VAL A N 1
ATOM 2639 C CA . VAL A 1 350 ? 6.715 -15.942 -30.105 1.00 97.00 350 VAL A CA 1
ATOM 2640 C C . VAL A 1 350 ? 7.599 -17.115 -30.532 1.00 97.00 350 VAL A C 1
ATOM 2642 O O . VAL A 1 350 ? 8.560 -16.917 -31.278 1.00 97.00 350 VAL A O 1
ATOM 2645 N N . ASN A 1 351 ? 7.279 -18.335 -30.100 1.00 97.19 351 ASN A N 1
ATOM 2646 C CA . ASN A 1 351 ? 8.041 -19.522 -30.480 1.00 97.19 351 ASN A CA 1
ATOM 2647 C C . ASN A 1 351 ? 7.930 -19.825 -31.980 1.00 97.19 351 ASN A C 1
ATOM 2649 O O . ASN A 1 351 ? 8.959 -20.061 -32.609 1.00 97.19 351 ASN A O 1
ATOM 2653 N N . ARG A 1 352 ? 6.734 -19.711 -32.575 1.00 97.81 352 ARG A N 1
ATOM 2654 C CA . ARG A 1 352 ? 6.561 -19.834 -34.036 1.00 97.81 352 ARG A CA 1
ATOM 2655 C C . ARG A 1 352 ? 7.384 -18.797 -34.790 1.00 97.81 352 ARG A C 1
ATOM 2657 O O . ARG A 1 352 ? 8.084 -19.136 -35.736 1.00 97.81 352 ARG A O 1
ATOM 2664 N N . ARG A 1 353 ? 7.371 -17.536 -34.343 1.00 97.12 353 ARG A N 1
ATOM 2665 C CA . ARG A 1 353 ? 8.185 -16.479 -34.965 1.00 97.12 353 ARG A CA 1
ATOM 2666 C C . ARG A 1 353 ? 9.674 -16.791 -34.892 1.00 97.12 353 ARG A C 1
ATOM 2668 O O . ARG A 1 353 ? 10.362 -16.655 -35.898 1.00 97.12 353 ARG A O 1
ATOM 2675 N N . LYS A 1 354 ? 10.166 -17.275 -33.750 1.00 97.38 354 LYS A N 1
ATOM 2676 C CA . LYS A 1 354 ? 11.564 -17.712 -33.608 1.00 97.38 354 LYS A CA 1
ATOM 2677 C C . LYS A 1 354 ? 11.913 -18.863 -34.550 1.00 97.38 354 LYS A C 1
ATOM 2679 O O . LYS A 1 354 ? 13.026 -18.900 -35.063 1.00 97.38 354 LYS A O 1
ATOM 2684 N N . GLU A 1 355 ? 10.997 -19.797 -34.779 1.00 97.88 355 GLU A N 1
ATOM 2685 C CA . GLU A 1 355 ? 11.193 -20.886 -35.739 1.00 97.88 355 GLU A CA 1
ATOM 2686 C C . GLU A 1 355 ? 11.274 -20.355 -37.174 1.00 97.88 355 GLU A C 1
ATOM 2688 O O . GLU A 1 355 ? 12.268 -20.604 -37.855 1.00 97.88 355 GLU A O 1
ATOM 2693 N N . THR A 1 356 ? 10.334 -19.496 -37.583 1.00 97.62 356 THR A N 1
ATOM 2694 C CA . THR A 1 356 ? 10.395 -18.842 -38.902 1.00 97.62 356 THR A CA 1
ATOM 2695 C C . THR A 1 356 ? 11.660 -17.998 -39.075 1.00 97.62 356 THR A C 1
ATOM 2697 O O . THR A 1 356 ? 12.263 -17.987 -40.144 1.00 97.62 356 THR A O 1
ATOM 2700 N N . GLU A 1 357 ? 12.125 -17.329 -38.016 1.00 97.44 357 GLU A N 1
ATOM 2701 C CA . GLU A 1 357 ? 13.371 -16.568 -38.039 1.00 97.44 357 GLU A CA 1
ATOM 2702 C C . GLU A 1 357 ? 14.581 -17.488 -38.252 1.00 97.44 357 GLU A C 1
ATOM 2704 O O . GLU A 1 357 ? 15.468 -17.167 -39.042 1.00 97.44 357 GLU A O 1
ATOM 2709 N N . ARG A 1 358 ? 14.622 -18.649 -37.586 1.00 97.94 358 ARG A N 1
ATOM 2710 C CA . ARG A 1 358 ? 15.677 -19.653 -37.791 1.00 97.94 358 ARG A CA 1
ATOM 2711 C C . ARG A 1 358 ? 15.679 -20.168 -39.227 1.00 97.94 358 ARG A C 1
ATOM 2713 O O . ARG A 1 358 ? 16.745 -20.212 -39.834 1.00 97.94 358 ARG A O 1
ATOM 2720 N N . GLU A 1 359 ? 14.515 -20.497 -39.782 1.00 97.62 359 GLU A N 1
ATOM 2721 C CA . GLU A 1 359 ? 14.394 -20.935 -41.177 1.00 97.62 359 GLU A CA 1
ATOM 2722 C C . GLU A 1 359 ? 14.878 -19.867 -42.162 1.00 97.62 359 GLU A C 1
ATOM 2724 O O . GLU A 1 359 ? 15.638 -20.166 -43.084 1.00 97.62 359 GLU A O 1
ATOM 2729 N N . LEU A 1 360 ? 14.477 -18.608 -41.961 1.00 97.31 360 LEU A N 1
ATOM 2730 C CA . LEU A 1 360 ? 14.920 -17.496 -42.800 1.00 97.31 360 LEU A CA 1
ATOM 2731 C C . LEU A 1 360 ? 16.429 -17.270 -42.689 1.00 97.31 360 LEU A C 1
ATOM 2733 O O . LEU A 1 360 ? 17.080 -17.051 -43.706 1.00 97.31 360 LEU A O 1
ATOM 2737 N N . ARG A 1 361 ? 17.011 -17.376 -41.489 1.00 97.62 361 ARG A N 1
ATOM 2738 C CA . ARG A 1 361 ? 18.468 -17.290 -41.294 1.00 97.62 361 ARG A CA 1
ATOM 2739 C C . ARG A 1 361 ? 19.214 -18.388 -42.055 1.00 97.62 361 ARG A C 1
ATOM 2741 O O . ARG A 1 361 ? 20.252 -18.097 -42.645 1.00 97.62 361 ARG A O 1
ATOM 2748 N N . VAL A 1 362 ? 18.694 -19.618 -42.069 1.00 97.94 362 VAL A N 1
ATOM 2749 C CA . VAL A 1 362 ? 19.265 -20.720 -42.866 1.00 97.94 362 VAL A CA 1
ATOM 2750 C C . VAL A 1 362 ? 19.166 -20.403 -44.359 1.00 97.94 362 VAL A C 1
ATOM 2752 O O . VAL A 1 362 ? 20.188 -20.404 -45.035 1.00 97.94 362 VAL A O 1
ATOM 2755 N N . LYS A 1 363 ? 17.988 -19.999 -44.851 1.00 97.75 363 LYS A N 1
ATOM 2756 C CA . LYS A 1 363 ? 17.798 -19.614 -46.263 1.00 97.75 363 LYS A CA 1
ATOM 2757 C C . LYS A 1 363 ? 18.724 -18.476 -46.698 1.00 97.75 363 LYS A C 1
ATOM 2759 O O . LYS A 1 363 ? 19.294 -18.534 -47.780 1.00 97.75 363 LYS A O 1
ATOM 2764 N N . ILE A 1 364 ? 18.902 -17.449 -45.862 1.00 97.69 364 ILE A N 1
ATOM 2765 C CA . ILE A 1 364 ? 19.831 -16.340 -46.134 1.00 97.69 364 ILE A CA 1
ATOM 2766 C C . ILE A 1 364 ? 21.264 -16.860 -46.251 1.00 97.69 364 ILE A C 1
ATOM 2768 O O . ILE A 1 364 ? 21.988 -16.453 -47.158 1.00 97.69 364 ILE A O 1
ATOM 2772 N N . LYS A 1 365 ? 21.676 -17.764 -45.355 1.00 98.00 365 LYS A N 1
ATOM 2773 C CA . LYS A 1 365 ? 23.007 -18.373 -45.401 1.00 98.00 365 LYS A CA 1
ATOM 2774 C C . LYS A 1 365 ? 23.206 -19.165 -46.694 1.00 98.00 365 LYS A C 1
ATOM 2776 O O . LYS A 1 365 ? 24.223 -18.966 -47.351 1.00 98.00 365 LYS A O 1
ATOM 2781 N N . ASP A 1 366 ? 22.238 -19.989 -47.080 1.00 97.31 366 ASP A N 1
ATOM 2782 C CA . ASP A 1 366 ? 22.310 -20.795 -48.301 1.00 97.31 366 ASP A CA 1
ATOM 2783 C C . ASP A 1 366 ? 22.400 -19.898 -49.547 1.00 97.31 366 ASP A C 1
ATOM 2785 O O . ASP A 1 366 ? 23.330 -20.035 -50.344 1.00 97.31 366 ASP A O 1
ATOM 2789 N N . LEU A 1 367 ? 21.527 -18.890 -49.661 1.00 96.75 367 LEU A N 1
ATOM 2790 C CA . LEU A 1 367 ? 21.552 -17.934 -50.775 1.00 96.75 367 LEU A CA 1
ATOM 2791 C C . LEU A 1 367 ? 22.859 -17.134 -50.832 1.00 96.75 367 LEU A C 1
ATOM 2793 O O . LEU A 1 367 ? 23.392 -16.894 -51.914 1.00 96.75 367 LEU A O 1
ATOM 2797 N N . SER A 1 368 ? 23.407 -16.745 -49.678 1.00 96.88 368 SER A N 1
ATOM 2798 C CA . SER A 1 368 ? 24.712 -16.081 -49.609 1.00 96.88 368 SER A CA 1
ATOM 2799 C C . SER A 1 368 ? 25.830 -16.984 -50.132 1.00 96.88 368 SER A C 1
ATOM 2801 O O . SER A 1 368 ? 26.693 -16.514 -50.870 1.00 96.88 368 SER A O 1
ATOM 2803 N N . THR A 1 369 ? 25.817 -18.279 -49.794 1.00 97.00 369 THR A N 1
ATOM 2804 C CA . THR A 1 369 ? 26.821 -19.228 -50.304 1.00 97.00 369 THR A CA 1
ATOM 2805 C C . THR A 1 369 ? 26.682 -19.477 -51.808 1.00 97.00 369 THR A C 1
ATOM 2807 O O . THR A 1 369 ? 27.694 -19.604 -52.500 1.00 97.00 369 THR A O 1
ATOM 2810 N N . GLU A 1 370 ? 25.454 -19.493 -52.335 1.00 97.00 370 GLU A N 1
ATOM 2811 C CA . GLU A 1 370 ? 25.186 -19.606 -53.772 1.00 97.00 370 GLU A CA 1
ATOM 2812 C C . GLU A 1 370 ? 25.677 -18.363 -54.528 1.00 97.00 370 GLU A C 1
ATOM 2814 O O . GLU A 1 370 ? 26.405 -18.490 -55.517 1.00 97.00 370 GLU A O 1
ATOM 2819 N N . ALA A 1 371 ? 25.364 -17.165 -54.025 1.00 95.38 371 ALA A N 1
ATOM 2820 C CA . ALA A 1 371 ? 25.828 -15.901 -54.591 1.00 95.38 371 ALA A CA 1
ATOM 2821 C C . ALA A 1 371 ? 27.362 -15.813 -54.616 1.00 95.38 371 ALA A C 1
ATOM 2823 O O . ALA A 1 371 ? 27.941 -15.479 -55.653 1.00 95.38 371 ALA A O 1
ATOM 2824 N N . ASP A 1 372 ? 28.034 -16.190 -53.524 1.00 95.62 372 ASP A N 1
ATOM 2825 C CA . ASP A 1 372 ? 29.498 -16.257 -53.464 1.00 95.62 372 ASP A CA 1
ATOM 2826 C C . ASP A 1 372 ? 30.065 -17.256 -54.483 1.00 95.62 372 ASP A C 1
ATOM 2828 O O . ASP A 1 372 ? 31.094 -17.005 -55.117 1.00 95.62 372 ASP A O 1
ATOM 2832 N N . GLY A 1 373 ? 29.407 -18.407 -54.652 1.00 95.75 373 GLY A N 1
ATOM 2833 C CA . GLY A 1 373 ? 29.777 -19.414 -55.643 1.00 95.75 373 GLY A CA 1
ATOM 2834 C C . GLY A 1 373 ? 29.675 -18.885 -57.075 1.00 95.75 373 GLY A C 1
ATOM 2835 O O . GLY A 1 373 ? 30.609 -19.050 -57.865 1.00 95.75 373 GLY A O 1
ATOM 2836 N N . LEU A 1 374 ? 28.575 -18.206 -57.405 1.00 95.38 374 LEU A N 1
ATOM 2837 C CA . LEU A 1 374 ? 28.360 -17.579 -58.711 1.00 95.38 374 LEU A CA 1
ATOM 2838 C C . LEU A 1 374 ? 29.363 -16.451 -58.975 1.00 95.38 374 LEU A C 1
ATOM 2840 O O . LEU A 1 374 ? 29.950 -16.398 -60.056 1.00 95.38 374 LEU A O 1
ATOM 2844 N N . GLN A 1 375 ? 29.633 -15.599 -57.983 1.00 94.19 375 GLN A N 1
ATOM 2845 C CA . GLN A 1 375 ? 30.636 -14.540 -58.103 1.00 94.19 375 GLN A CA 1
ATOM 2846 C C . GLN A 1 375 ? 32.035 -15.100 -58.373 1.00 94.19 375 GLN A C 1
ATOM 2848 O O . GLN A 1 375 ? 32.756 -14.564 -59.216 1.00 94.19 375 GLN A O 1
ATOM 2853 N N . ARG A 1 376 ? 32.429 -16.194 -57.707 1.00 93.69 376 ARG A N 1
ATOM 2854 C CA . ARG A 1 376 ? 33.712 -16.863 -57.986 1.00 93.69 376 ARG A CA 1
ATOM 2855 C C . ARG A 1 376 ? 33.785 -17.380 -59.421 1.00 93.69 376 ARG A C 1
ATOM 2857 O O . ARG A 1 376 ? 34.808 -17.182 -60.071 1.00 93.69 376 ARG A O 1
ATOM 2864 N N . ARG A 1 377 ? 32.711 -17.995 -59.930 1.00 93.31 377 ARG A N 1
ATOM 2865 C CA . ARG A 1 377 ? 32.643 -18.472 -61.325 1.00 93.31 377 ARG A CA 1
ATOM 2866 C C . ARG A 1 377 ? 32.757 -17.324 -62.327 1.00 93.31 377 ARG A C 1
ATOM 2868 O O . ARG A 1 377 ? 33.522 -17.436 -63.277 1.00 93.31 377 ARG A O 1
ATOM 2875 N N . LEU A 1 378 ? 32.058 -16.215 -62.081 1.00 91.56 378 LEU A N 1
ATOM 2876 C CA . LEU A 1 378 ? 32.112 -15.025 -62.933 1.00 91.56 378 LEU A CA 1
ATOM 2877 C C . LEU A 1 378 ? 33.519 -14.403 -62.964 1.00 91.56 378 LEU A C 1
ATOM 2879 O O . LEU A 1 378 ? 34.006 -14.011 -64.020 1.00 91.56 378 LEU A O 1
ATOM 2883 N N . ARG A 1 379 ? 34.205 -14.344 -61.815 1.00 90.25 37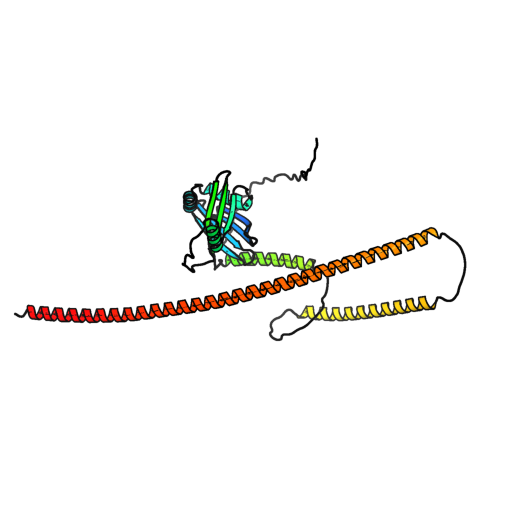9 ARG A N 1
ATOM 2884 C CA . ARG A 1 379 ? 35.597 -13.869 -61.752 1.00 90.25 379 ARG A CA 1
ATOM 2885 C C . ARG A 1 379 ? 36.547 -14.780 -62.528 1.00 90.25 379 ARG A C 1
ATOM 2887 O O . ARG A 1 379 ? 37.378 -14.277 -63.273 1.00 90.25 379 ARG A O 1
ATOM 2894 N N . ALA A 1 380 ? 36.393 -16.099 -62.400 1.00 87.75 380 ALA A N 1
ATOM 2895 C CA . ALA A 1 380 ? 37.213 -17.064 -63.131 1.00 87.75 380 ALA A CA 1
ATOM 2896 C C . ALA A 1 380 ? 37.010 -16.982 -64.655 1.00 87.75 380 ALA A C 1
ATOM 2898 O O . ALA A 1 380 ? 37.968 -17.142 -65.407 1.00 87.75 380 ALA A O 1
ATOM 2899 N N . SER A 1 381 ? 35.788 -16.694 -65.122 1.00 85.94 381 SER A N 1
ATOM 2900 C CA . SER A 1 381 ? 35.521 -16.507 -66.553 1.00 85.94 381 SER A CA 1
ATOM 2901 C C . SER A 1 381 ? 36.076 -15.190 -67.102 1.00 85.94 381 SER A C 1
ATOM 2903 O O . SER A 1 381 ? 36.416 -15.124 -68.275 1.00 85.94 381 SER A O 1
ATOM 2905 N N . GLN A 1 382 ? 36.174 -14.144 -66.273 1.00 79.31 382 GLN A N 1
ATOM 2906 C CA . GLN A 1 382 ? 36.745 -12.849 -66.668 1.00 79.31 382 GLN A CA 1
ATOM 2907 C C . GLN A 1 382 ? 38.281 -12.845 -66.693 1.00 79.31 382 GLN A C 1
ATOM 2909 O O . GLN A 1 382 ? 38.862 -12.020 -67.384 1.00 79.31 382 GLN A O 1
ATOM 2914 N N . SER A 1 383 ? 38.946 -13.751 -65.968 1.00 70.94 383 SER A N 1
ATOM 2915 C CA . SER A 1 383 ? 40.414 -13.871 -65.956 1.00 70.94 383 SER A CA 1
ATOM 2916 C C . SER A 1 383 ? 40.988 -14.806 -67.032 1.00 70.94 383 SER A C 1
ATOM 2918 O O . SER A 1 383 ? 42.198 -15.010 -67.062 1.00 70.94 383 SER A O 1
ATOM 2920 N N . GLY A 1 384 ? 40.137 -15.445 -67.842 1.00 59.50 384 GLY A N 1
ATOM 2921 C CA . GLY A 1 384 ? 40.519 -16.472 -68.823 1.00 59.50 384 GLY A CA 1
ATOM 2922 C C . GLY A 1 384 ? 40.386 -16.066 -70.296 1.00 59.50 384 GLY A C 1
ATOM 2923 O O . GLY A 1 384 ? 40.492 -16.939 -71.154 1.00 59.50 384 GLY A O 1
ATOM 2924 N N . GLY A 1 385 ? 40.127 -14.789 -70.584 1.00 49.50 385 GLY A N 1
ATOM 2925 C CA . GLY A 1 385 ? 40.178 -14.188 -71.923 1.00 49.50 385 GLY A CA 1
ATOM 2926 C C . GLY A 1 385 ? 41.155 -13.027 -71.922 1.00 49.50 385 GLY A C 1
ATOM 2927 O O . GLY A 1 385 ? 41.754 -12.789 -72.992 1.00 49.50 385 GLY A O 1
#

InterPro domains:
  IPR049733 Coiled-coil domain-containing protein 61, N-terminal head domain [PF27933] (43-178)
  IPR049733 Coiled-coil domain-containing protein 61, N-terminal head domain [cd22284] (44-175)

Organism: NCBI:txid81844

pLDDT: mean 73.57, std 22.82, range [26.27, 98.0]

Sequence (385 aa):
EKGFEGALRPRTYESYCYAPAAHAGLLTSLASMGSPQDVEFTETAELSFHGVEYVVSVSSLHGDMLSIEVEQKDDGSRWRGDFTSRYIEDITTKTGNFKKYGVFLKMLLAAIVDDSDSVFVDLLTYADLEALKNKRGGGGGPSSRSSHSNNKRYLILTYAAEFDRVHYPLPLLHEENPAPAALQATIARLKQENAQLAHLAAHRGGGGGDPSGSGPAPSAKPYGAGGRAAVENVRAKEENEALRAQVRQLQRQLASAEKAATAGAGGGGSVRGGDDSGSAVREAAAYEQVDHLQAELKAASKEMRVVRRERDDLQRALQARDTEVANADASKTRLLRRKQSELDAAT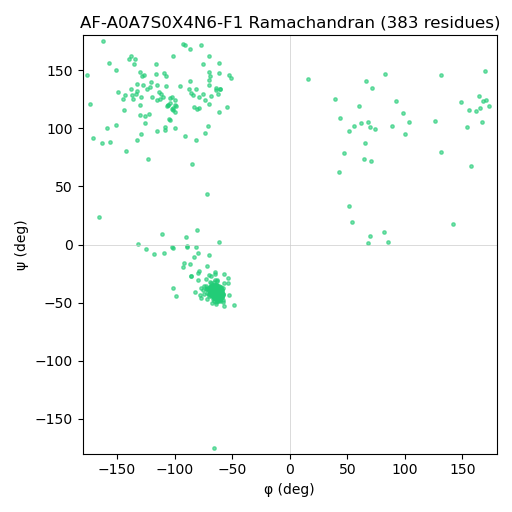GEVNRRKETERELRVKIKDLSTEADGLQRRLRASQSGG

Radius of gyration: 40.43 Å; Cα contacts (8 Å, |Δi|>4): 247; chains: 1; bounding box: 98×83×144 Å

Secondary structure (DSSP, 8-state):
--------------------------------S-----EEEEEEEEEEETTEEEEEEEEEETTTEEEEEEEETTT--EEEEEEEHHHHHHHHHHTT----HHHHHHHHHHHHHS-BTTEEEEEEEHHHHHHHHHHHS----------S-TT-EEEEEEEE-SS-EEEEEEEEEE-SS--HHHHHHHHHHHHHHHHHHHHHHHHH----------------------HHHHHHHHHHHHHHHHHHHHHHHHHHHHHHHHHHHHHT-----------THHHHHHHHHHHHHHHHHHHHHHHHHHHHHHHHHHHHHHHHHHHHHHHHHHHHHHHHHHHHHHHHHHHHHHHHHHHHHHHHHHHHHHHHHHHHHHHHHHHHHHHHHHT--

Mean predicted aligned error: 22.86 Å

Nearest PDB structures (foldseek):
  6hxy-assembly1_B-2  TM=8.518E-01  e=1.842E-15  Danio rerio
  6hxv-assembly1_B  TM=8.142E-01  e=5.065E-16  Danio rerio
  6hxv-assembly1_A  TM=7.924E-01  e=1.842E-15  Danio rerio
  6hxt-assembly1_A-2  TM=9.530E-01  e=1.688E-13  Homo sapiens
  6hxt-assembly2_B  TM=9.354E-01  e=1.158E-13  Homo sapiens

Foldseek 3Di:
DDDDDDDDDDDDDDDDDDDDDDDDDDDDDDDDDDDDPFWPDKDWAWDAAPNWIKIWIWTDGPVFKIKIKIATPPPRWIWIDIAGQVRQQVLCVVQVHGDGSVRVVVLVCCQGPVVDPFKHKHKDFPVRVVVVVCVVDPDDDDDDDDPDDSPKIWIWIWGHDPPDTTTRTGIIDTDPDPDVVVVVVVVVVVVVVVVVVVVVCVVVPPDDDDDDDDDDDDDDDDDDDPDPVVVVVVVVVVVVVVVVVVVVVVVVVVVVVVVVVVVPPDDDDDDDDDDPPPVVVVVVVVVVVVVVVVVVVVVVVVVVVVVVVVVVVVVVVVVVVVVVVVVVVVVVVVVVVVVVVVVVVVVVVVVVVVVVVVVVVVVVVVVVVVVVVVVVVVVVVVVPD

Solvent-accessible surface area (backbone atoms only — not comparable to full-atom values): 23233 Å² total; per-residue (Å²): 133,88,83,90,86,85,88,85,81,89,83,87,78,83,88,82,90,78,83,88,83,87,79,86,87,81,92,83,85,90,83,91,87,86,88,85,85,61,69,74,48,74,50,74,40,78,48,72,47,97,89,42,55,29,42,41,36,45,31,33,35,80,86,46,30,42,38,38,38,40,33,33,70,90,80,64,53,37,29,41,32,80,41,44,38,66,57,50,32,50,50,23,46,74,63,73,57,72,41,57,44,76,55,47,51,52,50,52,47,37,25,62,76,66,68,38,95,46,26,41,68,46,72,38,44,65,67,52,53,53,52,52,49,56,72,76,41,89,80,82,77,90,80,86,83,76,97,70,66,89,64,40,36,31,43,30,44,34,41,46,55,101,88,46,80,44,70,48,76,44,70,22,42,54,55,92,70,72,56,69,67,57,51,50,50,51,51,50,51,52,51,51,50,50,50,51,52,49,54,53,46,72,72,63,68,84,75,83,82,86,81,88,87,80,86,87,85,83,89,80,86,86,84,93,85,63,74,66,66,54,55,53,52,51,54,54,46,54,52,50,51,50,52,52,51,50,51,53,50,52,52,50,50,50,54,50,50,53,52,51,62,65,72,62,80,76,81,90,78,90,85,80,90,83,76,73,70,65,57,56,52,52,51,51,51,50,52,54,51,51,52,52,52,52,49,50,53,52,50,54,53,50,50,53,52,51,52,51,49,52,50,52,51,50,51,50,52,49,53,50,49,53,51,51,50,54,51,50,50,55,50,48,53,52,51,51,53,51,52,50,54,52,51,53,51,52,51,52,51,53,50,52,51,53,50,54,49,51,53,50,54,52,51,51,52,53,52,50,53,50,51,53,52,52,51,52,53,54,52,56,62,68,76,72,118